Protein 2ZS0 (pdb70)

Nearest PDB structures (foldseek):
  2d2m-assembly1_A  TM=1.001E+00  e=9.202E-18  Oligobrachia mashikoi
  7e97-assembly1_A  TM=9.784E-01  e=3.405E-18  Oligobrachia mashikoi
  4u8u-assembly1_D  TM=9.647E-01  e=1.792E-09  Glossoscolex paulistus
  4wch-assembly1_D  TM=9.589E-01  e=1.883E-09  Glossoscolex paulistus
  2gtl-assembly1_B  TM=9.661E-01  e=9.240E-09  Lumbricus terrestris

B-factor: mean 25.45, std 8.82, range [9.74, 68.95]

Foldseek 3Di:
DLDPVLLVQVLVLCCLFCVPDPDNLVLLLQLVVQLCVQPVVCQVLCVVQPSVDCPDPSNSVVSSVVVVLVNVLSVCVVVVVVNLVVLLVLLVVCVVSPDDPVSLVSSLVSCVVRRCVSDPDDDVVSSVVVSCVSSVSNND/DLDPVLLVLLLVLLCQCPVDPPCLLVLLCQLLVQLCVVPVVVLVLCVVLPSVDCPDPSNSVVSSVVSVLVNQLSVCVVPVVSNLVSLQVLQVVPPPSPDDPVSLVSSLVSNLVSSCVRRHVPSDDPVSSVVSSCVRVVSNPD/DDALDPVLLVQVLVQDVVLDDDPDLVSLLVLLLQLVVQLCVVPVVVLVLCVVQPSVDCVDPSNSVVSSVVSVLVVVLSVCPVPVVVSLVSLLVLLVVQVPRPPDALVSLVSSLVSNLVRSVVRTDPHDNVSSSNVSCVSSVSNRPPD/DQLDLVLLVLLLVLVCVCCDPVNPPPCQLVLLLQLVVQLCVPPVDFCCLAQVSSDSVDVRVSVVSVVVSVLVNVLSVCSNPVVVSLVSLQVLLVVVVVRPPDALVSLLSSLVSNLVSSCVSVVVRPSRSSNRSSVVSSCSNRPPD

Solvent-accessible surface area: 23950 Å² total

Radius of gyration: 25.37 Å; Cα contacts (8 Å, |Δi|>4): 774; chains: 4; bounding box: 68×61×67 Å

Organism: Oligobrachia mashikoi (NCBI:txid55676)

CATH classification: 1.10.490.10

Sequence (584 aa):
VCNRLEQILVKTTQWAQSYGEEAENRAAFSRDLFSELFNIQGSSRALFSGVGVDDMNSAAFTAHCLRVTGALNRLISSQLDQQATINADLAHLAGQHASRNLDASNFAAMGQAVMSVVPTHLDCFNQQHAWGECYERIASSGISSGDCTSLNRRLLVKRQWAEAYGEGTNRELLGNRIWEDLFANMPDARGLFSRVNNGGNNDDIDSSEFQAHSLRVLGGLLDMCVASSLDDVPVLNALLARLNSQHDSRGIPAAGYPAFVASAISAVRATVGARSFDNDDAWNSCMNQIVSSGISGSSCCSSEDRANVMHNWDAAWSAAYSDRRVALAQAVFASLFSRDAAAQGLFSGVSADNPDSADFRAHCVRVVNNGLDVAINMLNDPAVLNEQLAHLSAQHQARRAGVAAAHFDVMMAEAFAEVMPQVSSCFSSSSDSWNRCFARIANGISAGLECCSRGDAEVVISEWDDQVFNAAMAGSSESSAIVGVAIFDVAFFTASSGVSPSMFPGGGDSSNSNAPEFLAQVSRVIVSGADIAINSLTNNRATCDSLLSHLNAQHKRAISGVTGAAVTHLSEQAISSVVAQVLPSAHIDAWGEYCMAYIAAGIGAGL

Secondary structure (DSSP, 8-state):
---HHHHHHHHHHHHHHGGG-S-HHHHHHHHHHHHHHH-GGGGGGGGGGTTTSTTSHHHHHHHHHHHHHHHHHHHTTT-HHHHHHHHHHHHHHHGGG---HHHHHHHHHHHHHHGGGG-S---HHHHHHHHHHHHHHHH-/---HHHHHHHHHHHHHHHSSSTTHHHHHHHHHHHHHHH-GGGGGGGGGGTTTSTTSHHHHHHHHHHHHHHHHHHHTTT-HHHHHHHHHHHHHHHTTS---TTHHHHHHHHHHHHHHHHH-GGG--HHHHHHHHHHHHHHH--/-----HHHHHHHHHHHHHH--SS-SHHHHHHHHHHHHHHHHH-GGGGGGGGGGTTTSTTSHHHHHHHHHHHHHHHHHHHTTT-HHHHHHHHHHHHHHHHTSTT--HHHHHHHHHHHHHHGGGTSTT--HHHHHHHHHHHHHHHHTT-/-TT-HHHHHHHHHHHHHHT-TTTTTTSHHHHHHHHHHHHHHHH---GGGSGGGG-TTSHHHHHHHHHHHHHHHHHHHTTTSHHHHHHHHHHHHHHHHTSTT--HHHHHHHHHHHHHHHHHH-TT--HHHHHHHHHHHHHHHTTT-

InterPro domains:
  IPR000971 Globin [PF00042] (46-153)
  IPR000971 Globin [PS01033] (17-156)
  IPR009050 Globin-like superfamily [SSF46458] (17-155)
  IPR012292 Globin/Protoglobin [G3DSA:1.10.490.10] (17-156)
  IPR014610 Globin, extracellular [PIRSF036517] (14-155)
  IPR044399 Myoglobin-like, M family globin domain [cd01040] (26-154)

Structure (mmCIF, N/CA/C/O backbone):
data_2ZS0
#
_entry.id   2ZS0
#
_cell.length_a   110.720
_cell.length_b   110.720
_cell.length_c   274.357
_cell.angle_alpha   90.000
_cell.angle_beta   90.000
_cell.angle_gamma   120.000
#
_symmetry.space_group_name_H-M   'H 3 2'
#
loop_
_entity.id
_entity.type
_entity.pdbx_description
1 polymer 'Extracellular giant hemoglobin major globin subunit A1'
2 polymer 'Extracellular giant hemoglobin major globin subunit A2'
3 polymer 'Extracellular giant hemoglobin major globin subunit B2'
4 polymer 'Extracellular giant hemoglobin major globin subunit B1'
5 non-polymer 'PROTOPORPHYRIN IX CONTAINING FE'
6 non-polymer 'OXYGEN MOLECULE'
7 non-polymer 'CALCIUM ION'
8 non-polymer 'CHLORIDE ION'
9 non-polymer GLYCEROL
10 water water
#
loop_
_atom_site.group_PDB
_atom_site.id
_atom_site.type_symbol
_atom_site.label_atom_id
_atom_site.label_alt_id
_atom_site.label_comp_id
_atom_site.label_asym_id
_atom_site.label_entity_id
_atom_site.label_seq_id
_atom_site.pdbx_PDB_ins_code
_atom_site.Cartn_x
_atom_site.Cartn_y
_atom_site.Cartn_z
_atom_site.occupancy
_atom_site.B_iso_or_equiv
_atom_site.auth_seq_id
_atom_site.auth_comp_id
_atom_site.auth_asym_id
_atom_site.auth_atom_id
_atom_site.pdbx_PDB_model_num
ATOM 1 N N . VAL A 1 1 ? 27.587 42.905 15.229 1.00 32.25 1 VAL A N 1
ATOM 2 C CA . VAL A 1 1 ? 27.078 42.169 14.039 1.00 29.94 1 VAL A CA 1
ATOM 3 C C . VAL A 1 1 ? 26.692 40.761 14.482 1.00 26.17 1 VAL A C 1
ATOM 4 O O . VAL A 1 1 ? 27.433 40.118 15.231 1.00 27.96 1 VAL A O 1
ATOM 8 N N . CYS A 1 2 ? 25.516 40.308 14.034 1.00 24.06 2 CYS A N 1
ATOM 9 C CA . CYS A 1 2 ? 24.947 39.011 14.424 1.00 23.43 2 CYS A CA 1
ATOM 10 C C . CYS A 1 2 ? 24.487 39.092 15.876 1.00 23.69 2 CYS A C 1
ATOM 11 O O . CYS A 1 2 ? 25.156 38.615 16.804 1.00 23.52 2 CYS A O 1
ATOM 14 N N . ASN A 1 3 ? 23.344 39.743 16.062 1.00 21.15 3 ASN A N 1
ATOM 15 C CA . ASN A 1 3 ? 22.810 39.972 17.398 1.00 22.09 3 ASN A CA 1
ATOM 16 C C . ASN A 1 3 ? 22.193 38.707 17.993 1.00 19.93 3 ASN A C 1
ATOM 17 O O . ASN A 1 3 ? 22.041 37.692 17.305 1.00 20.02 3 ASN A O 1
ATOM 22 N N . ARG A 1 4 ? 21.843 38.759 19.274 1.00 21.79 4 ARG A N 1
ATOM 23 C CA . ARG A 1 4 ? 21.402 37.573 19.992 1.00 18.91 4 ARG A CA 1
ATOM 24 C C . ARG A 1 4 ? 20.166 36.906 19.375 1.00 20.60 4 ARG A C 1
ATOM 25 O O . ARG A 1 4 ? 20.031 35.686 19.425 1.00 21.07 4 ARG A O 1
ATOM 33 N N . LEU A 1 5 ? 19.281 37.711 18.796 1.00 20.07 5 LEU A N 1
ATOM 34 C CA . LEU A 1 5 ? 18.073 37.176 18.163 1.00 18.02 5 LEU A CA 1
ATOM 35 C C . LEU A 1 5 ? 18.376 36.560 16.800 1.00 17.90 5 LEU A C 1
ATOM 36 O O . LEU A 1 5 ? 17.861 35.502 16.470 1.00 17.63 5 LEU A O 1
ATOM 41 N N . GLU A 1 6 ? 19.204 37.234 16.013 1.00 18.49 6 GLU A N 1
ATOM 42 C CA . GLU A 1 6 ? 19.666 36.700 14.737 1.00 17.44 6 GLU A CA 1
ATOM 43 C C . GLU A 1 6 ? 20.306 35.322 14.927 1.00 17.78 6 GLU A C 1
ATOM 44 O O . GLU A 1 6 ? 20.094 34.407 14.123 1.00 17.72 6 GLU A O 1
ATOM 50 N N . GLN A 1 7 ? 21.048 35.166 16.020 1.00 18.43 7 GLN A N 1
ATOM 51 C CA . GLN A 1 7 ? 21.666 33.891 16.374 1.00 18.63 7 GLN A CA 1
ATOM 52 C C . GLN A 1 7 ? 20.654 32.771 16.560 1.00 18.35 7 GLN A C 1
ATOM 53 O O . GLN A 1 7 ? 20.929 31.628 16.200 1.00 18.64 7 GLN A O 1
ATOM 59 N N . ILE A 1 8 ? 19.495 33.095 17.139 1.00 18.30 8 ILE A N 1
ATOM 60 C CA . ILE A 1 8 ? 18.421 32.110 17.304 1.00 17.99 8 ILE A CA 1
ATOM 61 C C . ILE A 1 8 ? 17.957 31.607 15.938 1.00 17.49 8 ILE A C 1
ATOM 62 O O . ILE A 1 8 ? 17.836 30.399 15.722 1.00 17.95 8 ILE A O 1
ATOM 67 N N . LEU A 1 9 ? 17.724 32.526 15.003 1.00 17.26 9 LEU A N 1
ATOM 68 C CA . LEU A 1 9 ? 17.275 32.109 13.678 1.00 15.92 9 LEU A CA 1
ATOM 69 C C . LEU A 1 9 ? 18.322 31.250 12.980 1.00 16.36 9 LEU A C 1
ATOM 70 O O . LEU A 1 9 ? 17.998 30.215 12.401 1.00 17.87 9 LEU A O 1
ATOM 75 N N . VAL A 1 10 ? 19.581 31.674 13.055 1.00 16.32 10 VAL A N 1
ATOM 76 C CA . VAL A 1 10 ? 20.656 30.955 12.366 1.00 15.40 10 VAL A CA 1
ATOM 77 C C . VAL A 1 10 ? 20.901 29.580 13.014 1.00 16.19 10 VAL A C 1
ATOM 78 O O . VAL A 1 10 ? 21.037 28.582 12.305 1.00 17.01 10 VAL A O 1
ATOM 82 N N . LYS A 1 11 ? 20.922 29.505 14.342 1.00 16.49 11 LYS A N 1
ATOM 83 C CA . LYS A 1 11 ? 21.131 28.227 15.021 1.00 16.75 11 LYS A CA 1
ATOM 84 C C . LYS A 1 11 ? 19.995 27.271 14.663 1.00 17.74 11 LYS A C 1
ATOM 85 O O . LYS A 1 11 ? 20.234 26.102 14.381 1.00 18.80 11 LYS A O 1
ATOM 91 N N A THR A 1 12 ? 18.770 27.779 14.677 0.50 16.83 12 THR A N 1
ATOM 92 N N B THR A 1 12 ? 18.758 27.802 14.664 0.50 18.57 12 THR A N 1
ATOM 93 C CA A THR A 1 12 ? 17.614 26.948 14.381 0.50 16.00 12 THR A CA 1
ATOM 94 C CA B THR A 1 12 ? 17.625 26.921 14.394 0.50 19.46 12 THR A CA 1
ATOM 95 C C A THR A 1 12 ? 17.620 26.455 12.937 0.50 16.95 12 THR A C 1
ATOM 96 C C B THR A 1 12 ? 17.605 26.454 12.944 0.50 19.70 12 THR A C 1
ATOM 97 O O A THR A 1 12 ? 17.381 25.279 12.675 0.50 17.69 12 THR A O 1
ATOM 98 O O B THR A 1 12 ? 17.392 25.270 12.670 0.50 19.20 12 THR A O 1
ATOM 105 N N . GLN A 1 13 ? 17.921 27.353 12.002 1.00 15.37 13 GLN A N 1
ATOM 106 C CA . GLN A 1 13 ? 17.928 26.983 10.598 1.00 16.23 13 GLN A CA 1
ATOM 107 C C . GLN A 1 13 ? 19.109 26.098 10.211 1.00 17.37 13 GLN A C 1
ATOM 108 O O . GLN A 1 13 ? 18.997 25.272 9.310 1.00 17.49 13 GLN A O 1
ATOM 114 N N . TRP A 1 14 ? 20.248 26.282 10.846 1.00 17.34 14 TRP A N 1
ATOM 115 C CA . TRP A 1 14 ? 21.372 25.366 10.670 1.00 15.55 14 TRP A CA 1
ATOM 116 C C . TRP A 1 14 ? 21.009 23.979 11.182 1.00 17.13 14 TRP A C 1
ATOM 117 O O . TRP A 1 14 ? 21.333 22.973 10.549 1.00 17.43 14 TRP A O 1
ATOM 128 N N . ALA A 1 15 ? 20.339 23.938 12.329 1.00 17.55 15 ALA A N 1
ATOM 129 C CA . ALA A 1 15 ? 19.924 22.661 12.911 1.00 17.71 15 ALA A CA 1
ATOM 130 C C . ALA A 1 15 ? 19.015 21.924 11.945 1.00 19.89 15 ALA A C 1
ATOM 131 O O . ALA A 1 15 ? 19.114 20.705 11.806 1.00 19.39 15 ALA A O 1
ATOM 133 N N . GLN A 1 16 ? 18.138 22.666 11.273 1.00 18.63 16 GLN A N 1
ATOM 134 C CA . GLN A 1 16 ? 17.147 22.063 10.386 1.00 19.38 16 GLN A CA 1
ATOM 135 C C . GLN A 1 16 ? 17.698 21.679 9.021 1.00 18.90 16 GLN A C 1
ATOM 136 O O . GLN A 1 16 ? 17.053 20.940 8.278 1.00 20.16 16 GLN A O 1
ATOM 142 N N . SER A 1 17 ? 18.872 22.205 8.682 1.00 16.74 17 SER A N 1
ATOM 143 C CA . SER A 1 17 ? 19.504 21.932 7.405 1.00 17.36 17 SER A CA 1
ATOM 144 C C . SER A 1 17 ? 20.668 20.968 7.607 1.00 19.63 17 SER A C 1
ATOM 145 O O . SER A 1 17 ? 20.509 19.768 7.431 1.00 20.84 17 SER A O 1
ATOM 148 N N . TYR A 1 18 ? 21.829 21.480 7.998 1.00 18.23 18 TYR A N 1
ATOM 149 C CA . TYR A 1 18 ? 22.974 20.620 8.319 1.00 16.38 18 TYR A CA 1
ATOM 150 C C . TYR A 1 18 ? 22.639 19.571 9.372 1.00 18.74 18 TYR A C 1
ATOM 151 O O . TYR A 1 18 ? 22.993 18.396 9.222 1.00 19.72 18 TYR A O 1
ATOM 160 N N . GLY A 1 19 ? 21.952 20.009 10.417 1.00 18.34 19 GLY A N 1
ATOM 161 C CA . GLY A 1 19 ? 21.643 19.126 11.529 1.00 20.66 19 GLY A CA 1
ATOM 162 C C . GLY A 1 19 ? 20.756 17.952 11.180 1.00 22.50 19 GLY A C 1
ATOM 163 O O . GLY A 1 19 ? 20.807 16.921 11.857 1.00 26.86 19 GLY A O 1
ATOM 164 N N A GLU A 1 20 ? 19.950 18.094 10.138 0.50 22.33 20 GLU A N 1
ATOM 165 N N B GLU A 1 20 ? 19.948 18.098 10.139 0.50 22.02 20 GLU A N 1
ATOM 166 C CA A GLU A 1 20 ? 19.049 17.023 9.738 0.50 23.25 20 GLU A CA 1
ATOM 167 C CA B GLU A 1 20 ? 19.047 17.011 9.758 0.50 23.36 20 GLU A CA 1
ATOM 168 C C A GLU A 1 20 ? 19.466 16.330 8.441 0.50 25.05 20 GLU A C 1
ATOM 169 C C B GLU A 1 20 ? 19.463 16.346 8.450 0.50 24.96 20 GLU A C 1
ATOM 170 O O A GLU A 1 20 ? 18.803 15.401 7.989 0.50 27.85 20 GLU A O 1
ATOM 171 O O B GLU A 1 20 ? 18.817 15.403 7.985 0.50 28.15 20 GLU A O 1
ATOM 182 N N . ALA A 1 21 ? 20.573 16.767 7.847 1.00 25.14 21 ALA A N 1
ATOM 183 C CA . ALA A 1 21 ? 21.054 16.168 6.607 1.00 26.35 21 ALA A CA 1
ATOM 184 C C . ALA A 1 21 ? 21.423 14.704 6.790 1.00 27.23 21 ALA A C 1
ATOM 185 O O . ALA A 1 21 ? 22.235 14.363 7.648 1.00 29.64 21 ALA A O 1
ATOM 187 N N . GLU A 1 22 ? 20.816 13.873 5.977 1.00 31.21 22 GLU A N 1
ATOM 188 C CA . GLU A 1 22 ? 21.070 12.436 6.009 1.00 35.05 22 GLU A CA 1
ATOM 189 C C . GLU A 1 22 ? 22.443 12.099 5.439 1.00 33.21 22 GLU A C 1
ATOM 190 O O . GLU A 1 22 ? 23.070 11.124 5.857 1.00 35.74 22 GLU A O 1
ATOM 196 N N . ASN A 1 23 ? 22.914 12.918 4.504 1.00 28.83 23 ASN A N 1
ATOM 197 C CA . ASN A 1 23 ? 24.220 12.705 3.898 1.00 24.29 23 ASN A CA 1
ATOM 198 C C . ASN A 1 23 ? 25.065 13.950 4.084 1.00 22.50 23 ASN A C 1
ATOM 199 O O . ASN A 1 23 ? 25.066 14.841 3.233 1.00 23.35 23 ASN A O 1
ATOM 204 N N . ARG A 1 24 ? 25.778 13.995 5.207 1.00 21.54 24 ARG A N 1
ATOM 205 C CA . ARG A 1 24 ? 26.585 15.151 5.578 1.00 20.88 24 ARG A CA 1
ATOM 206 C C . ARG A 1 24 ? 27.728 15.419 4.593 1.00 20.27 24 ARG A C 1
ATOM 207 O O . ARG A 1 24 ? 28.038 16.588 4.295 1.00 19.66 24 ARG A O 1
ATOM 215 N N . ALA A 1 25 ? 28.339 14.351 4.086 1.00 20.29 25 ALA A N 1
ATOM 216 C CA . ALA A 1 25 ? 29.389 14.468 3.065 1.00 19.32 25 ALA A CA 1
ATOM 217 C C . ALA A 1 25 ? 28.846 15.167 1.814 1.00 20.17 25 ALA A C 1
ATOM 218 O O . ALA A 1 25 ? 29.483 16.060 1.274 1.00 20.67 25 ALA A O 1
ATOM 220 N N . ALA A 1 26 ? 27.650 14.783 1.373 1.00 19.24 26 ALA A N 1
ATOM 221 C CA . ALA A 1 26 ? 27.057 15.381 0.170 1.00 20.78 26 ALA A CA 1
ATOM 222 C C . ALA A 1 26 ? 26.706 16.851 0.383 1.00 18.45 26 ALA A C 1
ATOM 223 O O . ALA A 1 26 ? 26.951 17.694 -0.490 1.00 21.36 26 ALA A O 1
ATOM 225 N N . PHE A 1 27 ? 26.126 17.149 1.541 1.00 18.68 27 PHE A N 1
ATOM 226 C CA . PHE A 1 27 ? 25.809 18.515 1.934 1.00 17.02 27 PHE A CA 1
ATOM 227 C C . PHE A 1 27 ? 27.065 19.383 1.869 1.00 18.61 27 PHE A C 1
ATOM 228 O O . PHE A 1 27 ? 27.040 20.500 1.343 1.00 18.61 27 PHE A O 1
ATOM 236 N N . SER A 1 28 ? 28.155 18.848 2.410 1.00 16.72 28 SER A N 1
ATOM 237 C CA . SER A 1 28 ? 29.417 19.602 2.515 1.00 16.27 28 SER A CA 1
ATOM 238 C C . SER A 1 28 ? 30.089 19.776 1.160 1.00 18.01 28 SER A C 1
ATOM 239 O O . SER A 1 28 ? 30.625 20.847 0.860 1.00 17.99 28 SER A O 1
ATOM 242 N N . ARG A 1 29 ? 30.048 18.725 0.335 1.00 18.98 29 ARG A N 1
ATOM 243 C CA . ARG A 1 29 ? 30.573 18.803 -1.032 1.00 18.53 29 ARG A CA 1
ATOM 244 C C . ARG A 1 29 ? 29.764 19.795 -1.854 1.00 18.46 29 ARG A C 1
ATOM 245 O O . ARG A 1 29 ? 30.331 20.548 -2.663 1.00 19.42 29 ARG A O 1
ATOM 253 N N . ASP A 1 30 ? 28.446 19.813 -1.643 1.00 18.05 30 ASP A N 1
ATOM 254 C CA . ASP A 1 30 ? 27.583 20.750 -2.362 1.00 18.74 30 ASP A CA 1
ATOM 255 C C . ASP A 1 30 ? 27.983 22.187 -2.087 1.00 17.90 30 ASP A C 1
ATOM 256 O O . ASP A 1 30 ? 27.933 23.028 -2.976 1.00 19.63 30 ASP A O 1
ATOM 261 N N . LEU A 1 31 ? 28.365 22.479 -0.846 1.00 17.47 31 LEU A N 1
ATOM 262 C CA . LEU A 1 31 ? 28.793 23.824 -0.484 1.00 16.13 31 LEU A CA 1
ATOM 263 C C . LEU A 1 31 ? 29.974 24.256 -1.351 1.00 16.29 31 LEU A C 1
ATOM 264 O O . LEU A 1 31 ? 29.990 25.362 -1.883 1.00 17.20 31 LEU A O 1
ATOM 269 N N . PHE A 1 32 ? 30.952 23.366 -1.501 1.00 16.48 32 PHE A N 1
ATOM 270 C CA . PHE A 1 32 ? 32.141 23.695 -2.285 1.00 17.37 32 PHE A CA 1
ATOM 271 C C . PHE A 1 32 ? 31.888 23.694 -3.774 1.00 17.34 32 PHE A C 1
ATOM 272 O O . PHE A 1 32 ? 32.450 24.514 -4.500 1.00 18.27 32 PHE A O 1
ATOM 280 N N . SER A 1 33 ? 30.998 22.809 -4.217 1.00 16.50 33 SER A N 1
ATOM 281 C CA . SER A 1 33 ? 30.577 22.842 -5.616 1.00 17.68 33 SER A CA 1
ATOM 282 C C . SER A 1 33 ? 29.968 24.213 -5.937 1.00 17.63 33 SER A C 1
ATOM 283 O O . SER A 1 33 ? 30.307 24.841 -6.955 1.00 17.97 33 SER A O 1
ATOM 286 N N . GLU A 1 34 ? 29.105 24.698 -5.049 1.00 16.13 34 GLU A N 1
ATOM 287 C CA . GLU A 1 34 ? 28.507 26.008 -5.236 1.00 17.24 34 GLU A CA 1
ATOM 288 C C . GLU A 1 34 ? 29.555 27.119 -5.190 1.00 17.61 34 GLU A C 1
ATOM 289 O O . GLU A 1 34 ? 29.516 28.024 -6.015 1.00 20.32 34 GLU A O 1
ATOM 295 N N . LEU A 1 35 ? 30.516 27.019 -4.269 1.00 16.08 35 LEU A N 1
ATOM 296 C CA . LEU A 1 35 ? 31.600 28.005 -4.173 1.00 18.26 35 LEU A CA 1
ATOM 297 C C . LEU A 1 35 ? 32.369 28.090 -5.493 1.00 17.56 35 LEU A C 1
ATOM 298 O O . LEU A 1 35 ? 32.568 29.184 -6.033 1.00 17.08 35 LEU A O 1
ATOM 303 N N . PHE A 1 36 ? 32.775 26.947 -6.032 1.00 16.44 36 PHE A N 1
ATOM 304 C CA . PHE A 1 36 ? 33.583 26.947 -7.257 1.00 16.96 36 PHE A CA 1
ATOM 305 C C . PHE A 1 36 ? 32.768 27.454 -8.443 1.00 17.53 36 PHE A C 1
ATOM 306 O O . PHE A 1 36 ? 33.320 28.072 -9.353 1.00 19.05 36 PHE A O 1
ATOM 314 N N . ASN A 1 37 ? 31.464 27.184 -8.431 1.00 18.10 37 ASN A N 1
ATOM 315 C CA . ASN A 1 37 ? 30.584 27.609 -9.529 1.00 16.75 37 ASN A CA 1
ATOM 316 C C . ASN A 1 37 ? 30.307 29.115 -9.496 1.00 18.96 37 ASN A C 1
ATOM 317 O O . ASN A 1 37 ? 30.086 29.728 -10.544 1.00 20.88 37 ASN A O 1
ATOM 322 N N . ILE A 1 38 ? 30.355 29.690 -8.297 1.00 18.99 38 ILE A N 1
ATOM 323 C CA . ILE A 1 38 ? 30.227 31.138 -8.049 1.00 19.99 38 ILE A CA 1
ATOM 324 C C . ILE A 1 38 ? 31.513 31.876 -8.422 1.00 20.18 38 ILE A C 1
ATOM 325 O O . ILE A 1 38 ? 31.473 32.932 -9.069 1.00 21.16 38 ILE A O 1
ATOM 330 N N . GLN A 1 39 ? 32.648 31.314 -8.005 1.00 20.31 39 GLN A N 1
ATOM 331 C CA . GLN A 1 39 ? 33.954 31.945 -8.193 1.00 19.23 39 GLN A CA 1
ATOM 332 C C . GLN A 1 39 ? 34.957 30.883 -8.641 1.00 19.34 39 GLN A C 1
ATOM 333 O O . GLN A 1 39 ? 35.566 30.196 -7.822 1.00 19.85 39 GLN A O 1
ATOM 339 N N . GLY A 1 40 ? 35.110 30.733 -9.953 1.00 20.76 40 GLY A N 1
ATOM 340 C CA . GLY A 1 40 ? 35.963 29.671 -10.498 1.00 20.06 40 GLY A CA 1
ATOM 341 C C . GLY A 1 40 ? 37.400 29.710 -10.015 1.00 19.74 40 GLY A C 1
ATOM 342 O O . GLY A 1 40 ? 38.045 28.662 -9.854 1.00 21.41 40 GLY A O 1
ATOM 343 N N . SER A 1 41 ? 37.903 30.922 -9.790 1.00 20.38 41 SER A N 1
ATOM 344 C CA . SER A 1 41 ? 39.278 31.125 -9.335 1.00 21.80 41 SER A CA 1
ATOM 345 C C . SER A 1 41 ? 39.551 30.568 -7.937 1.00 21.40 41 SER A C 1
ATOM 346 O O . SER A 1 41 ? 40.708 30.360 -7.572 1.00 21.98 41 SER A O 1
ATOM 349 N N . SER A 1 42 ? 38.495 30.314 -7.159 1.00 20.28 42 SER A N 1
ATOM 350 C CA . SER A 1 42 ? 38.683 29.805 -5.798 1.00 20.82 42 SER A CA 1
ATOM 351 C C . SER A 1 42 ? 39.145 28.352 -5.780 1.00 19.35 42 SER A C 1
ATOM 352 O O . SER A 1 42 ? 39.782 27.912 -4.824 1.00 20.63 42 SER A O 1
ATOM 355 N N . ARG A 1 43 ? 38.836 27.603 -6.835 1.00 17.87 43 ARG A N 1
ATOM 356 C CA . ARG A 1 43 ? 39.098 26.162 -6.825 1.00 18.89 43 ARG A CA 1
ATOM 357 C C . ARG A 1 43 ? 40.579 25.827 -6.650 1.00 21.09 43 ARG A C 1
ATOM 358 O O . ARG A 1 43 ? 40.931 24.881 -5.941 1.00 20.93 43 ARG A O 1
ATOM 366 N N . ALA A 1 44 ? 41.442 26.622 -7.276 1.00 20.46 44 ALA A N 1
ATOM 367 C CA . ALA A 1 44 ? 42.882 26.353 -7.228 1.00 21.91 44 ALA A CA 1
ATOM 368 C C . ALA A 1 44 ? 43.478 26.493 -5.828 1.00 22.05 44 ALA A C 1
ATOM 369 O O . ALA A 1 44 ? 44.527 25.905 -5.532 1.00 23.38 44 ALA A O 1
ATOM 371 N N . LEU A 1 45 ? 42.789 27.231 -4.958 1.00 21.06 45 LEU A N 1
ATOM 372 C CA . LEU A 1 45 ? 43.223 27.388 -3.564 1.00 20.70 45 LEU A CA 1
ATOM 373 C C . LEU A 1 45 ? 43.241 26.055 -2.820 1.00 19.91 45 LEU A C 1
ATOM 374 O O . LEU A 1 45 ? 43.915 25.920 -1.794 1.00 22.43 45 LEU A O 1
ATOM 379 N N . PHE A 1 46 ? 42.502 25.076 -3.338 1.00 20.01 46 PHE A N 1
ATOM 380 C CA . PHE A 1 46 ? 42.318 23.797 -2.648 1.00 19.59 46 PHE A CA 1
ATOM 381 C C . PHE A 1 46 ? 43.137 22.658 -3.246 1.00 21.25 46 PHE A C 1
ATOM 382 O O . PHE A 1 46 ? 42.834 21.477 -3.053 1.00 20.79 46 PHE A O 1
ATOM 390 N N . SER A 1 47 ? 44.209 23.026 -3.945 1.00 22.66 47 SER A N 1
ATOM 391 C CA . SER A 1 47 ? 45.070 22.043 -4.601 1.00 24.27 47 SER A CA 1
ATOM 392 C C . SER A 1 47 ? 45.730 21.065 -3.627 1.00 23.64 47 SER A C 1
ATOM 393 O O . SER A 1 47 ? 46.124 19.972 -4.022 1.00 24.49 47 SER A O 1
ATOM 396 N N . GLY A 1 48 ? 45.834 21.457 -2.359 1.00 23.88 48 GLY A N 1
ATOM 397 C CA . GLY A 1 48 ? 46.440 20.601 -1.332 1.00 23.77 48 GLY A CA 1
ATOM 398 C C . GLY A 1 48 ? 45.484 19.593 -0.713 1.00 24.23 48 GLY A C 1
ATOM 399 O O . GLY A 1 48 ? 45.900 18.729 0.066 1.00 23.91 48 GLY A O 1
ATOM 400 N N . VAL A 1 49 ? 44.198 19.703 -1.040 1.00 20.82 49 VAL A N 1
ATOM 401 C CA . VAL A 1 49 ? 43.206 18.771 -0.492 1.00 19.65 49 VAL A CA 1
ATOM 402 C C . VAL A 1 49 ? 42.451 17.973 -1.562 1.00 20.64 49 VAL A C 1
ATOM 403 O O . VAL A 1 49 ? 41.269 17.664 -1.408 1.00 20.59 49 VAL A O 1
ATOM 407 N N . GLY A 1 50 ? 43.153 17.631 -2.642 1.00 20.82 50 GLY A N 1
ATOM 408 C CA . GLY A 1 50 ? 42.642 16.709 -3.639 1.00 20.60 50 GLY A CA 1
ATOM 409 C C . GLY A 1 50 ? 41.468 17.220 -4.454 1.00 19.80 50 GLY A C 1
ATOM 410 O O . GLY A 1 50 ? 40.677 16.430 -4.952 1.00 19.89 50 GLY A O 1
ATOM 411 N N . VAL A 1 51 ? 41.383 18.540 -4.611 1.00 21.11 51 VAL A N 1
ATOM 412 C CA . VAL A 1 51 ? 40.241 19.189 -5.276 1.00 19.64 51 VAL A CA 1
ATOM 413 C C . VAL A 1 51 ? 40.001 18.760 -6.732 1.00 21.00 51 VAL A C 1
ATOM 414 O O . VAL A 1 51 ? 38.896 18.930 -7.253 1.00 21.21 51 VAL A O 1
ATOM 418 N N . ASP A 1 52 ? 41.014 18.201 -7.397 1.00 21.70 52 ASP A N 1
ATOM 419 C CA . ASP A 1 52 ? 40.831 17.754 -8.791 1.00 21.75 52 ASP A CA 1
ATOM 420 C C . ASP A 1 52 ? 39.731 16.703 -8.910 1.00 22.67 52 ASP A C 1
ATOM 421 O O . ASP A 1 52 ? 39.119 16.553 -9.970 1.00 24.43 52 ASP A O 1
ATOM 426 N N . ASP A 1 53 ? 39.506 15.952 -7.833 1.00 21.53 53 ASP A N 1
ATOM 427 C CA . ASP A 1 53 ? 38.403 15.005 -7.760 1.00 20.71 53 ASP A CA 1
ATOM 428 C C . ASP A 1 53 ? 37.591 15.325 -6.518 1.00 19.35 53 ASP A C 1
ATOM 429 O O . ASP A 1 53 ? 37.964 14.933 -5.418 1.00 20.04 53 ASP A O 1
ATOM 434 N N . MET A 1 54 ? 36.478 16.037 -6.696 1.00 19.30 54 MET A N 1
ATOM 435 C CA . MET A 1 54 ? 35.683 16.477 -5.550 1.00 17.63 54 MET A CA 1
ATOM 436 C C . MET A 1 54 ? 35.028 15.331 -4.781 1.00 19.05 54 MET A C 1
ATOM 437 O O . MET A 1 54 ? 34.582 15.515 -3.643 1.00 19.22 54 MET A O 1
ATOM 442 N N . ASN A 1 55 ? 34.991 14.151 -5.394 1.00 19.44 55 ASN A N 1
ATOM 443 C CA . ASN A 1 55 ? 34.475 12.962 -4.729 1.00 20.84 55 ASN A CA 1
ATOM 444 C C . ASN A 1 55 ? 35.554 12.136 -4.029 1.00 20.48 55 ASN A C 1
ATOM 445 O O . ASN A 1 55 ? 35.255 11.095 -3.437 1.00 22.16 55 ASN A O 1
ATOM 450 N N . SER A 1 56 ? 36.794 12.621 -4.058 1.00 20.29 56 SER A N 1
ATOM 451 C CA . SER A 1 56 ? 37.899 11.936 -3.377 1.00 20.10 56 SER A CA 1
ATOM 452 C C . SER A 1 56 ? 37.694 11.933 -1.860 1.00 20.09 56 SER A C 1
ATOM 453 O O . SER A 1 56 ? 37.026 12.814 -1.309 1.00 19.46 56 SER A O 1
ATOM 456 N N . ALA A 1 57 ? 38.271 10.936 -1.191 1.00 18.98 57 ALA A N 1
ATOM 457 C CA . ALA A 1 57 ? 38.319 10.946 0.271 1.00 20.13 57 ALA A CA 1
ATOM 458 C C . ALA A 1 57 ? 38.967 12.240 0.774 1.00 18.09 57 ALA A C 1
ATOM 459 O O . ALA A 1 57 ? 38.475 12.858 1.718 1.00 18.24 57 ALA A O 1
ATOM 461 N N . ALA A 1 58 ? 40.071 12.645 0.145 1.00 18.71 58 ALA A N 1
ATOM 462 C CA . ALA A 1 58 ? 40.799 13.845 0.574 1.00 17.83 58 ALA A CA 1
ATOM 463 C C . ALA A 1 58 ? 39.955 15.116 0.503 1.00 18.83 58 ALA A C 1
ATOM 464 O O . ALA A 1 58 ? 39.928 15.905 1.455 1.00 19.11 58 ALA A O 1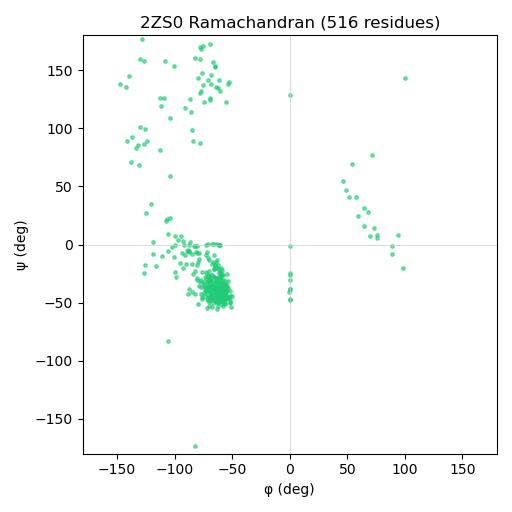
ATOM 466 N N . PHE A 1 59 ? 39.268 15.320 -0.616 1.00 17.83 59 PHE A N 1
ATOM 467 C CA . PHE A 1 59 ? 38.469 16.523 -0.725 1.00 19.09 59 PHE A CA 1
ATOM 468 C C . PHE A 1 59 ? 37.224 16.470 0.153 1.00 17.93 59 PHE A C 1
ATOM 469 O O . PHE A 1 59 ? 36.846 17.472 0.768 1.00 17.50 59 PHE A O 1
ATOM 477 N N . THR A 1 60 ? 36.595 15.297 0.217 1.00 18.20 60 THR A N 1
ATOM 478 C CA . THR A 1 60 ? 35.436 15.136 1.077 1.00 17.94 60 THR A CA 1
ATOM 479 C C . THR A 1 60 ? 35.798 15.441 2.539 1.00 17.29 60 THR A C 1
ATOM 480 O O . THR A 1 60 ? 35.047 16.118 3.252 1.00 17.74 60 THR A O 1
ATOM 484 N N . ALA A 1 61 ? 36.951 14.947 2.979 1.00 17.42 61 ALA A N 1
ATOM 485 C CA . ALA A 1 61 ? 37.417 15.206 4.335 1.00 17.10 61 ALA A CA 1
ATOM 486 C C . ALA A 1 61 ? 37.565 16.712 4.590 1.00 18.01 61 ALA A C 1
ATOM 487 O O . ALA A 1 61 ? 37.120 17.220 5.636 1.00 17.35 61 ALA A O 1
ATOM 489 N N . HIS A 1 62 ? 38.151 17.432 3.632 1.00 17.04 62 HIS A N 1
ATOM 490 C CA . HIS A 1 62 ? 38.218 18.895 3.736 1.00 16.71 62 HIS A CA 1
ATOM 491 C C . HIS A 1 62 ? 36.832 19.522 3.893 1.00 17.42 62 HIS A C 1
ATOM 492 O O . HIS A 1 62 ? 36.611 20.331 4.792 1.00 17.24 62 HIS A O 1
ATOM 499 N N . CYS A 1 63 ? 35.903 19.164 3.015 1.00 17.33 63 CYS A N 1
ATOM 500 C CA . CYS A 1 63 ? 34.551 19.714 3.110 1.00 16.51 63 CYS A CA 1
ATOM 501 C C . CYS A 1 63 ? 33.913 19.457 4.476 1.00 14.47 63 CYS A C 1
ATOM 502 O O . CYS A 1 63 ? 33.240 20.328 5.035 1.00 16.36 63 CYS A O 1
ATOM 505 N N . LEU A 1 64 ? 34.105 18.250 5.010 1.00 16.50 64 LEU A N 1
ATOM 506 C CA . LEU A 1 64 ? 33.534 17.920 6.321 1.00 16.42 64 LEU A CA 1
ATOM 507 C C . LEU A 1 64 ? 34.161 18.717 7.456 1.00 15.38 64 LEU A C 1
ATOM 508 O O . LEU A 1 64 ? 33.477 19.101 8.407 1.00 16.76 64 LEU A O 1
ATOM 513 N N . ARG A 1 65 ? 35.466 18.969 7.349 1.00 15.65 65 ARG A N 1
ATOM 514 C CA . ARG A 1 65 ? 36.132 19.846 8.310 1.00 15.47 65 ARG A CA 1
ATOM 515 C C . ARG A 1 65 ? 35.521 21.241 8.293 1.00 15.44 65 ARG A C 1
ATOM 516 O O . ARG A 1 65 ? 35.311 21.843 9.337 1.00 16.36 65 ARG A O 1
ATOM 524 N N . VAL A 1 66 ? 35.237 21.749 7.098 1.00 15.28 66 VAL A N 1
ATOM 525 C CA . VAL A 1 66 ? 34.691 23.090 6.961 1.00 16.19 66 VAL A CA 1
ATOM 526 C C . VAL A 1 66 ? 33.274 23.199 7.527 1.00 16.09 66 VAL A C 1
ATOM 527 O O . VAL A 1 66 ? 32.992 24.112 8.291 1.00 16.33 66 VAL A O 1
ATOM 531 N N . THR A 1 67 ? 32.378 22.271 7.184 1.00 16.42 67 THR A N 1
ATOM 532 C CA . THR A 1 67 ? 31.035 22.359 7.755 1.00 16.40 67 THR A CA 1
ATOM 533 C C . THR A 1 67 ? 30.992 22.020 9.243 1.00 16.42 67 THR A C 1
ATOM 534 O O . THR A 1 67 ? 30.140 22.520 9.964 1.00 15.59 67 THR A O 1
ATOM 538 N N . GLY A 1 68 ? 31.917 21.177 9.696 1.00 15.46 68 GLY A N 1
ATOM 539 C CA . GLY A 1 68 ? 32.114 20.921 11.118 1.00 15.82 68 GLY A CA 1
ATOM 540 C C . GLY A 1 68 ? 32.513 22.202 11.834 1.00 14.97 68 GLY A C 1
ATOM 541 O O . GLY A 1 68 ? 32.017 22.498 12.928 1.00 16.16 68 GLY A O 1
ATOM 542 N N . ALA A 1 69 ? 33.405 22.973 11.207 1.00 17.30 69 ALA A N 1
ATOM 543 C CA . ALA A 1 69 ? 33.820 24.258 11.766 1.00 16.58 69 ALA A CA 1
ATOM 544 C C . ALA A 1 69 ? 32.661 25.256 11.765 1.00 15.36 69 ALA A C 1
ATOM 545 O O . ALA A 1 69 ? 32.428 25.921 12.764 1.00 15.95 69 ALA A O 1
ATOM 547 N N . LEU A 1 70 ? 31.892 25.323 10.676 1.00 16.09 70 LEU A N 1
ATOM 548 C CA . LEU A 1 70 ? 30.696 26.152 10.688 1.00 16.96 70 LEU A CA 1
ATOM 549 C C . LEU A 1 70 ? 29.761 25.743 11.833 1.00 14.55 70 LEU A C 1
ATOM 550 O O . LEU A 1 70 ? 29.229 26.588 12.544 1.00 15.89 70 LEU A O 1
ATOM 555 N N . ASN A 1 71 ? 29.583 24.440 12.020 1.00 16.02 71 ASN A N 1
ATOM 556 C CA . ASN A 1 71 ? 28.743 23.958 13.101 1.00 15.75 71 ASN A CA 1
ATOM 557 C C . ASN A 1 71 ? 29.215 24.382 14.491 1.00 16.34 71 ASN A C 1
ATOM 558 O O . ASN A 1 71 ? 28.428 24.859 15.308 1.00 17.39 71 ASN A O 1
ATOM 563 N N . ARG A 1 72 ? 30.506 24.216 14.756 1.00 15.39 72 ARG A N 1
ATOM 564 C CA . ARG A 1 72 ? 31.036 24.540 16.077 1.00 15.91 72 ARG A CA 1
ATOM 565 C C . ARG A 1 72 ? 31.005 26.049 16.345 1.00 16.13 72 ARG A C 1
ATOM 566 O O . ARG A 1 72 ? 30.844 26.476 17.492 1.00 16.67 72 ARG A O 1
ATOM 574 N N . LEU A 1 73 ? 31.154 26.842 15.286 1.00 16.02 73 LEU A N 1
ATOM 575 C CA . LEU A 1 73 ? 31.074 28.302 15.404 1.00 15.45 73 LEU A CA 1
ATOM 576 C C . LEU A 1 73 ? 29.650 28.764 15.661 1.00 18.18 73 LEU A C 1
ATOM 577 O O . LEU A 1 73 ? 29.389 29.547 16.568 1.00 17.54 73 LEU A O 1
ATOM 582 N N . ILE A 1 74 ? 28.708 28.226 14.890 1.00 17.13 74 ILE A N 1
ATOM 583 C CA . ILE A 1 74 ? 27.312 28.603 15.075 1.00 17.21 74 ILE A CA 1
ATOM 584 C C . ILE A 1 74 ? 26.870 28.224 16.499 1.00 19.04 74 ILE A C 1
ATOM 585 O O . ILE A 1 74 ? 26.105 28.967 17.126 1.00 19.44 74 ILE A O 1
ATOM 590 N N A SER A 1 75 ? 27.391 27.117 17.022 0.50 19.08 75 SER A N 1
ATOM 591 N N B SER A 1 75 ? 27.399 27.117 17.027 0.50 19.85 75 SER A N 1
ATOM 592 C CA A SER A 1 75 ? 27.033 26.676 18.373 0.50 19.28 75 SER A CA 1
ATOM 593 C CA B SER A 1 75 ? 27.033 26.679 18.373 0.50 20.42 75 SER A CA 1
ATOM 594 C C A SER A 1 75 ? 27.532 27.642 19.449 0.50 20.41 75 SER A C 1
ATOM 595 C C B SER A 1 75 ? 27.537 27.637 19.447 0.50 21.65 75 SER A C 1
ATOM 596 O O A SER A 1 75 ? 26.992 27.695 20.550 0.50 21.47 75 SER A O 1
ATOM 597 O O B SER A 1 75 ? 26.993 27.700 20.551 0.50 22.01 75 SER A O 1
ATOM 602 N N . GLN A 1 76 ? 28.556 28.423 19.120 1.00 19.33 76 GLN A N 1
ATOM 603 C CA . GLN A 1 76 ? 29.139 29.359 20.085 1.00 19.06 76 GLN A CA 1
ATOM 604 C C . GLN A 1 76 ? 28.927 30.848 19.778 1.00 20.32 76 GLN A C 1
ATOM 605 O O . GLN A 1 76 ? 29.544 31.710 20.422 1.00 20.49 76 GLN A O 1
ATOM 611 N N . LEU A 1 77 ? 28.049 31.164 18.851 1.00 19.18 77 LEU A N 1
ATOM 612 C CA . LEU A 1 77 ? 27.801 32.563 18.501 1.00 20.99 77 LEU A CA 1
ATOM 613 C C . LEU A 1 77 ? 27.454 33.438 19.712 1.00 20.71 77 LEU A C 1
ATOM 614 O O . LEU A 1 77 ? 27.782 34.636 19.754 1.00 21.94 77 LEU A O 1
ATOM 619 N N . ASP A 1 78 ? 26.809 32.817 20.696 1.00 21.10 78 ASP A N 1
ATOM 620 C CA . ASP A 1 78 ? 26.323 33.487 21.898 1.00 22.97 78 ASP A CA 1
ATOM 621 C C . ASP A 1 78 ? 27.347 33.554 23.032 1.00 23.35 78 ASP A C 1
ATOM 622 O O . ASP A 1 78 ? 27.077 34.150 24.083 1.00 25.74 78 ASP A O 1
ATOM 627 N N . GLN A 1 79 ? 28.505 32.925 22.823 1.00 21.34 79 GLN A N 1
ATOM 628 C CA . GLN A 1 79 ? 29.588 32.880 23.810 1.00 21.60 79 GLN A CA 1
ATOM 629 C C . GLN A 1 79 ? 30.759 33.675 23.255 1.00 20.17 79 GLN A C 1
ATOM 630 O O . GLN A 1 79 ? 31.705 33.117 22.692 1.00 21.12 79 GLN A O 1
ATOM 636 N N . GLN A 1 80 ? 30.682 34.991 23.408 1.00 20.90 80 GLN A N 1
ATOM 637 C CA . GLN A 1 80 ? 31.587 35.904 22.708 1.00 20.68 80 GLN A CA 1
ATOM 638 C C . GLN A 1 80 ? 33.081 35.580 22.858 1.00 20.55 80 GLN A C 1
ATOM 639 O O . GLN A 1 80 ? 33.807 35.518 21.871 1.00 21.07 80 GLN A O 1
ATOM 645 N N . ALA A 1 81 ? 33.536 35.382 24.090 1.00 20.53 81 ALA A N 1
ATOM 646 C CA . ALA A 1 81 ? 34.955 35.155 24.337 1.00 21.58 81 ALA A CA 1
ATOM 647 C C . ALA A 1 81 ? 35.425 33.847 23.701 1.00 20.54 81 ALA A C 1
ATOM 648 O O . ALA A 1 81 ? 36.516 33.783 23.114 1.00 20.25 81 ALA A O 1
ATOM 650 N N . THR A 1 82 ? 34.594 32.811 23.801 1.00 20.16 82 THR A N 1
ATOM 651 C CA . THR A 1 82 ? 34.958 31.519 23.220 1.00 18.95 82 THR A CA 1
ATOM 652 C C . THR A 1 82 ? 35.009 31.580 21.706 1.00 18.43 82 THR A C 1
ATOM 653 O O . THR A 1 82 ? 36.001 31.154 21.107 1.00 18.09 82 THR A O 1
ATOM 657 N N . ILE A 1 83 ? 33.955 32.098 21.081 1.00 17.89 83 ILE A N 1
ATOM 658 C CA . ILE A 1 83 ? 33.976 32.160 19.618 1.00 17.17 83 ILE A CA 1
ATOM 659 C C . ILE A 1 83 ? 35.088 33.077 19.108 1.00 18.02 83 ILE A C 1
ATOM 660 O O . ILE A 1 83 ? 35.717 32.772 18.101 1.00 18.87 83 ILE A O 1
ATOM 665 N N . ASN A 1 84 ? 35.341 34.181 19.806 1.00 17.82 84 ASN A N 1
ATOM 666 C CA . ASN A 1 84 ? 36.455 35.035 19.390 1.00 19.12 84 ASN A CA 1
ATOM 667 C C . ASN A 1 84 ? 37.773 34.268 19.389 1.00 18.35 84 ASN A C 1
ATOM 668 O O . ASN A 1 84 ? 38.564 34.390 18.449 1.00 19.14 84 ASN A O 1
ATOM 673 N N . ALA A 1 85 ? 38.016 33.477 20.435 1.00 18.32 85 ALA A N 1
ATOM 674 C CA . ALA A 1 85 ? 39.218 32.649 20.477 1.00 19.08 85 ALA A CA 1
ATOM 675 C C . ALA A 1 85 ? 39.261 31.635 19.338 1.00 18.71 85 ALA A C 1
ATOM 676 O O . ALA A 1 85 ? 40.307 31.426 18.716 1.00 19.46 85 ALA A O 1
ATOM 678 N N . ASP A 1 86 ? 38.122 30.997 19.061 1.00 16.83 86 ASP A N 1
ATOM 679 C CA . ASP A 1 86 ? 38.073 29.990 18.025 1.00 17.71 86 ASP A CA 1
ATOM 680 C C . ASP A 1 86 ? 38.239 30.609 16.634 1.00 16.67 86 ASP A C 1
ATOM 681 O O . ASP A 1 86 ? 38.919 30.054 15.771 1.00 18.71 86 ASP A O 1
ATOM 686 N N . LEU A 1 87 ? 37.626 31.767 16.430 1.00 17.39 87 LEU A N 1
ATOM 687 C CA . LEU A 1 87 ? 37.784 32.489 15.170 1.00 16.01 87 LEU A CA 1
ATOM 688 C C . LEU A 1 87 ? 39.236 32.899 14.939 1.00 18.78 87 LEU A C 1
ATOM 689 O O . LEU A 1 87 ? 39.723 32.825 13.816 1.00 18.53 87 LEU A O 1
ATOM 694 N N . ALA A 1 88 ? 39.913 33.330 16.000 1.00 19.20 88 ALA A N 1
ATOM 695 C CA . ALA A 1 88 ? 41.340 33.679 15.898 1.00 19.83 88 ALA A CA 1
ATOM 696 C C . ALA A 1 88 ? 42.195 32.474 15.507 1.00 19.56 88 ALA A C 1
ATOM 697 O O . ALA A 1 88 ? 43.155 32.598 14.738 1.00 20.85 88 ALA A O 1
ATOM 699 N N . HIS A 1 89 ? 41.845 31.300 16.021 1.00 19.56 89 HIS A N 1
ATOM 700 C CA . HIS A 1 89 ? 42.532 30.071 15.655 1.00 18.50 89 HIS A CA 1
ATOM 701 C C . HIS A 1 89 ? 42.358 29.784 14.157 1.00 18.86 89 HIS A C 1
ATOM 702 O O . HIS A 1 89 ? 43.319 29.462 13.446 1.00 19.41 89 HIS A O 1
ATOM 709 N N . LEU A 1 90 ? 41.118 29.900 13.685 1.00 18.49 90 LEU A N 1
ATOM 710 C CA . LEU A 1 90 ? 40.821 29.712 12.270 1.00 17.79 90 LEU A CA 1
ATOM 711 C C . LEU A 1 90 ? 41.508 30.756 11.396 1.00 18.77 90 LEU A C 1
ATOM 712 O O . LEU A 1 90 ? 41.979 30.433 10.306 1.00 19.57 90 LEU A O 1
ATOM 717 N N . ALA A 1 91 ? 41.574 31.993 11.877 1.00 19.46 91 ALA A N 1
ATOM 718 C CA . ALA A 1 91 ? 42.257 33.051 11.118 1.00 20.32 91 ALA A CA 1
ATOM 719 C C . ALA A 1 91 ? 43.722 32.687 10.917 1.00 21.53 91 ALA A C 1
ATOM 720 O O . ALA A 1 91 ? 44.270 32.882 9.830 1.00 22.14 91 ALA A O 1
ATOM 722 N N . GLY A 1 92 ? 44.344 32.138 11.957 1.00 22.46 92 GLY A N 1
ATOM 723 C CA . GLY A 1 92 ? 45.730 31.655 11.864 1.00 23.53 92 GLY A CA 1
ATOM 724 C C . GLY A 1 92 ? 45.902 30.574 10.818 1.00 24.0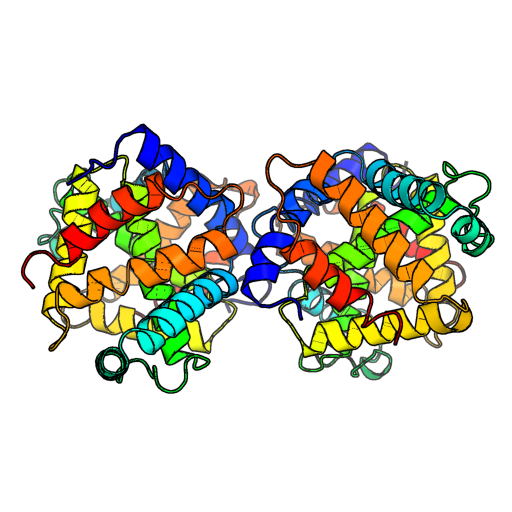3 92 GLY A C 1
ATOM 725 O O . GLY A 1 92 ? 46.898 30.543 10.083 1.00 26.77 92 GLY A O 1
ATOM 726 N N . GLN A 1 93 ? 44.919 29.680 10.737 1.00 21.19 93 GLN A N 1
ATOM 727 C CA . GLN A 1 93 ? 44.943 28.586 9.783 1.00 22.31 93 GLN A CA 1
ATOM 728 C C . GLN A 1 93 ? 44.750 29.040 8.332 1.00 23.03 93 GLN A C 1
ATOM 729 O O . GLN A 1 93 ? 45.173 28.346 7.402 1.00 28.29 93 GLN A O 1
ATOM 735 N N . HIS A 1 94 ? 44.144 30.210 8.142 1.00 22.49 94 HIS A N 1
ATOM 736 C CA . HIS A 1 94 ? 43.886 30.727 6.793 1.00 22.23 94 HIS A CA 1
ATOM 737 C C . HIS A 1 94 ? 44.898 31.785 6.358 1.00 23.89 94 HIS A C 1
ATOM 738 O O . HIS A 1 94 ? 44.936 32.155 5.191 1.00 21.71 94 HIS A O 1
ATOM 745 N N . ALA A 1 95 ? 45.719 32.249 7.298 1.00 24.02 95 ALA A N 1
ATOM 746 C CA . ALA A 1 95 ? 46.598 33.401 7.052 1.00 26.49 95 ALA A CA 1
ATOM 747 C C . ALA A 1 95 ? 47.571 33.182 5.895 1.00 27.29 95 ALA A C 1
ATOM 748 O O . ALA A 1 95 ? 47.851 34.120 5.140 1.00 30.71 95 ALA A O 1
ATOM 750 N N . SER A 1 96 ? 48.073 31.958 5.750 1.00 28.03 96 SER A N 1
ATOM 751 C CA . SER A 1 96 ? 49.092 31.657 4.733 1.00 34.05 96 SER A CA 1
ATOM 752 C C . SER A 1 96 ? 48.498 31.404 3.353 1.00 36.52 96 SER A C 1
ATOM 753 O O . SER A 1 96 ? 49.233 31.171 2.388 1.00 37.56 96 SER A O 1
ATOM 756 N N . ARG A 1 97 ? 47.170 31.453 3.264 1.00 35.28 97 ARG A N 1
ATOM 757 C CA . ARG A 1 97 ? 46.455 31.079 2.045 1.00 37.42 97 ARG A CA 1
ATOM 758 C C . ARG A 1 97 ? 46.255 32.245 1.074 1.00 38.07 97 ARG A C 1
ATOM 759 O O . ARG A 1 97 ? 45.761 32.054 -0.037 1.00 40.32 97 ARG A O 1
ATOM 767 N N . ASN A 1 98 ? 46.639 33.445 1.499 1.00 41.52 98 ASN A N 1
ATOM 768 C CA . ASN A 1 98 ? 46.486 34.661 0.689 1.00 41.56 98 ASN A CA 1
ATOM 769 C C . ASN A 1 98 ? 45.106 34.797 0.033 1.00 38.78 98 ASN A C 1
ATOM 770 O O . ASN A 1 98 ? 44.958 34.933 -1.187 1.00 38.47 98 ASN A O 1
ATOM 775 N N . LEU A 1 99 ? 44.096 34.735 0.886 1.00 33.24 99 LEU A N 1
ATOM 776 C CA . LEU A 1 99 ? 42.720 34.939 0.485 1.00 27.41 99 LEU A CA 1
ATOM 777 C C . LEU A 1 99 ? 42.420 36.421 0.426 1.00 28.64 99 LEU A C 1
ATOM 778 O O . LEU A 1 99 ? 43.137 37.239 1.022 1.00 30.61 99 LEU A O 1
ATOM 783 N N . ASP A 1 100 ? 41.361 36.771 -0.293 1.00 24.10 100 ASP A N 1
ATOM 784 C CA . ASP A 1 100 ? 40.905 38.150 -0.335 1.00 25.60 100 ASP A CA 1
ATOM 785 C C . ASP A 1 100 ? 39.411 38.253 -0.025 1.00 24.95 100 ASP A C 1
ATOM 786 O O . ASP A 1 100 ? 38.733 37.224 0.162 1.00 23.74 100 ASP A O 1
ATOM 791 N N . ALA A 1 101 ? 38.902 39.481 0.030 1.00 23.92 101 ALA A N 1
ATOM 792 C CA . ALA A 1 101 ? 37.500 39.749 0.352 1.00 24.84 101 ALA A CA 1
ATOM 793 C C . ALA A 1 101 ? 36.552 39.018 -0.594 1.00 24.63 101 ALA A C 1
ATOM 794 O O . ALA A 1 101 ? 35.508 38.519 -0.167 1.00 24.00 101 ALA A O 1
ATOM 796 N N . SER A 1 102 ? 36.919 38.937 -1.874 1.00 22.95 102 SER A N 1
ATOM 797 C CA . SER A 1 102 ? 36.043 38.294 -2.856 1.00 22.84 102 SER A CA 1
ATOM 798 C C . SER A 1 102 ? 35.856 36.811 -2.530 1.00 21.13 102 SER A C 1
ATOM 799 O O . SER A 1 102 ? 34.773 36.261 -2.767 1.00 20.49 102 SER A O 1
ATOM 802 N N . ASN A 1 103 ? 36.895 36.186 -1.980 1.00 21.09 103 ASN A N 1
ATOM 803 C CA . ASN A 1 103 ? 36.822 34.765 -1.587 1.00 18.48 103 ASN A CA 1
ATOM 804 C C . ASN A 1 103 ? 35.815 34.565 -0.456 1.00 18.93 103 ASN A C 1
ATOM 805 O O . ASN A 1 103 ? 34.979 33.656 -0.502 1.00 18.56 103 ASN A O 1
ATOM 810 N N . PHE A 1 104 ? 35.904 35.402 0.572 1.00 20.15 104 PHE A N 1
ATOM 811 C CA . PHE A 1 104 ? 34.951 35.331 1.679 1.00 18.93 104 PHE A CA 1
ATOM 812 C C . PHE A 1 104 ? 33.534 35.646 1.241 1.00 19.61 104 PHE A C 1
ATOM 813 O O . PHE A 1 104 ? 32.587 35.019 1.719 1.00 19.95 104 PHE A O 1
ATOM 821 N N . ALA A 1 105 ? 33.390 36.598 0.323 1.00 18.92 105 ALA A N 1
ATOM 822 C CA . ALA A 1 105 ? 32.070 36.934 -0.205 1.00 19.31 105 ALA A CA 1
ATOM 823 C C . ALA A 1 105 ? 31.448 35.758 -0.949 1.00 19.69 105 ALA A C 1
ATOM 824 O O . ALA A 1 105 ? 30.262 35.463 -0.765 1.00 19.66 105 ALA A O 1
ATOM 826 N N . ALA A 1 106 ? 32.249 35.097 -1.782 1.00 20.34 106 ALA A N 1
ATOM 827 C CA . ALA A 1 106 ? 31.777 33.950 -2.571 1.00 18.87 106 ALA A CA 1
ATOM 828 C C . ALA A 1 106 ? 31.352 32.795 -1.669 1.00 18.24 106 ALA A C 1
ATOM 829 O O . ALA A 1 106 ? 30.341 32.132 -1.939 1.00 18.93 106 ALA A O 1
ATOM 831 N N . MET A 1 107 ? 32.127 32.546 -0.611 1.00 18.59 107 MET A N 1
ATOM 832 C CA . MET A 1 107 ? 31.774 31.506 0.359 1.00 17.22 107 MET A CA 1
ATOM 833 C C . MET A 1 107 ? 30.449 31.826 1.040 1.00 17.69 107 MET A C 1
ATOM 834 O O . MET A 1 107 ? 29.634 30.934 1.265 1.00 17.73 107 MET A O 1
ATOM 839 N N . GLY A 1 108 ? 30.210 33.103 1.338 1.00 17.16 108 GLY A N 1
ATOM 840 C CA . GLY A 1 108 ? 28.952 33.489 1.956 1.00 18.22 108 GLY A CA 1
ATOM 841 C C . GLY A 1 108 ? 27.802 33.223 1.019 1.00 18.50 108 GLY A C 1
ATOM 842 O O . GLY A 1 108 ? 26.745 32.743 1.435 1.00 19.12 108 GLY A O 1
ATOM 843 N N . GLN A 1 109 ? 28.001 33.533 -0.259 1.00 17.82 109 GLN A N 1
ATOM 844 C CA . GLN A 1 109 ? 26.982 33.250 -1.260 1.00 17.72 109 GLN A CA 1
ATOM 845 C C . GLN A 1 109 ? 26.741 31.745 -1.383 1.00 18.34 109 GLN A C 1
ATOM 846 O O . GLN A 1 109 ? 25.595 31.310 -1.559 1.00 19.45 109 GLN A O 1
ATOM 852 N N . ALA A 1 110 ? 27.810 30.960 -1.266 1.00 17.50 110 ALA A N 1
ATOM 853 C CA . ALA A 1 110 ? 27.686 29.495 -1.312 1.00 18.08 110 ALA A CA 1
ATOM 854 C C . ALA A 1 110 ? 26.860 28.976 -0.149 1.00 19.29 110 ALA A C 1
ATOM 855 O O . ALA A 1 110 ? 25.930 28.190 -0.343 1.00 17.58 110 ALA A O 1
ATOM 857 N N . VAL A 1 111 ? 27.181 29.440 1.059 1.00 17.88 111 VAL A N 1
ATOM 858 C CA . VAL A 1 111 ? 26.443 29.037 2.257 1.00 17.59 111 VAL A CA 1
ATOM 859 C C . VAL A 1 111 ? 24.972 29.390 2.112 1.00 19.39 111 VAL A C 1
ATOM 860 O O . VAL A 1 111 ? 24.090 28.558 2.373 1.00 20.55 111 VAL A O 1
ATOM 864 N N . MET A 1 112 ? 24.710 30.612 1.668 1.00 19.46 112 MET A N 1
ATOM 865 C CA . MET A 1 112 ? 23.340 31.090 1.590 1.00 21.56 112 MET A CA 1
ATOM 866 C C . MET A 1 112 ? 22.592 30.559 0.359 1.00 21.09 112 MET A C 1
ATOM 867 O O . MET A 1 112 ? 21.389 30.739 0.248 1.00 24.28 112 MET A O 1
ATOM 872 N N . SER A 1 113 ? 23.311 29.875 -0.536 1.00 21.01 113 SER A N 1
ATOM 873 C CA . SER A 1 113 ? 22.699 29.152 -1.665 1.00 21.02 113 SER A CA 1
ATOM 874 C C . SER A 1 113 ? 22.299 27.722 -1.288 1.00 22.53 113 SER A C 1
ATOM 875 O O . SER A 1 113 ? 21.255 27.231 -1.725 1.00 24.69 113 SER A O 1
ATOM 878 N N . VAL A 1 114 ? 23.127 27.061 -0.480 1.00 18.75 114 VAL A N 1
ATOM 879 C CA . VAL A 1 114 ? 22.882 25.673 -0.073 1.00 18.91 114 VAL A CA 1
ATOM 880 C C . VAL A 1 114 ? 21.861 25.560 1.064 1.00 19.87 114 VAL A C 1
ATOM 881 O O . VAL A 1 114 ? 20.886 24.806 0.969 1.00 20.16 114 VAL A O 1
ATOM 885 N N . VAL A 1 115 ? 22.073 26.312 2.136 1.00 18.05 115 VAL A N 1
ATOM 886 C CA . VAL A 1 115 ? 21.231 26.184 3.340 1.00 18.13 115 VAL A CA 1
ATOM 887 C C . VAL A 1 115 ? 19.710 26.257 3.083 1.00 18.65 115 VAL A C 1
ATOM 888 O O . VAL A 1 115 ? 18.988 25.348 3.497 1.00 18.42 115 VAL A O 1
ATOM 892 N N . PRO A 1 116 ? 19.218 27.317 2.418 1.00 18.16 116 PRO A N 1
ATOM 893 C CA . PRO A 1 116 ? 17.765 27.396 2.268 1.00 17.98 116 PRO A CA 1
ATOM 894 C C . PRO A 1 116 ? 17.131 26.300 1.406 1.00 16.51 116 PRO A C 1
ATOM 895 O O . PRO A 1 116 ? 15.926 26.071 1.529 1.00 19.27 116 PRO A O 1
ATOM 899 N N . THR A 1 117 ? 17.909 25.644 0.543 1.00 17.06 117 THR A N 1
ATOM 900 C CA . THR A 1 117 ? 17.357 24.558 -0.284 1.00 18.14 117 THR A CA 1
ATOM 901 C C . THR A 1 117 ? 17.061 23.308 0.543 1.00 20.35 117 THR A C 1
ATOM 902 O O . THR A 1 117 ? 16.471 22.350 0.027 1.00 21.92 117 THR A O 1
ATOM 906 N N . HIS A 1 118 ? 17.460 23.326 1.820 1.00 17.60 118 HIS A N 1
ATOM 907 C CA . HIS A 1 118 ? 17.149 22.242 2.761 1.00 19.64 118 HIS A CA 1
ATOM 908 C C . HIS A 1 118 ? 16.071 22.624 3.775 1.00 21.74 118 HIS A C 1
ATOM 909 O O . HIS A 1 118 ? 15.783 21.860 4.709 1.00 24.65 118 HIS A O 1
ATOM 916 N N . LEU A 1 119 ? 15.452 23.780 3.561 1.00 19.04 119 LEU A N 1
ATOM 917 C CA . LEU A 1 119 ? 14.538 24.379 4.530 1.00 16.99 119 LEU A CA 1
ATOM 918 C C . LEU A 1 119 ? 13.175 24.738 3.961 1.00 18.42 119 LEU A C 1
ATOM 919 O O . LEU A 1 119 ? 13.036 24.926 2.749 1.00 19.59 119 LEU A O 1
ATOM 924 N N . ASP A 1 120 ? 12.191 24.841 4.858 1.00 19.39 120 ASP A N 1
ATOM 925 C CA . ASP A 1 120 ? 10.869 25.409 4.549 1.00 20.10 120 ASP A CA 1
ATOM 926 C C . ASP A 1 120 ? 10.823 26.903 4.858 1.00 19.10 120 ASP A C 1
ATOM 927 O O . ASP A 1 120 ? 9.953 27.613 4.359 1.00 19.75 120 ASP A O 1
ATOM 932 N N . CYS A 1 121 ? 11.749 27.363 5.701 1.00 20.51 121 CYS A N 1
ATOM 933 C CA . CYS A 1 121 ? 11.785 28.759 6.168 1.00 20.85 121 CYS A CA 1
ATOM 934 C C . CYS A 1 121 ? 13.226 29.204 6.271 1.00 21.37 121 CYS A C 1
ATOM 935 O O . CYS A 1 121 ? 14.048 28.469 6.807 1.00 23.26 121 CYS A O 1
ATOM 938 N N . PHE A 1 122 ? 13.516 30.411 5.796 1.00 18.62 122 PHE A N 1
ATOM 939 C CA . PHE A 1 122 ? 14.879 30.933 5.774 1.00 19.51 122 PHE A CA 1
ATOM 940 C C . PHE A 1 122 ? 14.867 32.442 5.975 1.00 19.64 122 PHE A C 1
ATOM 941 O O . PHE A 1 122 ? 14.039 33.145 5.396 1.00 23.18 122 PHE A O 1
ATOM 949 N N . ASN A 1 123 ? 15.788 32.954 6.778 1.00 17.84 123 ASN A N 1
ATOM 950 C CA . ASN A 1 123 ? 15.868 34.388 7.029 1.00 18.46 123 ASN A CA 1
ATOM 951 C C . ASN A 1 123 ? 17.165 34.932 6.456 1.00 17.52 123 ASN A C 1
ATOM 952 O O . ASN A 1 123 ? 18.218 34.846 7.076 1.00 19.55 123 ASN A O 1
ATOM 957 N N A GLN A 1 124 ? 17.069 35.494 5.259 0.50 19.00 124 GLN A N 1
ATOM 958 N N B GLN A 1 124 ? 17.074 35.511 5.258 0.50 18.47 124 GLN A N 1
ATOM 959 C CA A GLN A 1 124 ? 18.228 36.027 4.557 0.50 19.26 124 GLN A CA 1
ATOM 960 C CA B GLN A 1 124 ? 18.232 36.031 4.527 0.50 18.31 124 GLN A CA 1
ATOM 961 C C A GLN A 1 124 ? 19.091 36.985 5.366 0.50 19.68 124 GLN A C 1
ATOM 962 C C B GLN A 1 124 ? 19.085 36.965 5.382 0.50 18.78 124 GLN A C 1
ATOM 963 O O A GLN A 1 124 ? 20.308 36.848 5.409 0.50 20.08 124 GLN A O 1
ATOM 964 O O B GLN A 1 124 ? 20.310 36.858 5.408 0.50 19.28 124 GLN A O 1
ATOM 975 N N . HIS A 1 125 ? 18.464 37.961 6.008 1.00 20.52 125 HIS A N 1
ATOM 976 C CA . HIS A 1 125 ? 19.246 38.947 6.742 1.00 19.73 125 HIS A CA 1
ATOM 977 C C . HIS A 1 125 ? 20.033 38.383 7.906 1.00 20.28 125 HIS A C 1
ATOM 978 O O . HIS A 1 125 ? 21.228 38.658 8.028 1.00 19.96 125 HIS A O 1
ATOM 985 N N . ALA A 1 126 ? 19.394 37.601 8.765 1.00 17.85 126 ALA A N 1
ATOM 986 C CA . ALA A 1 126 ? 20.095 36.999 9.913 1.00 17.85 126 ALA A CA 1
ATOM 987 C C . ALA A 1 126 ? 21.310 36.188 9.457 1.00 17.75 126 ALA A C 1
ATOM 988 O O . ALA A 1 126 ? 22.379 36.250 10.078 1.00 18.62 126 ALA A O 1
ATOM 990 N N . TRP A 1 127 ? 21.140 35.434 8.372 1.00 17.57 127 TRP A N 1
ATOM 991 C CA . TRP A 1 127 ? 22.241 34.645 7.806 1.00 15.86 127 TRP A CA 1
ATOM 992 C C . TRP A 1 127 ? 23.371 35.526 7.255 1.00 17.57 127 TRP A C 1
ATOM 993 O O . TRP A 1 127 ? 24.542 35.230 7.448 1.00 17.97 127 TRP A O 1
ATOM 1004 N N . GLY A 1 128 ? 23.017 36.623 6.600 1.00 17.72 128 GLY A N 1
ATOM 1005 C CA . GLY A 1 128 ? 24.039 37.548 6.104 1.00 18.13 128 GLY A CA 1
ATOM 1006 C C . GLY A 1 128 ? 24.860 38.127 7.246 1.00 19.02 128 GLY A C 1
ATOM 1007 O O . GLY A 1 128 ? 26.092 38.227 7.159 1.00 19.65 128 GLY A O 1
ATOM 1008 N N . GLU A 1 129 ? 24.175 38.482 8.332 1.00 18.63 129 GLU A N 1
ATOM 1009 C CA . GLU A 1 129 ? 24.820 39.096 9.490 1.00 19.02 129 GLU A CA 1
ATOM 1010 C C . GLU A 1 129 ? 25.735 38.113 10.205 1.00 19.53 129 GLU A C 1
ATOM 1011 O O . GLU A 1 129 ? 26.874 38.427 10.553 1.00 19.66 129 GLU A O 1
ATOM 1017 N N . CYS A 1 130 ? 25.237 36.902 10.424 1.00 18.25 130 CYS A N 1
ATOM 1018 C CA . CYS A 1 130 ? 26.025 35.937 11.168 1.00 18.18 130 CYS A CA 1
ATOM 1019 C C . CYS A 1 130 ? 27.129 35.319 10.316 1.00 18.81 130 CYS A C 1
ATOM 1020 O O . CYS A 1 130 ? 28.193 34.985 10.840 1.00 19.39 130 CYS A O 1
ATOM 1023 N N . TYR A 1 131 ? 26.899 35.204 9.009 1.00 18.38 131 TYR A N 1
ATOM 1024 C CA . TYR A 1 131 ? 28.002 34.822 8.125 1.00 17.52 131 TYR A CA 1
ATOM 1025 C C . TYR A 1 131 ? 29.087 35.900 8.196 1.00 19.75 131 TYR A C 1
ATOM 1026 O O . TYR A 1 131 ? 30.272 35.572 8.294 1.00 18.72 131 TYR A O 1
ATOM 1035 N N . GLU A 1 132 ? 28.685 37.173 8.151 1.00 19.02 132 GLU A N 1
ATOM 1036 C CA . GLU A 1 132 ? 29.654 38.277 8.271 1.00 21.80 132 GLU A CA 1
ATOM 1037 C C . GLU A 1 132 ? 30.473 38.198 9.557 1.00 20.89 132 GLU A C 1
ATOM 1038 O O . GLU A 1 132 ? 31.682 38.412 9.530 1.00 21.06 132 GLU A O 1
ATOM 1044 N N . ARG A 1 133 ? 29.828 37.875 10.678 1.00 19.41 133 ARG A N 1
ATOM 1045 C CA . ARG A 1 133 ? 30.519 37.706 11.960 1.00 19.93 133 ARG A CA 1
ATOM 1046 C C . ARG A 1 133 ? 31.632 36.666 11.855 1.00 21.93 133 ARG A C 1
ATOM 1047 O O . ARG A 1 133 ? 32.763 36.873 12.336 1.00 21.24 133 ARG A O 1
ATOM 1055 N N . ILE A 1 134 ? 31.302 35.536 11.228 1.00 17.80 134 ILE A N 1
ATOM 1056 C CA . ILE A 1 134 ? 32.253 34.448 11.072 1.00 18.60 134 ILE A CA 1
ATOM 1057 C C . ILE A 1 134 ? 33.366 34.824 10.091 1.00 18.22 134 ILE A C 1
ATOM 1058 O O . ILE A 1 134 ? 34.554 34.667 10.395 1.00 19.13 134 ILE A O 1
ATOM 1063 N N . ALA A 1 135 ? 32.991 35.319 8.936 1.00 18.46 135 ALA A N 1
ATOM 1064 C CA . ALA A 1 135 ? 33.964 35.659 7.904 1.00 19.46 135 ALA A CA 1
ATOM 1065 C C . ALA A 1 135 ? 34.948 36.719 8.382 1.00 19.52 135 ALA A C 1
ATOM 1066 O O . ALA A 1 135 ? 36.154 36.600 8.139 1.00 20.65 135 ALA A O 1
ATOM 1068 N N A SER A 1 136 ? 34.439 37.740 9.056 0.50 19.94 136 SER A N 1
ATOM 1069 N N B SER A 1 136 ? 34.416 37.740 9.057 0.50 21.31 136 SER A N 1
ATOM 1070 C CA A SER A 1 136 ? 35.302 38.799 9.553 0.50 21.07 136 SER A CA 1
ATOM 1071 C CA B SER A 1 136 ? 35.312 38.791 9.527 0.50 23.41 136 SER A CA 1
ATOM 1072 C C A SER A 1 136 ? 36.296 38.245 10.562 0.50 21.71 136 SER A C 1
ATOM 1073 C C B SER A 1 136 ? 36.279 38.261 10.577 0.50 23.83 136 SER A C 1
ATOM 1074 O O A SER A 1 136 ? 37.442 38.683 10.626 0.50 23.08 136 SER A O 1
ATOM 1075 O O B SER A 1 136 ? 37.442 38.670 10.629 0.50 24.53 136 SER A O 1
ATOM 1080 N N . GLY A 1 137 ? 35.860 37.280 11.360 1.00 20.87 137 GLY A N 1
ATOM 1081 C CA . GLY A 1 137 ? 36.766 36.707 12.343 1.00 20.79 137 GLY A CA 1
ATOM 1082 C C . GLY A 1 137 ? 37.847 35.832 11.723 1.00 21.76 137 GLY A C 1
ATOM 1083 O O . GLY A 1 137 ? 38.969 35.735 12.249 1.00 23.82 137 GLY A O 1
ATOM 1084 N N . ILE A 1 138 ? 37.532 35.197 10.596 1.00 21.08 138 ILE A N 1
ATOM 1085 C CA . ILE A 1 138 ? 38.500 34.324 9.946 1.00 18.87 138 ILE A CA 1
ATOM 1086 C C . ILE A 1 138 ? 39.426 35.095 9.002 1.00 20.08 138 ILE A C 1
ATOM 1087 O O . ILE A 1 138 ? 40.593 34.732 8.842 1.00 22.88 138 ILE A O 1
ATOM 1092 N N A SER A 1 139 ? 38.917 36.163 8.401 0.50 21.39 139 SER A N 1
ATOM 1093 N N B SER A 1 139 ? 38.917 36.174 8.425 0.50 22.46 139 SER A N 1
ATOM 1094 C CA A SER A 1 139 ? 39.729 36.933 7.465 0.50 21.82 139 SER A CA 1
ATOM 1095 C CA B SER A 1 139 ? 39.715 36.941 7.472 0.50 23.03 139 SER A CA 1
ATOM 1096 C C A SER A 1 139 ? 40.735 37.831 8.166 0.50 27.29 139 SER A C 1
ATOM 1097 C C B SER A 1 139 ? 40.736 37.830 8.175 0.50 26.79 139 SER A C 1
ATOM 1098 O O A SER A 1 139 ? 41.832 38.066 7.657 0.50 27.95 139 SER A O 1
ATOM 1099 O O B SER A 1 139 ? 41.830 38.062 7.654 0.50 28.06 139 SER A O 1
ATOM 1104 N N . GLY A 1 140 ? 40.356 38.312 9.343 1.00 28.00 140 GLY A N 1
ATOM 1105 C CA . GLY A 1 140 ? 41.212 39.219 10.094 1.00 35.21 140 GLY A CA 1
ATOM 1106 C C . GLY A 1 140 ? 40.977 40.629 9.583 1.00 39.39 140 GLY A C 1
ATOM 1107 O O . GLY A 1 140 ? 40.273 40.778 8.553 1.00 42.98 140 GLY A O 1
ATOM 1109 N N . ASP B 2 1 ? 25.600 14.050 44.732 1.00 47.34 1 ASP B N 1
ATOM 1110 C CA . ASP B 2 1 ? 25.905 15.307 43.989 1.00 44.04 1 ASP B CA 1
ATOM 1111 C C . ASP B 2 1 ? 25.253 15.294 42.606 1.00 40.23 1 ASP B C 1
ATOM 1112 O O . ASP B 2 1 ? 25.342 14.298 41.875 1.00 42.02 1 ASP B O 1
ATOM 1117 N N . CYS B 2 2 ? 24.584 16.392 42.267 1.00 36.63 2 CYS B N 1
ATOM 1118 C CA . CYS B 2 2 ? 24.063 16.613 40.911 1.00 30.53 2 CYS B CA 1
ATOM 1119 C C . CYS B 2 2 ? 25.204 17.194 40.069 1.00 27.77 2 CYS B C 1
ATOM 1120 O O . CYS B 2 2 ? 25.401 18.405 39.983 1.00 28.67 2 CYS B O 1
ATOM 1123 N N . THR B 2 3 ? 25.968 16.284 39.475 1.00 26.27 3 THR B N 1
ATOM 1124 C CA . THR B 2 3 ? 27.189 16.611 38.746 1.00 24.81 3 THR B CA 1
ATOM 1125 C C . THR B 2 3 ? 26.859 17.185 37.366 1.00 24.55 3 THR B C 1
ATOM 1126 O O . THR B 2 3 ? 25.719 17.113 36.919 1.00 22.95 3 THR B O 1
ATOM 1130 N N . SER B 2 4 ? 27.863 17.742 36.694 1.00 23.77 4 SER B N 1
ATOM 1131 C CA . SER B 2 4 ? 27.704 18.228 35.330 1.00 22.45 4 SER B CA 1
ATOM 1132 C C . SER B 2 4 ? 27.119 17.149 34.393 1.00 21.85 4 SER B C 1
ATOM 1133 O O . SER B 2 4 ? 26.214 17.438 33.611 1.00 21.92 4 SER B O 1
ATOM 1136 N N . LEU B 2 5 ? 27.629 15.923 34.471 1.00 21.97 5 LEU B N 1
ATOM 1137 C CA . LEU B 2 5 ? 27.119 14.838 33.627 1.00 21.88 5 LEU B CA 1
ATOM 1138 C C . LEU B 2 5 ? 25.701 14.433 34.035 1.00 20.77 5 LEU B C 1
ATOM 1139 O O . LEU B 2 5 ? 24.889 14.082 33.187 1.00 21.52 5 LEU B O 1
ATOM 1144 N N . ASN B 2 6 ? 25.407 14.559 35.323 1.00 21.19 6 ASN B N 1
ATOM 1145 C CA . ASN B 2 6 ? 24.057 14.248 35.778 1.00 20.45 6 ASN B CA 1
ATOM 1146 C C . ASN B 2 6 ? 23.080 15.257 35.193 1.00 19.82 6 ASN B C 1
ATOM 1147 O O . ASN B 2 6 ? 22.001 14.878 34.730 1.00 19.52 6 ASN B O 1
ATOM 1152 N N A ARG B 2 7 ? 23.450 16.535 35.239 0.50 19.59 7 ARG B N 1
ATOM 1153 N N B ARG B 2 7 ? 23.448 16.532 35.237 0.50 20.41 7 ARG B N 1
ATOM 1154 C CA A ARG B 2 7 ? 22.605 17.602 34.720 0.50 18.42 7 ARG B CA 1
ATOM 1155 C CA B ARG B 2 7 ? 22.604 17.598 34.713 0.50 20.16 7 ARG B CA 1
ATOM 1156 C C A ARG B 2 7 ? 22.373 17.415 33.227 0.50 17.88 7 ARG B C 1
ATOM 1157 C C B ARG B 2 7 ? 22.378 17.410 33.222 0.50 18.73 7 ARG B C 1
ATOM 1158 O O A ARG B 2 7 ? 21.280 17.672 32.728 0.50 19.12 7 ARG B O 1
ATOM 1159 O O B ARG B 2 7 ? 21.280 17.655 32.717 0.50 19.42 7 ARG B O 1
ATOM 1174 N N . LEU B 2 8 ? 23.391 16.947 32.512 1.00 18.25 8 LEU B N 1
ATOM 1175 C CA . LEU B 2 8 ? 23.223 16.715 31.070 1.00 19.25 8 LEU B CA 1
ATOM 1176 C C . LEU B 2 8 ? 22.194 15.612 30.787 1.00 19.36 8 LEU B C 1
ATOM 1177 O O . LEU B 2 8 ? 21.368 15.720 29.864 1.00 19.60 8 LEU B O 1
ATOM 1182 N N . LEU B 2 9 ? 22.244 14.524 31.546 1.00 18.64 9 LEU B N 1
ATOM 1183 C CA . LEU B 2 9 ? 21.321 13.417 31.375 1.00 18.51 9 LEU B CA 1
ATOM 1184 C C . LEU B 2 9 ? 19.893 13.824 31.768 1.00 17.38 9 LEU B C 1
ATOM 1185 O O . LEU B 2 9 ? 18.940 13.563 31.030 1.00 18.12 9 LEU B O 1
ATOM 1190 N N . VAL B 2 10 ? 19.762 14.505 32.907 1.00 16.40 10 VAL B N 1
ATOM 1191 C CA . VAL B 2 10 ? 18.458 14.973 33.393 1.00 16.38 10 VAL B CA 1
ATOM 1192 C C . VAL B 2 10 ? 17.826 15.966 32.409 1.00 16.50 10 VAL B C 1
ATOM 1193 O O . VAL B 2 10 ? 16.643 15.846 32.084 1.00 17.89 10 VAL B O 1
ATOM 1197 N N . LYS B 2 11 ? 18.617 16.923 31.918 1.00 17.04 11 LYS B N 1
ATOM 1198 C CA . LYS B 2 11 ? 18.112 17.860 30.909 1.00 17.12 11 LYS B CA 1
ATOM 1199 C C . LYS B 2 11 ? 17.580 17.134 29.675 1.00 16.16 11 LYS B C 1
ATOM 1200 O O . LYS B 2 11 ? 16.481 17.436 29.205 1.00 17.13 11 LYS B O 1
ATOM 1206 N N . ARG B 2 12 ? 18.365 16.196 29.147 1.00 16.41 12 ARG B N 1
ATOM 1207 C CA . ARG B 2 12 ? 17.976 15.501 27.921 1.00 15.64 12 ARG B CA 1
ATOM 1208 C C . ARG B 2 12 ? 16.713 14.677 28.139 1.00 15.41 12 ARG B C 1
ATOM 1209 O O . ARG B 2 12 ? 15.794 14.690 27.313 1.00 17.12 12 ARG B O 1
ATOM 1217 N N . GLN B 2 13 ? 16.671 13.949 29.250 1.00 17.09 13 GLN B N 1
ATOM 1218 C CA . GLN B 2 13 ? 15.532 13.096 29.530 1.00 16.77 13 GLN B CA 1
ATOM 1219 C C . GLN B 2 13 ? 14.283 13.885 29.886 1.00 17.26 13 GLN B C 1
ATOM 1220 O O . GLN B 2 13 ? 13.182 13.504 29.482 1.00 19.22 13 GLN B O 1
ATOM 1226 N N . TRP B 2 14 ? 14.448 15.001 30.596 1.00 17.43 14 TRP B N 1
ATOM 1227 C CA . TRP B 2 14 ? 13.313 15.893 30.846 1.00 16.86 14 TRP B CA 1
ATOM 1228 C C . TRP B 2 14 ? 12.761 16.453 29.529 1.00 17.31 14 TRP B C 1
ATOM 1229 O O . TRP B 2 14 ? 11.545 16.479 29.321 1.00 18.65 14 TRP B O 1
ATOM 1240 N N . ALA B 2 15 ? 13.644 16.883 28.637 1.00 17.88 15 ALA B N 1
ATOM 1241 C CA . ALA B 2 15 ? 13.197 17.432 27.348 1.00 18.51 15 ALA B CA 1
ATOM 1242 C C . ALA B 2 15 ? 12.407 16.391 26.547 1.00 20.28 15 ALA B C 1
ATOM 1243 O O . ALA B 2 15 ? 11.435 16.732 25.885 1.00 22.65 15 ALA B O 1
ATOM 1245 N N . GLU B 2 16 ? 12.801 15.125 26.633 1.00 20.04 16 GLU B N 1
ATOM 1246 C CA . GLU B 2 16 ? 12.041 14.051 25.980 1.00 21.25 16 GLU B CA 1
ATOM 1247 C C . GLU B 2 16 ? 10.668 13.869 26.628 1.00 21.66 16 GLU B C 1
ATOM 1248 O O . GLU B 2 16 ? 9.651 13.746 25.937 1.00 24.60 16 GLU B O 1
ATOM 1254 N N . ALA B 2 17 ? 10.641 13.868 27.953 1.00 18.93 17 ALA B N 1
ATOM 1255 C CA . ALA B 2 17 ? 9.417 13.596 28.703 1.00 20.81 17 ALA B CA 1
ATOM 1256 C C . ALA B 2 17 ? 8.405 14.732 28.620 1.00 23.68 17 ALA B C 1
ATOM 1257 O O . ALA B 2 17 ? 7.197 14.490 28.632 1.00 26.64 17 ALA B O 1
ATOM 1259 N N . TYR B 2 18 ? 8.911 15.959 28.513 1.00 24.79 18 TYR B N 1
ATOM 1260 C CA . TYR B 2 18 ? 8.103 17.186 28.598 1.00 25.57 18 TYR B CA 1
ATOM 1261 C C . TYR B 2 18 ? 8.088 18.002 27.301 1.00 29.27 18 TYR B C 1
ATOM 1262 O O . TYR B 2 18 ? 7.216 18.858 27.115 1.00 31.06 18 TYR B O 1
ATOM 1271 N N . GLY B 2 19 ? 9.056 17.739 26.424 1.00 33.95 19 GLY B N 1
ATOM 1272 C CA . GLY B 2 19 ? 9.362 18.589 25.265 1.00 39.21 19 GLY B CA 1
ATOM 1273 C C . GLY B 2 19 ? 8.254 18.851 24.263 1.00 42.94 19 GLY B C 1
ATOM 1274 O O . GLY B 2 19 ? 8.272 19.873 23.575 1.00 46.18 19 GLY B O 1
ATOM 1275 N N . GLU B 2 20 ? 7.300 17.930 24.168 1.00 45.12 20 GLU B N 1
ATOM 1276 C CA . GLU B 2 20 ? 6.138 18.111 23.296 1.00 47.47 20 GLU B CA 1
ATOM 1277 C C . GLU B 2 20 ? 4.877 18.347 24.143 1.00 46.21 20 GLU B C 1
ATOM 1278 O O . GLU B 2 20 ? 4.559 17.558 25.033 1.00 46.72 20 GLU B O 1
ATOM 1284 N N . GLY B 2 21 ? 4.185 19.449 23.856 1.00 45.76 21 GLY B N 1
ATOM 1285 C CA . GLY B 2 21 ? 3.090 19.959 24.687 1.00 45.00 21 GLY B CA 1
ATOM 1286 C C . GLY B 2 21 ? 1.928 19.025 24.962 1.00 45.76 21 GLY B C 1
ATOM 1287 O O . GLY B 2 21 ? 1.453 18.926 26.098 1.00 44.12 21 GLY B O 1
ATOM 1288 N N . THR B 2 22 ? 1.454 18.352 23.921 1.00 45.83 22 THR B N 1
ATOM 1289 C CA . THR B 2 22 ? 0.454 17.309 24.093 1.00 48.01 22 THR B CA 1
ATOM 1290 C C . THR B 2 22 ? 1.098 16.249 24.977 1.00 48.02 22 THR B C 1
ATOM 1291 O O . THR B 2 22 ? 2.296 15.990 24.866 1.00 50.04 22 THR B O 1
ATOM 1295 N N . ASN B 2 23 ? 0.324 15.663 25.883 1.00 47.29 23 ASN B N 1
ATOM 1296 C CA . ASN B 2 23 ? 0.859 14.642 26.782 1.00 46.40 23 ASN B CA 1
ATOM 1297 C C . ASN B 2 23 ? 1.726 15.198 27.929 1.00 41.73 23 ASN B C 1
ATOM 1298 O O . ASN B 2 23 ? 2.346 14.427 28.678 1.00 41.39 23 ASN B O 1
ATOM 1303 N N . ARG B 2 24 ? 1.800 16.528 28.062 1.00 36.14 24 ARG B N 1
ATOM 1304 C CA . ARG B 2 24 ? 2.302 17.103 29.312 1.00 27.36 24 ARG B CA 1
ATOM 1305 C C . ARG B 2 24 ? 1.341 16.682 30.415 1.00 25.12 24 ARG B C 1
ATOM 1306 O O . ARG B 2 24 ? 1.764 16.314 31.497 1.00 22.65 24 ARG B O 1
ATOM 1314 N N . GLU B 2 25 ? 0.044 16.706 30.115 1.00 25.01 25 GLU B N 1
ATOM 1315 C CA . GLU B 2 25 ? -0.966 16.278 31.077 1.00 26.56 25 GLU B CA 1
ATOM 1316 C C . GLU B 2 25 ? -0.779 14.811 31.478 1.00 22.85 25 GLU B C 1
ATOM 1317 O O . GLU B 2 25 ? -1.058 14.446 32.615 1.00 24.80 25 GLU B O 1
ATOM 1323 N N . LEU B 2 26 ? -0.290 13.990 30.553 1.00 26.02 26 LEU B N 1
ATOM 1324 C CA . LEU B 2 26 ? -0.055 12.570 30.830 1.00 24.82 26 LEU B CA 1
ATOM 1325 C C . LEU B 2 26 ? 1.069 12.398 31.849 1.00 25.44 26 LEU B C 1
ATOM 1326 O O . LEU B 2 26 ? 0.955 11.606 32.792 1.00 24.28 26 LEU B O 1
ATOM 1331 N N . LEU B 2 27 ? 2.137 13.180 31.688 1.00 24.04 27 LEU B N 1
ATOM 1332 C CA . LEU B 2 27 ? 3.234 13.169 32.645 1.00 22.68 27 LEU B CA 1
ATOM 1333 C C . LEU B 2 27 ? 2.760 13.633 34.021 1.00 21.92 27 LEU B C 1
ATOM 1334 O O . LEU B 2 27 ? 3.058 13.002 35.049 1.00 21.83 27 LEU B O 1
ATOM 1339 N N . GLY B 2 28 ? 2.033 14.748 34.043 1.00 21.17 28 GLY B N 1
ATOM 1340 C CA . GLY B 2 28 ? 1.493 15.295 35.280 1.00 20.90 28 GLY B CA 1
ATOM 1341 C C . GLY B 2 28 ? 0.615 14.298 36.021 1.00 21.94 28 GLY B C 1
ATOM 1342 O O . GLY B 2 28 ? 0.756 14.118 37.227 1.00 22.72 28 GLY B O 1
ATOM 1343 N N . ASN B 2 29 ? -0.296 13.651 35.299 1.00 22.37 29 ASN B N 1
ATOM 1344 C CA . ASN B 2 29 ? -1.202 12.699 35.939 1.00 22.37 29 ASN B CA 1
ATOM 1345 C C . ASN B 2 29 ? -0.464 11.532 36.570 1.00 21.86 29 ASN B C 1
ATOM 1346 O O . ASN B 2 29 ? -0.818 11.103 37.662 1.00 24.86 29 ASN B O 1
ATOM 1351 N N . ARG B 2 30 ? 0.574 11.041 35.895 1.00 23.87 30 ARG B N 1
ATOM 1352 C CA . ARG B 2 30 ? 1.407 9.983 36.463 1.00 23.11 30 ARG B CA 1
ATOM 1353 C C . ARG B 2 30 ? 1.970 10.376 37.824 1.00 24.24 30 ARG B C 1
ATOM 1354 O O . ARG B 2 30 ? 2.049 9.535 38.733 1.00 24.81 30 ARG B O 1
ATOM 1362 N N . ILE B 2 31 ? 2.355 11.648 37.973 1.00 22.09 31 ILE B N 1
ATOM 1363 C CA . ILE B 2 31 ? 2.907 12.137 39.236 1.00 19.71 31 ILE B CA 1
ATOM 1364 C C . ILE B 2 31 ? 1.850 12.145 40.330 1.00 22.36 31 ILE B C 1
ATOM 1365 O O . ILE B 2 31 ? 2.062 11.563 41.391 1.00 22.05 31 ILE B O 1
ATOM 1370 N N . TRP B 2 32 ? 0.713 12.795 40.071 1.00 22.65 32 TRP B N 1
ATOM 1371 C CA . TRP B 2 32 ? -0.309 12.991 41.103 1.00 23.90 32 TRP B CA 1
ATOM 1372 C C . TRP B 2 32 ? -0.989 11.702 41.510 1.00 24.07 32 TRP B C 1
ATOM 1373 O O . TRP B 2 32 ? -1.283 11.507 42.693 1.00 26.42 32 TRP B O 1
ATOM 1384 N N . GLU B 2 33 ? -1.234 10.831 40.536 1.00 25.93 33 GLU B N 1
ATOM 1385 C CA . GLU B 2 33 ? -1.878 9.543 40.810 1.00 26.81 33 GLU B CA 1
ATOM 1386 C C . GLU B 2 33 ? -1.006 8.722 41.749 1.00 28.69 33 GLU B C 1
ATOM 1387 O O . GLU B 2 33 ? -1.505 8.083 42.671 1.00 29.87 33 GLU B O 1
ATOM 1393 N N . ASP B 2 34 ? 0.302 8.767 41.525 1.00 26.63 34 ASP B N 1
ATOM 1394 C CA . ASP B 2 34 ? 1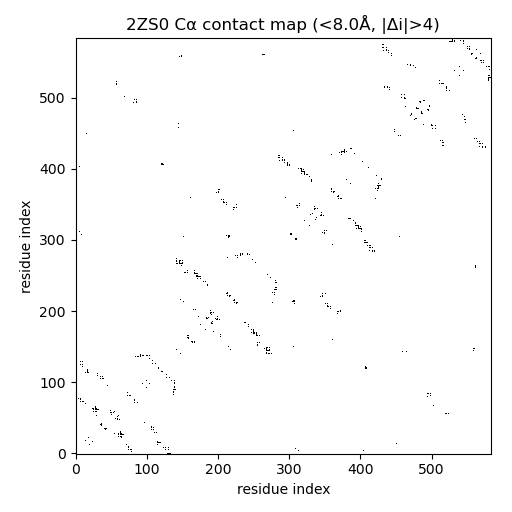.250 8.069 42.381 1.00 26.29 34 ASP B CA 1
ATOM 1395 C C . ASP B 2 34 ? 1.382 8.722 43.756 1.00 26.68 34 ASP B C 1
ATOM 1396 O O . ASP B 2 34 ? 1.324 8.030 44.779 1.00 26.07 34 ASP B O 1
ATOM 1401 N N . LEU B 2 35 ? 1.557 10.045 43.784 1.00 24.32 35 LEU B N 1
ATOM 1402 C CA . LEU B 2 35 ? 1.752 10.776 45.031 1.00 22.89 35 LEU B CA 1
ATOM 1403 C C . LEU B 2 35 ? 0.550 10.637 45.965 1.00 25.46 35 LEU B C 1
ATOM 1404 O O . LEU B 2 35 ? 0.712 10.433 47.170 1.00 27.52 35 LEU B O 1
ATOM 1409 N N . PHE B 2 36 ? -0.651 10.731 45.405 1.00 25.97 36 PHE B N 1
ATOM 1410 C CA . PHE B 2 36 ? -1.853 10.672 46.235 1.00 28.54 36 PHE B CA 1
ATOM 1411 C C . PHE B 2 36 ? -2.164 9.252 46.689 1.00 31.18 36 PHE B C 1
ATOM 1412 O O . PHE B 2 36 ? -2.842 9.057 47.703 1.00 33.23 36 PHE B O 1
ATOM 1420 N N . ALA B 2 37 ? -1.671 8.269 45.939 1.00 28.81 37 ALA B N 1
ATOM 1421 C CA . ALA B 2 37 ? -1.787 6.867 46.338 1.00 30.23 37 ALA B CA 1
ATOM 1422 C C . ALA B 2 37 ? -0.882 6.568 47.534 1.00 33.72 37 ALA B C 1
ATOM 1423 O O . ALA B 2 37 ? -1.304 5.892 48.479 1.00 32.75 37 ALA B O 1
ATOM 1425 N N . ASN B 2 38 ? 0.346 7.087 47.495 1.00 31.05 38 ASN B N 1
ATOM 1426 C CA . ASN B 2 38 ? 1.340 6.853 48.548 1.00 31.77 38 ASN B CA 1
ATOM 1427 C C . ASN B 2 38 ? 1.145 7.746 49.757 1.00 31.76 38 ASN B C 1
ATOM 1428 O O . ASN B 2 38 ? 1.517 7.376 50.880 1.00 33.57 38 ASN B O 1
ATOM 1433 N N . MET B 2 39 ? 0.579 8.926 49.523 1.00 30.24 39 MET B N 1
ATOM 1434 C CA . MET B 2 39 ? 0.405 9.920 50.564 1.00 32.09 39 MET B CA 1
ATOM 1435 C C . MET B 2 39 ? -0.976 10.573 50.456 1.00 31.84 39 MET B C 1
ATOM 1436 O O . MET B 2 39 ? -1.090 11.749 50.104 1.00 32.49 39 MET B O 1
ATOM 1441 N N . PRO B 2 40 ? -2.037 9.815 50.783 1.00 34.71 40 PRO B N 1
ATOM 1442 C CA . PRO B 2 40 ? -3.403 10.321 50.620 1.00 34.84 40 PRO B CA 1
ATOM 1443 C C . PRO B 2 40 ? -3.695 11.634 51.345 1.00 33.89 40 PRO B C 1
ATOM 1444 O O . PRO B 2 40 ? -4.505 12.426 50.858 1.00 34.23 40 PRO B O 1
ATOM 1448 N N . ASP B 2 41 ? -3.045 11.867 52.487 1.00 32.73 41 ASP B N 1
ATOM 1449 C CA . ASP B 2 41 ? -3.249 13.100 53.243 1.00 32.24 41 ASP B CA 1
ATOM 1450 C C . ASP B 2 41 ? -2.727 14.345 52.519 1.00 32.71 41 ASP B C 1
ATOM 1451 O O . ASP B 2 41 ? -3.085 15.465 52.878 1.00 33.25 41 ASP B O 1
ATOM 1456 N N . ALA B 2 42 ? -1.877 14.146 51.513 1.00 31.67 42 ALA B N 1
ATOM 1457 C CA . ALA B 2 42 ? -1.355 15.263 50.721 1.00 32.42 42 ALA B CA 1
ATOM 1458 C C . ALA B 2 42 ? -2.447 15.899 49.859 1.00 32.56 42 ALA B C 1
ATOM 1459 O O . ALA B 2 42 ? -2.400 17.097 49.585 1.00 32.34 42 ALA B O 1
ATOM 1461 N N . ARG B 2 43 ? -3.429 15.093 49.450 1.00 32.33 43 ARG B N 1
ATOM 1462 C CA . ARG B 2 43 ? -4.507 15.552 48.566 1.00 32.28 43 ARG B CA 1
ATOM 1463 C C . ARG B 2 43 ? -5.230 16.775 49.128 1.00 32.64 43 ARG B C 1
ATOM 1464 O O . ARG B 2 43 ? -5.621 17.673 48.376 1.00 32.93 43 ARG B O 1
ATOM 1472 N N . GLY B 2 44 ? -5.378 16.807 50.452 1.00 32.56 44 GLY B N 1
ATOM 1473 C CA . GLY B 2 44 ? -6.024 17.905 51.165 1.00 33.83 44 GLY B CA 1
ATOM 1474 C C . GLY B 2 44 ? -5.362 19.259 50.994 1.00 35.29 44 GLY B C 1
ATOM 1475 O O . GLY B 2 44 ? -6.034 20.288 51.067 1.00 36.45 44 GLY B O 1
ATOM 1476 N N . LEU B 2 45 ? -4.046 19.257 50.761 1.00 32.75 45 LEU B N 1
ATOM 1477 C CA . LEU B 2 45 ? -3.281 20.489 50.549 1.00 32.02 45 LEU B CA 1
ATOM 1478 C C . LEU B 2 45 ? -3.698 21.222 49.272 1.00 28.15 45 LEU B C 1
ATOM 1479 O O . LEU B 2 45 ? -3.449 22.419 49.134 1.00 30.22 45 LEU B O 1
ATOM 1484 N N . PHE B 2 46 ? -4.354 20.498 48.370 1.00 30.34 46 PHE B N 1
ATOM 1485 C CA . PHE B 2 46 ? -4.718 21.015 47.048 1.00 30.03 46 PHE B CA 1
ATOM 1486 C C . PHE B 2 46 ? -6.214 21.316 46.909 1.00 29.85 46 PHE B C 1
ATOM 1487 O O . PHE B 2 46 ? -6.748 21.361 45.804 1.00 29.18 46 PHE B O 1
ATOM 1495 N N . SER B 2 47 ? -6.890 21.518 48.036 1.00 32.50 47 SER B N 1
ATOM 1496 C CA . SER B 2 47 ? -8.333 21.759 48.026 1.00 31.98 47 SER B CA 1
ATOM 1497 C C . SER B 2 47 ? -8.738 22.965 47.170 1.00 30.21 47 SER B C 1
ATOM 1498 O O . SER B 2 47 ? -9.769 22.925 46.493 1.00 32.39 47 SER B O 1
ATOM 1501 N N . ARG B 2 48 ? -7.920 24.017 47.193 1.00 31.72 48 ARG B N 1
ATOM 1502 C CA . ARG B 2 48 ? -8.206 25.246 46.438 1.00 30.12 48 ARG B CA 1
ATOM 1503 C C . ARG B 2 48 ? -8.166 25.028 44.921 1.00 31.52 48 ARG B C 1
ATOM 1504 O O . ARG B 2 48 ? -8.849 25.733 44.172 1.00 31.09 48 ARG B O 1
ATOM 1512 N N . VAL B 2 49 ? -7.367 24.054 44.480 1.00 28.39 49 VAL B N 1
ATOM 1513 C CA . VAL B 2 49 ? -7.295 23.670 43.064 1.00 26.82 49 VAL B CA 1
ATOM 1514 C C . VAL B 2 49 ? -8.007 22.335 42.760 1.00 25.05 49 VAL B C 1
ATOM 1515 O O . VAL B 2 49 ? -7.669 21.636 41.803 1.00 25.50 49 VAL B O 1
ATOM 1519 N N A ASN B 2 50 ? -9.054 22.001 43.520 0.50 24.71 50 ASN B N 1
ATOM 1520 N N B ASN B 2 50 ? -8.940 22.017 43.627 0.50 31.53 50 ASN B N 1
ATOM 1521 C CA A ASN B 2 50 ? -9.963 20.885 43.163 0.50 21.71 50 ASN B CA 1
ATOM 1522 C CA B ASN B 2 50 ? -9.622 20.749 43.802 0.50 31.45 50 ASN B CA 1
ATOM 1523 C C A ASN B 2 50 ? -9.267 19.516 43.012 0.50 20.59 50 ASN B C 1
ATOM 1524 C C B ASN B 2 50 ? -8.750 19.504 43.687 0.50 29.79 50 ASN B C 1
ATOM 1525 O O A ASN B 2 50 ? -9.513 18.766 42.068 0.50 22.27 50 ASN B O 1
ATOM 1526 O O B ASN B 2 50 ? -8.830 18.753 42.716 0.50 28.27 50 ASN B O 1
ATOM 1535 N N A GLY B 2 51 ? -8.405 19.194 43.965 0.50 20.26 51 GLY B N 1
ATOM 1536 N N B GLY B 2 51 ? -7.922 19.297 44.703 0.50 31.26 51 GLY B N 1
ATOM 1537 C CA A GLY B 2 51 ? -7.627 17.963 43.911 0.50 22.49 51 GLY B CA 1
ATOM 1538 C CA B GLY B 2 51 ? -7.083 18.120 44.748 0.50 31.31 51 GLY B CA 1
ATOM 1539 C C A GLY B 2 51 ? -8.386 16.656 44.060 0.50 25.52 51 GLY B C 1
ATOM 1540 C C B GLY B 2 51 ? -7.930 16.857 44.733 0.50 31.81 51 GLY B C 1
ATOM 1541 O O A GLY B 2 51 ? -7.791 15.584 43.968 0.50 26.69 51 GLY B O 1
ATOM 1542 O O B GLY B 2 51 ? -7.424 15.784 44.423 0.50 31.95 51 GLY B O 1
ATOM 1543 N N A ASN B 2 52 ? -9.694 16.728 44.298 0.50 27.01 52 ASN B N 1
ATOM 1544 N N B ASN B 2 52 ? -9.219 16.981 45.054 0.50 33.99 52 ASN B N 1
ATOM 1545 C CA A ASN B 2 52 ? -10.499 15.515 44.451 0.50 27.98 52 ASN B CA 1
ATOM 1546 C CA B ASN B 2 52 ? -10.119 15.824 45.070 0.50 34.35 52 ASN B CA 1
ATOM 1547 C C A ASN B 2 52 ? -10.854 14.961 43.080 0.50 29.14 52 ASN B C 1
ATOM 1548 C C B ASN B 2 52 ? -10.454 15.278 43.691 0.50 34.03 52 ASN B C 1
ATOM 1549 O O A ASN B 2 52 ? -11.180 13.779 42.924 0.50 28.23 52 ASN B O 1
ATOM 1550 O O B ASN B 2 52 ? -10.731 14.086 43.543 0.50 34.57 52 ASN B O 1
ATOM 1559 N N A ASP B 2 53 ? -10.787 15.845 42.091 0.50 26.43 53 ASP B N 1
ATOM 1560 N N B ASP B 2 53 ? -10.451 16.154 42.690 0.50 32.51 53 ASP B N 1
ATOM 1561 C CA A ASP B 2 53 ? -10.973 15.481 40.702 0.50 28.38 53 ASP B CA 1
ATOM 1562 C CA B ASP B 2 53 ? -10.710 15.746 41.317 0.50 32.24 53 ASP B CA 1
ATOM 1563 C C A ASP B 2 53 ? -9.749 16.016 39.985 0.50 28.26 53 ASP B C 1
ATOM 1564 C C B ASP B 2 53 ? -9.533 16.220 40.476 0.50 32.84 53 ASP B C 1
ATOM 1565 O O A ASP B 2 53 ? -9.783 17.085 39.377 0.50 25.15 53 ASP B O 1
ATOM 1566 O O B ASP B 2 53 ? -9.412 17.414 40.195 0.50 31.06 53 ASP B O 1
ATOM 1575 N N . ILE B 2 54 ? -8.649 15.279 40.096 1.00 30.36 54 ILE B N 1
ATOM 1576 C CA . ILE B 2 54 ? -7.409 15.656 39.405 1.00 28.96 54 ILE B CA 1
ATOM 1577 C C . ILE B 2 54 ? -7.620 15.915 37.913 1.00 29.93 54 ILE B C 1
ATOM 1578 O O . ILE B 2 54 ? -6.803 16.569 37.274 1.00 25.90 54 ILE B O 1
ATOM 1583 N N . ASP B 2 55 ? -8.733 15.423 37.369 1.00 29.04 55 ASP B N 1
ATOM 1584 C CA . ASP B 2 55 ? -9.035 15.626 35.960 1.00 28.85 55 ASP B CA 1
ATOM 1585 C C . ASP B 2 55 ? -9.773 16.920 35.693 1.00 28.04 55 ASP B C 1
ATOM 1586 O O . ASP B 2 55 ? -9.988 17.272 34.537 1.00 30.89 55 ASP B O 1
ATOM 1591 N N . SER B 2 56 ? -10.134 17.628 36.758 1.00 25.81 56 SER B N 1
ATOM 1592 C CA . SER B 2 56 ? -10.806 18.924 36.655 1.00 26.84 56 SER B CA 1
ATOM 1593 C C . SER B 2 56 ? -9.898 19.982 36.061 1.00 27.45 56 SER B C 1
ATOM 1594 O O . SER B 2 56 ? -8.673 19.887 36.137 1.00 25.95 56 SER B O 1
ATOM 1597 N N . SER B 2 57 ? -10.518 21.010 35.499 1.00 24.07 57 SER B N 1
ATOM 1598 C CA . SER B 2 57 ? -9.786 22.110 34.887 1.00 22.72 57 SER B CA 1
ATOM 1599 C C . SER B 2 57 ? -8.881 22.822 35.884 1.00 21.34 57 SER B C 1
ATOM 1600 O O . SER B 2 57 ? -7.755 23.195 35.539 1.00 22.00 57 SER B O 1
ATOM 1603 N N . GLU B 2 58 ? -9.365 23.012 37.108 1.00 21.91 58 GLU B N 1
ATOM 1604 C CA . GLU B 2 58 ? -8.601 23.695 38.134 1.00 22.30 58 GLU B CA 1
ATOM 1605 C C . GLU B 2 58 ? -7.350 22.889 38.486 1.00 21.49 58 GLU B C 1
ATOM 1606 O O . GLU B 2 58 ? -6.259 23.439 38.571 1.00 21.78 58 GLU B O 1
ATOM 1612 N N . PHE B 2 59 ? -7.506 21.585 38.684 1.00 21.92 59 PHE B N 1
ATOM 1613 C CA . PHE B 2 59 ? -6.333 20.799 39.060 1.00 21.88 59 PHE B CA 1
ATOM 1614 C C . PHE B 2 59 ? -5.370 20.624 37.907 1.00 20.94 59 PHE B C 1
ATOM 1615 O O . PHE B 2 59 ? -4.147 20.632 38.109 1.00 20.84 59 PHE B O 1
ATOM 1623 N N . GLN B 2 60 ? -5.912 20.432 36.711 1.00 19.94 60 GLN B N 1
ATOM 1624 C CA . GLN B 2 60 ? -5.075 20.282 35.530 1.00 20.06 60 GLN B CA 1
ATOM 1625 C C . GLN B 2 60 ? -4.219 21.529 35.313 1.00 19.35 60 GLN B C 1
ATOM 1626 O O . GLN B 2 60 ? -3.042 21.417 34.990 1.00 19.12 60 GLN B O 1
ATOM 1632 N N . ALA B 2 61 ? -4.787 22.716 35.509 1.00 18.48 61 ALA B N 1
ATOM 1633 C CA . ALA B 2 61 ? -3.963 23.924 35.410 1.00 18.20 61 ALA B CA 1
ATOM 1634 C C . ALA B 2 61 ? -2.861 23.956 36.465 1.00 17.99 61 ALA B C 1
ATOM 1635 O O . ALA B 2 61 ? -1.724 24.309 36.164 1.00 17.86 61 ALA B O 1
ATOM 1637 N N . HIS B 2 62 ? -3.192 23.577 37.700 1.00 17.96 62 HIS B N 1
ATOM 1638 C CA . HIS B 2 62 ? -2.195 23.465 38.749 1.00 18.06 62 HIS B CA 1
ATOM 1639 C C . HIS B 2 62 ? -1.081 22.489 38.344 1.00 17.64 62 HIS B C 1
ATOM 1640 O O . HIS B 2 62 ? 0.107 22.795 38.486 1.00 18.91 62 HIS B O 1
ATOM 1647 N N . SER B 2 63 ? -1.473 21.312 37.863 1.00 18.84 63 SER B N 1
ATOM 1648 C CA . SER B 2 63 ? -0.518 20.284 37.472 1.00 17.01 63 SER B CA 1
ATOM 1649 C C . SER B 2 63 ? 0.443 20.817 36.413 1.00 18.29 63 SER B C 1
ATOM 1650 O O . SER B 2 63 ? 1.662 20.622 36.495 1.00 17.74 63 SER B O 1
ATOM 1653 N N . LEU B 2 64 ? -0.106 21.525 35.437 1.00 17.68 64 LEU B N 1
ATOM 1654 C CA . LEU B 2 64 ? 0.716 22.063 34.373 1.00 16.92 64 LEU B CA 1
ATOM 1655 C C . LEU B 2 64 ? 1.615 23.208 34.852 1.00 17.61 64 LEU B C 1
ATOM 1656 O O . LEU B 2 64 ? 2.732 23.370 34.337 1.00 17.53 64 LEU B O 1
ATOM 1661 N N . ARG B 2 65 ? 1.159 23.987 35.831 1.00 17.33 65 ARG B N 1
ATOM 1662 C CA . ARG B 2 65 ? 2.039 24.986 36.472 1.00 16.57 65 ARG B CA 1
ATOM 1663 C C . ARG B 2 65 ? 3.209 24.302 37.171 1.00 17.09 65 ARG B C 1
ATOM 1664 O O . ARG B 2 65 ? 4.344 24.768 37.087 1.00 17.23 65 ARG B O 1
ATOM 1672 N N . VAL B 2 66 ? 2.930 23.201 37.867 1.00 17.12 66 VAL B N 1
ATOM 1673 C CA . VAL B 2 66 ? 3.995 22.467 38.559 1.00 17.86 66 VAL B CA 1
ATOM 1674 C C . VAL B 2 66 ? 5.040 21.963 37.562 1.00 18.01 66 VAL B C 1
ATOM 1675 O O . VAL B 2 66 ? 6.256 22.153 37.767 1.00 17.66 66 VAL B O 1
ATOM 1679 N N . LEU B 2 67 ? 4.585 21.367 36.461 1.00 17.45 67 LEU B N 1
ATOM 1680 C CA . LEU B 2 67 ? 5.516 20.856 35.464 1.00 16.83 67 LEU B CA 1
ATOM 1681 C C . LEU B 2 67 ? 6.322 22.014 34.862 1.00 16.22 67 LEU B C 1
ATOM 1682 O O . LEU B 2 67 ? 7.519 21.868 34.591 1.00 16.57 67 LEU B O 1
ATOM 1687 N N . GLY B 2 68 ? 5.668 23.153 34.654 1.00 16.60 68 GLY B N 1
ATOM 1688 C CA . GLY B 2 68 ? 6.364 24.335 34.164 1.00 16.67 68 GLY B CA 1
ATOM 1689 C C . GLY B 2 68 ? 7.429 24.819 35.124 1.00 18.17 68 GLY B C 1
ATOM 1690 O O . GLY B 2 68 ? 8.499 25.260 34.698 1.00 18.74 68 GLY B O 1
ATOM 1691 N N . GLY B 2 69 ? 7.149 24.663 36.408 1.00 17.96 69 GLY B N 1
ATOM 1692 C CA . GLY B 2 69 ? 8.119 25.077 37.405 1.00 17.35 69 GLY B CA 1
ATOM 1693 C C . GLY B 2 69 ? 9.309 24.137 37.356 1.00 19.20 69 GLY B C 1
ATOM 1694 O O . GLY B 2 69 ? 10.453 24.577 37.438 1.00 18.87 69 GLY B O 1
ATOM 1695 N N A LEU B 2 70 ? 9.053 22.843 37.207 0.50 17.54 70 LEU B N 1
ATOM 1696 N N B LEU B 2 70 ? 9.052 22.833 37.233 0.50 17.19 70 LEU B N 1
ATOM 1697 C CA A LEU B 2 70 ? 10.146 21.886 37.126 0.50 17.67 70 LEU B CA 1
ATOM 1698 C CA B LEU B 2 70 ? 10.150 21.881 37.103 0.50 18.01 70 LEU B CA 1
ATOM 1699 C C A LEU B 2 70 ? 10.962 22.173 35.863 0.50 17.99 70 LEU B C 1
ATOM 1700 C C B LEU B 2 70 ? 10.958 22.190 35.854 0.50 18.73 70 LEU B C 1
ATOM 1701 O O A LEU B 2 70 ? 12.180 22.118 35.871 0.50 18.88 70 LEU B O 1
ATOM 1702 O O B LEU B 2 70 ? 12.180 22.135 35.857 0.50 18.93 70 LEU B O 1
ATOM 1711 N N . ASP B 2 71 ? 10.275 22.507 34.777 1.00 16.37 71 ASP B N 1
ATOM 1712 C CA . ASP B 2 71 ? 10.945 22.806 33.510 1.00 15.98 71 ASP B CA 1
ATOM 1713 C C . ASP B 2 71 ? 11.896 23.998 33.655 1.00 16.64 71 ASP B C 1
ATOM 1714 O O . ASP B 2 71 ? 13.006 23.983 33.108 1.00 18.65 71 ASP B O 1
ATOM 1719 N N . MET B 2 72 ? 11.451 25.050 34.333 1.00 16.25 72 MET B N 1
ATOM 1720 C CA . MET B 2 72 ? 12.297 26.227 34.566 1.00 16.86 72 MET B CA 1
ATOM 1721 C C . MET B 2 72 ? 13.572 25.823 35.284 1.00 17.41 72 MET B C 1
ATOM 1722 O O . MET B 2 72 ? 14.666 26.280 34.948 1.00 18.09 72 MET B O 1
ATOM 1727 N N . CYS B 2 73 ? 13.420 24.973 36.293 1.00 17.62 73 CYS B N 1
ATOM 1728 C CA . CYS B 2 73 ? 14.566 24.572 37.097 1.00 17.47 73 CYS B CA 1
ATOM 1729 C C . CYS B 2 73 ? 15.498 23.690 36.281 1.00 17.62 73 CYS B C 1
ATOM 1730 O O . CYS B 2 73 ? 16.722 23.871 36.308 1.00 18.06 73 CYS B O 1
ATOM 1733 N N . VAL B 2 74 ? 14.940 22.727 35.549 1.00 16.42 74 VAL B N 1
ATOM 1734 C CA . VAL B 2 74 ? 15.782 21.854 34.725 1.00 16.35 74 VAL B CA 1
ATOM 1735 C C . VAL B 2 74 ? 16.536 22.661 33.656 1.00 17.69 74 VAL B C 1
ATOM 1736 O O . VAL B 2 74 ? 17.753 22.466 33.445 1.00 17.59 74 VAL B O 1
ATOM 1740 N N . ALA B 2 75 ? 15.842 23.605 33.031 1.00 16.38 75 ALA B N 1
ATOM 1741 C CA . ALA B 2 75 ? 16.461 24.435 32.005 1.00 15.12 75 ALA B CA 1
ATOM 1742 C C . ALA B 2 75 ? 17.597 25.269 32.566 1.00 17.71 75 ALA B C 1
ATOM 1743 O O . ALA B 2 75 ? 18.533 25.607 31.833 1.00 17.72 75 ALA B O 1
ATOM 1745 N N A SER B 2 76 ? 17.521 25.572 33.858 0.50 16.42 76 SER B N 1
ATOM 1746 N N B SER B 2 76 ? 17.520 25.553 33.873 0.50 17.56 76 SER B N 1
ATOM 1747 C CA A SER B 2 76 ? 18.527 26.413 34.498 0.50 18.01 76 SER B CA 1
ATOM 1748 C CA B SER B 2 76 ? 18.524 26.424 34.490 0.50 20.40 76 SER B CA 1
ATOM 1749 C C A SER B 2 76 ? 19.504 25.673 35.393 0.50 19.30 76 SER B C 1
ATOM 1750 C C B SER B 2 76 ? 19.499 25.676 35.385 0.50 20.93 76 SER B C 1
ATOM 1751 O O A SER B 2 76 ? 20.252 26.306 36.131 0.50 20.04 76 SER B O 1
ATOM 1752 O O B SER B 2 76 ? 20.259 26.301 36.127 0.50 21.04 76 SER B O 1
ATOM 1757 N N . LEU B 2 77 ? 19.515 24.345 35.336 1.00 19.04 77 LEU B N 1
ATOM 1758 C CA . LEU B 2 77 ? 20.434 23.589 36.194 1.00 19.05 77 LEU B CA 1
ATOM 1759 C C . LEU B 2 77 ? 21.890 23.959 35.999 1.00 21.05 77 LEU B C 1
ATOM 1760 O O . LEU B 2 77 ? 22.691 23.806 36.924 1.00 22.02 77 LEU B O 1
ATOM 1765 N N . ASP B 2 78 ? 22.250 24.404 34.801 1.00 18.03 78 ASP B N 1
ATOM 1766 C CA . ASP B 2 78 ? 23.622 24.802 34.465 1.00 20.48 78 ASP B CA 1
ATOM 1767 C C . ASP B 2 78 ? 23.935 26.258 34.811 1.00 21.38 78 ASP B C 1
ATOM 1768 O O . ASP B 2 78 ? 25.034 26.731 34.536 1.00 24.46 78 ASP B O 1
ATOM 1773 N N . ASP B 2 79 ? 22.968 26.960 35.392 1.00 17.39 79 ASP B N 1
ATOM 1774 C CA . ASP B 2 79 ? 23.115 28.368 35.727 1.00 18.53 79 ASP B CA 1
ATOM 1775 C C . ASP B 2 79 ? 22.652 28.514 37.156 1.00 18.80 79 ASP B C 1
ATOM 1776 O O . ASP B 2 79 ? 21.489 28.831 37.430 1.00 20.30 79 ASP B O 1
ATOM 1781 N N . VAL B 2 80 ? 23.578 28.268 38.074 1.00 19.99 80 VAL B N 1
ATOM 1782 C CA . VAL B 2 80 ? 23.209 28.195 39.488 1.00 20.07 80 VAL B CA 1
ATOM 1783 C C . VAL B 2 80 ? 22.592 29.492 40.027 1.00 19.02 80 VAL B C 1
ATOM 1784 O O . VAL B 2 80 ? 21.592 29.434 40.742 1.00 20.37 80 VAL B O 1
ATOM 1788 N N . PRO B 2 81 ? 23.177 30.664 39.703 1.00 19.08 81 PRO B N 1
ATOM 1789 C CA . PRO B 2 81 ? 22.533 31.906 40.157 1.00 18.60 81 PRO B CA 1
ATOM 1790 C C . PRO B 2 81 ? 21.078 32.092 39.697 1.00 18.39 81 PRO B C 1
ATOM 1791 O O . PRO B 2 81 ? 20.232 32.539 40.478 1.00 20.81 81 PRO B O 1
ATOM 1795 N N . VAL B 2 82 ? 20.777 31.743 38.451 1.00 17.97 82 VAL B N 1
ATOM 1796 C CA . VAL B 2 82 ? 19.389 31.832 37.979 1.00 19.23 82 VAL B CA 1
ATOM 1797 C C . VAL B 2 82 ? 18.527 30.764 38.665 1.00 17.61 82 VAL B C 1
ATOM 1798 O O . VAL B 2 82 ? 17.429 31.069 39.139 1.00 18.82 82 VAL B O 1
ATOM 1802 N N . LEU B 2 83 ? 19.033 29.531 38.735 1.00 18.65 83 LEU B N 1
ATOM 1803 C CA . LEU B 2 83 ? 18.354 28.460 39.475 1.00 19.50 83 LEU B CA 1
ATOM 1804 C C . LEU B 2 83 ? 18.019 28.901 40.906 1.00 20.25 83 LEU B C 1
ATOM 1805 O O . LEU B 2 83 ? 16.884 28.739 41.363 1.00 19.83 83 LEU B O 1
ATOM 1810 N N . ASN B 2 84 ? 18.993 29.480 41.606 1.00 20.20 84 ASN B N 1
ATOM 1811 C CA . ASN B 2 84 ? 18.736 29.930 42.985 1.00 21.34 84 ASN B CA 1
ATOM 1812 C C . ASN B 2 84 ? 17.614 30.970 43.085 1.00 20.56 84 ASN B C 1
ATOM 1813 O O . ASN B 2 84 ? 16.822 30.950 44.033 1.00 22.26 84 ASN B O 1
ATOM 1818 N N . ALA B 2 85 ? 17.537 31.871 42.103 1.00 20.69 85 ALA B N 1
ATOM 1819 C CA . ALA B 2 85 ? 16.490 32.890 42.082 1.00 20.60 85 ALA B CA 1
ATOM 1820 C C . ALA B 2 85 ? 15.126 32.264 41.773 1.00 20.14 85 ALA B C 1
ATOM 1821 O O . ALA B 2 85 ? 14.105 32.667 42.331 1.00 21.96 85 ALA B O 1
ATOM 1823 N N . LEU B 2 86 ? 15.116 31.246 40.912 1.00 18.65 86 LEU B N 1
ATOM 1824 C CA . LEU B 2 86 ? 13.884 30.500 40.647 1.00 17.88 86 LEU B CA 1
ATOM 1825 C C . LEU B 2 86 ? 13.397 29.736 41.872 1.00 20.15 86 LEU B C 1
ATOM 1826 O O . LEU B 2 86 ? 12.204 29.737 42.186 1.00 20.33 86 LEU B O 1
ATOM 1831 N N . LEU B 2 87 ? 14.332 29.098 42.569 1.00 19.49 87 LEU B N 1
ATOM 1832 C CA . LEU B 2 87 ? 13.996 28.322 43.765 1.00 19.90 87 LEU B CA 1
ATOM 1833 C C . LEU B 2 87 ? 13.543 29.233 44.888 1.00 20.53 87 LEU B C 1
ATOM 1834 O O . LEU B 2 87 ? 12.649 28.873 45.656 1.00 19.68 87 LEU B O 1
ATOM 1839 N N . ALA B 2 88 ? 14.150 30.413 44.982 1.00 21.31 88 ALA B N 1
ATOM 1840 C CA . ALA B 2 88 ? 13.750 31.378 46.003 1.00 20.72 88 ALA B CA 1
ATOM 1841 C C . ALA B 2 88 ? 12.271 31.742 45.867 1.00 20.88 88 ALA B C 1
ATOM 1842 O O . ALA B 2 88 ? 11.526 31.774 46.860 1.00 20.37 88 ALA B O 1
ATOM 1844 N N . ARG B 2 89 ? 11.835 31.994 44.629 1.00 20.84 89 ARG B N 1
ATOM 1845 C CA . ARG B 2 89 ? 10.432 32.301 44.374 1.00 19.54 89 ARG B CA 1
ATOM 1846 C C . ARG B 2 89 ? 9.526 31.107 44.649 1.00 20.15 89 ARG B C 1
ATOM 1847 O O . ARG B 2 89 ? 8.474 31.253 45.270 1.00 19.78 89 ARG B O 1
ATOM 1855 N N . LEU B 2 90 ? 9.925 29.928 44.191 1.00 17.90 90 LEU B N 1
ATOM 1856 C CA . LEU B 2 90 ? 9.188 28.710 44.517 1.00 18.08 90 LEU B CA 1
ATOM 1857 C C . LEU B 2 90 ? 9.067 28.497 46.028 1.00 19.56 90 LEU B C 1
ATOM 1858 O O . LEU B 2 90 ? 8.027 28.069 46.524 1.00 19.62 90 LEU B O 1
ATOM 1863 N N . ASN B 2 91 ? 10.132 28.800 46.762 1.00 18.64 91 ASN B N 1
ATOM 1864 C CA . ASN B 2 91 ? 10.085 28.686 48.215 1.00 21.06 91 ASN B CA 1
ATOM 1865 C C . ASN B 2 91 ? 9.004 29.601 48.799 1.00 19.70 91 ASN B C 1
ATOM 1866 O O . ASN B 2 91 ? 8.211 29.166 49.631 1.00 21.20 91 ASN B O 1
ATOM 1871 N N . SER B 2 92 ? 8.966 30.852 48.336 1.00 19.88 92 SER B N 1
ATOM 1872 C CA . SER B 2 92 ? 7.950 31.825 48.775 1.00 21.49 92 SER B CA 1
ATOM 1873 C C . SER B 2 92 ? 6.530 31.325 48.481 1.00 23.25 92 SER B C 1
ATOM 1874 O O . SER B 2 92 ? 5.590 31.576 49.242 1.00 24.04 92 SER B O 1
ATOM 1877 N N . GLN B 2 93 ? 6.377 30.617 47.371 1.00 21.46 93 GLN B N 1
ATOM 1878 C CA . GLN B 2 93 ? 5.073 30.125 46.947 1.00 22.81 93 GLN B CA 1
ATOM 1879 C C . GLN B 2 93 ? 4.621 28.867 47.694 1.00 23.63 93 GLN B C 1
ATOM 1880 O O . GLN B 2 93 ? 3.448 28.478 47.612 1.00 25.62 93 GLN B O 1
ATOM 1886 N N . HIS B 2 94 ? 5.542 28.235 48.423 1.00 23.22 94 HIS B N 1
ATOM 1887 C CA . HIS B 2 94 ? 5.228 27.002 49.161 1.00 22.27 94 HIS B CA 1
ATOM 1888 C C . HIS B 2 94 ? 5.218 27.139 50.679 1.00 25.19 94 HIS B C 1
ATOM 1889 O O . HIS B 2 94 ? 4.811 26.215 51.381 1.00 26.36 94 HIS B O 1
ATOM 1896 N N . ASP B 2 95 ? 5.677 28.270 51.189 1.00 26.33 95 ASP B N 1
ATOM 1897 C CA . ASP B 2 95 ? 5.749 28.421 52.642 1.00 29.87 95 ASP B CA 1
ATOM 1898 C C . ASP B 2 95 ? 4.380 28.732 53.257 1.00 31.54 95 ASP B C 1
ATOM 1899 O O . ASP B 2 95 ? 3.454 29.155 52.558 1.00 31.79 95 ASP B O 1
ATOM 1904 N N . SER B 2 96 ? 4.258 28.476 54.560 1.00 35.14 96 SER B N 1
ATOM 1905 C CA . SER B 2 96 ? 3.014 28.718 55.318 1.00 38.04 96 SER B CA 1
ATOM 1906 C C . SER B 2 96 ? 1.755 28.097 54.684 1.00 38.32 96 SER B C 1
ATOM 1907 O O . SER B 2 96 ? 0.676 28.701 54.669 1.00 39.54 96 SER B O 1
ATOM 1910 N N . ARG B 2 97 ? 1.904 26.876 54.175 1.00 35.87 97 ARG B N 1
ATOM 1911 C CA . ARG B 2 97 ? 0.785 26.123 53.610 1.00 37.15 97 ARG B CA 1
ATOM 1912 C C . ARG B 2 97 ? 0.577 24.825 54.384 1.00 36.67 97 ARG B C 1
ATOM 1913 O O . ARG B 2 97 ? -0.289 24.013 54.035 1.00 38.83 97 ARG B O 1
ATOM 1921 N N . GLY B 2 98 ? 1.386 24.631 55.422 1.00 34.75 98 GLY B N 1
ATOM 1922 C CA . GLY B 2 98 ? 1.357 23.407 56.218 1.00 34.46 98 GLY B CA 1
ATOM 1923 C C . GLY B 2 98 ? 1.767 22.177 55.431 1.00 33.51 98 GLY B C 1
ATOM 1924 O O . GLY B 2 98 ? 1.276 21.077 55.685 1.00 32.42 98 GLY B O 1
ATOM 1925 N N . ILE B 2 99 ? 2.654 22.357 54.455 1.00 29.97 99 ILE B N 1
ATOM 1926 C CA . ILE B 2 99 ? 3.166 21.221 53.698 1.00 27.00 99 ILE B CA 1
ATOM 1927 C C . ILE B 2 99 ? 4.163 20.452 54.568 1.00 26.14 99 ILE B C 1
ATOM 1928 O O . ILE B 2 99 ? 5.142 21.030 55.040 1.00 27.04 99 ILE B O 1
ATOM 1933 N N . PRO B 2 100 ? 3.912 19.147 54.793 1.00 28.13 100 PRO B N 1
ATOM 1934 C CA . PRO B 2 100 ? 4.866 18.374 55.591 1.00 29.31 100 PRO B CA 1
ATOM 1935 C C . PRO B 2 100 ? 6.185 18.179 54.858 1.00 28.70 100 PRO B C 1
ATOM 1936 O O . PRO B 2 100 ? 6.196 18.049 53.635 1.00 27.78 100 PRO B O 1
ATOM 1940 N N . ALA B 2 101 ? 7.284 18.155 55.607 1.00 29.78 101 ALA B N 1
ATOM 1941 C CA . ALA B 2 101 ? 8.603 17.923 55.025 1.00 28.11 101 ALA B CA 1
ATOM 1942 C C . ALA B 2 101 ? 8.635 16.647 54.190 1.00 28.27 101 ALA B C 1
ATOM 1943 O O . ALA B 2 101 ? 9.295 16.604 53.146 1.00 27.07 101 ALA B O 1
ATOM 1945 N N . ALA B 2 102 ? 7.920 15.617 54.648 1.00 26.50 102 ALA B N 1
ATOM 1946 C CA . ALA B 2 102 ? 7.874 14.313 53.979 1.00 26.26 102 ALA B CA 1
ATOM 1947 C C . ALA B 2 102 ? 7.226 14.368 52.594 1.00 26.25 102 ALA B C 1
ATOM 1948 O O . ALA B 2 102 ? 7.418 13.470 51.779 1.00 26.47 102 ALA B O 1
ATOM 1950 N N . GLY B 2 103 ? 6.461 15.421 52.330 1.00 25.47 103 GLY B N 1
ATOM 1951 C CA . GLY B 2 103 ? 5.805 15.569 51.034 1.00 25.15 103 GLY B CA 1
ATOM 1952 C C . GLY B 2 103 ? 6.797 15.711 49.894 1.00 22.67 103 GLY B C 1
ATOM 1953 O O . GLY B 2 103 ? 6.534 15.267 48.783 1.00 24.37 103 GLY B O 1
ATOM 1954 N N . TYR B 2 104 ? 7.941 16.322 50.175 1.00 24.47 104 TYR B N 1
ATOM 1955 C CA . TYR B 2 104 ? 8.955 16.568 49.136 1.00 23.42 104 TYR B CA 1
ATOM 1956 C C . TYR B 2 104 ? 9.669 15.299 48.634 1.00 23.86 104 TYR B C 1
ATOM 1957 O O . TYR B 2 104 ? 9.690 15.056 47.426 1.00 23.71 104 TYR B O 1
ATOM 1966 N N . PRO B 2 105 ? 10.246 14.476 49.541 1.00 24.00 105 PRO B N 1
ATOM 1967 C CA . PRO B 2 105 ? 10.751 13.188 49.052 1.00 24.86 105 PRO B CA 1
ATOM 1968 C C . PRO B 2 105 ? 9.701 12.341 48.327 1.00 23.69 105 PRO B C 1
ATOM 1969 O O . PRO B 2 105 ? 10.033 11.634 47.371 1.00 22.98 105 PRO B O 1
ATOM 1973 N N . ALA B 2 106 ? 8.442 12.414 48.760 1.00 21.63 106 ALA B N 1
ATOM 1974 C CA . ALA B 2 106 ? 7.380 11.654 48.116 1.00 22.00 106 ALA B CA 1
ATOM 1975 C C . ALA B 2 106 ? 7.165 12.163 46.691 1.00 21.94 106 ALA B C 1
ATOM 1976 O O . ALA B 2 106 ? 7.024 11.374 45.750 1.00 22.93 106 ALA B O 1
ATOM 1978 N N . PHE B 2 107 ? 7.164 13.485 46.535 1.00 22.60 107 PHE B N 1
ATOM 1979 C CA . PHE B 2 107 ? 6.993 14.086 45.211 1.00 21.31 107 PHE B CA 1
ATOM 1980 C C . PHE B 2 107 ? 8.155 13.708 44.291 1.00 20.96 107 PHE B C 1
ATOM 1981 O O . PHE B 2 107 ? 7.949 13.405 43.106 1.00 20.91 107 PHE B O 1
ATOM 1989 N N . VAL B 2 108 ? 9.369 13.746 44.838 1.00 20.98 108 VAL B N 1
ATOM 1990 C CA . VAL B 2 108 ? 10.560 13.389 44.069 1.00 20.01 108 VAL B CA 1
ATOM 1991 C C . VAL B 2 108 ? 10.430 11.951 43.571 1.00 21.82 108 VAL B C 1
ATOM 1992 O O . VAL B 2 108 ? 10.634 11.683 42.387 1.00 19.85 108 VAL B O 1
ATOM 1996 N N . ALA B 2 109 ? 10.056 11.025 44.454 1.00 21.30 109 ALA B N 1
ATOM 1997 C CA . ALA B 2 109 ? 9.843 9.645 44.018 1.00 21.70 109 ALA B CA 1
ATOM 1998 C C . ALA B 2 109 ? 8.801 9.535 42.912 1.00 19.71 109 ALA B C 1
ATOM 1999 O O . ALA B 2 109 ? 9.012 8.854 41.907 1.00 20.20 109 ALA B O 1
ATOM 2001 N N . SER B 2 110 ? 7.683 10.239 43.086 1.00 20.15 110 SER B N 1
ATOM 2002 C CA . SER B 2 110 ? 6.615 10.225 42.100 1.00 20.02 110 SER B CA 1
ATOM 2003 C C . SER B 2 110 ? 7.035 10.814 40.748 1.00 19.01 110 SER B C 1
ATOM 2004 O O . SER B 2 110 ? 6.700 10.276 39.692 1.00 20.60 110 SER B O 1
ATOM 2007 N N . ALA B 2 111 ? 7.796 11.907 40.791 1.00 18.87 111 ALA B N 1
ATOM 2008 C CA . ALA B 2 111 ? 8.197 12.592 39.575 1.00 19.61 111 ALA B CA 1
ATOM 2009 C C . ALA B 2 111 ? 9.194 11.750 38.794 1.00 19.41 111 ALA B C 1
ATOM 2010 O O . ALA B 2 111 ? 9.073 11.600 37.578 1.00 19.68 111 ALA B O 1
ATOM 2012 N N . ILE B 2 112 ? 10.172 11.200 39.507 1.00 19.94 112 ILE B N 1
ATOM 2013 C CA . ILE B 2 112 ? 11.173 10.321 38.895 1.00 20.68 112 ILE B CA 1
ATOM 2014 C C . ILE B 2 112 ? 10.517 9.085 38.263 1.00 21.08 112 ILE B C 1
ATOM 2015 O O . ILE B 2 112 ? 10.834 8.727 37.131 1.00 21.86 112 ILE B O 1
ATOM 2020 N N . SER B 2 113 ? 9.594 8.447 38.982 1.00 21.65 113 SER B N 1
ATOM 2021 C CA . SER B 2 113 ? 8.887 7.294 38.431 1.00 23.13 113 SER B CA 1
ATOM 2022 C C . SER B 2 113 ? 8.124 7.644 37.153 1.00 22.72 113 SER B C 1
ATOM 2023 O O . SER B 2 113 ? 8.099 6.859 36.201 1.00 22.80 113 SER B O 1
ATOM 2026 N N . ALA B 2 114 ? 7.518 8.835 37.138 1.00 21.23 114 ALA B N 1
ATOM 2027 C CA . ALA B 2 114 ? 6.752 9.311 36.000 1.00 22.08 114 ALA B CA 1
ATOM 2028 C C . ALA B 2 114 ? 7.643 9.538 34.787 1.00 21.14 114 ALA B C 1
ATOM 2029 O O . ALA B 2 114 ? 7.306 9.127 33.681 1.00 21.68 114 ALA B O 1
ATOM 2031 N N . VAL B 2 115 ? 8.786 10.192 35.000 1.00 19.16 115 VAL B N 1
ATOM 2032 C CA . VAL B 2 115 ? 9.732 10.429 33.914 1.00 20.58 115 VAL B CA 1
ATOM 2033 C C . VAL B 2 115 ? 10.264 9.101 33.374 1.00 20.66 115 VAL B C 1
ATOM 2034 O O . VAL B 2 115 ? 10.274 8.885 32.162 1.00 22.04 115 VAL B O 1
ATOM 2038 N N . ARG B 2 116 ? 10.678 8.219 34.283 1.00 21.90 116 ARG B N 1
ATOM 2039 C CA . ARG B 2 116 ? 11.146 6.872 33.932 1.00 23.04 116 ARG B CA 1
ATOM 2040 C C . ARG B 2 116 ? 10.122 6.126 33.075 1.00 23.40 116 ARG B C 1
ATOM 2041 O O . ARG B 2 116 ? 10.476 5.545 32.047 1.00 24.52 116 ARG B O 1
ATOM 2049 N N . ALA B 2 117 ? 8.853 6.182 33.472 1.00 24.80 117 ALA B N 1
ATOM 2050 C CA . ALA B 2 117 ? 7.782 5.522 32.716 1.00 27.05 117 ALA B CA 1
ATOM 2051 C C . ALA B 2 117 ? 7.583 6.112 31.322 1.00 29.18 117 ALA B C 1
ATOM 2052 O O . ALA B 2 117 ? 7.157 5.415 30.389 1.00 30.63 117 ALA B O 1
ATOM 2054 N N . THR B 2 118 ? 7.904 7.397 31.183 1.00 27.61 118 THR B N 1
ATOM 2055 C CA . THR B 2 118 ? 7.703 8.120 29.934 1.00 29.02 118 THR B CA 1
ATOM 2056 C C . THR B 2 118 ? 8.838 7.894 28.933 1.00 30.99 118 THR B C 1
ATOM 2057 O O . THR B 2 118 ? 8.580 7.714 27.738 1.00 34.19 118 THR B O 1
ATOM 2061 N N . VAL B 2 119 ? 10.081 7.909 29.414 1.00 29.95 119 VAL B N 1
ATOM 2062 C CA . VAL B 2 119 ? 11.255 7.802 28.538 1.00 31.74 119 VAL B CA 1
ATOM 2063 C C . VAL B 2 119 ? 11.775 6.364 28.411 1.00 32.51 119 VAL B C 1
ATOM 2064 O O . VAL B 2 119 ? 12.545 6.050 27.503 1.00 33.02 119 VAL B O 1
ATOM 2068 N N . GLY B 2 120 ? 11.346 5.496 29.321 1.00 31.82 120 GLY B N 1
ATOM 2069 C CA . GLY B 2 120 ? 11.782 4.096 29.314 1.00 32.80 120 GLY B CA 1
ATOM 2070 C C . GLY B 2 120 ? 12.883 3.806 30.313 1.00 34.01 120 GLY B C 1
ATOM 2071 O O . GLY B 2 120 ? 13.776 4.628 30.519 1.00 34.75 120 GLY B O 1
ATOM 2072 N N . ALA B 2 121 ? 12.830 2.622 30.921 1.00 32.72 121 ALA B N 1
ATOM 2073 C CA . ALA B 2 121 ? 13.763 2.229 31.980 1.00 32.59 121 ALA B CA 1
ATOM 2074 C C . ALA B 2 121 ? 15.211 1.966 31.540 1.00 34.88 121 ALA B C 1
ATOM 2075 O O . ALA B 2 121 ? 16.139 2.144 32.330 1.00 35.10 121 ALA B O 1
ATOM 2077 N N . ARG B 2 122 ? 15.407 1.544 30.295 1.00 36.68 122 ARG B N 1
ATOM 2078 C CA . ARG B 2 122 ? 16.730 1.067 29.871 1.00 40.15 122 ARG B CA 1
ATOM 2079 C C . ARG B 2 122 ? 17.764 2.184 29.707 1.00 38.77 122 ARG B C 1
ATOM 2080 O O . ARG B 2 122 ? 18.969 1.939 29.788 1.00 40.80 122 ARG B O 1
ATOM 2088 N N . SER B 2 123 ? 17.298 3.407 29.487 1.00 35.66 123 SER B N 1
ATOM 2089 C CA . SER B 2 123 ? 18.212 4.546 29.376 1.00 35.75 123 SER B CA 1
ATOM 2090 C C . SER B 2 123 ? 18.252 5.400 30.653 1.00 32.89 123 SER B C 1
ATOM 2091 O O . SER B 2 123 ? 19.034 6.345 30.753 1.00 28.84 123 SER B O 1
ATOM 2094 N N . PHE B 2 124 ? 17.437 5.030 31.640 1.00 31.03 124 PHE B N 1
ATOM 2095 C CA . PHE B 2 124 ? 17.253 5.836 32.848 1.00 29.22 124 PHE B CA 1
ATOM 2096 C C . PHE B 2 124 ? 18.418 5.741 33.837 1.00 29.95 124 PHE B C 1
ATOM 2097 O O . PHE B 2 124 ? 19.083 4.707 33.931 1.00 32.84 124 PHE B O 1
ATOM 2105 N N . ASP B 2 125 ? 18.663 6.838 34.556 1.00 26.97 125 ASP B N 1
ATOM 2106 C CA . ASP B 2 125 ? 19.680 6.909 35.601 1.00 25.99 125 ASP B CA 1
ATOM 2107 C C . ASP B 2 125 ? 19.044 7.495 36.860 1.00 24.18 125 ASP B C 1
ATOM 2108 O O . ASP B 2 125 ? 18.883 8.709 36.989 1.00 24.16 125 ASP B O 1
ATOM 2113 N N . ASN B 2 126 ? 18.718 6.585 37.805 1.00 27.60 126 ASN B N 1
ATOM 2114 C CA . ASN B 2 126 ? 18.084 7.017 39.048 1.00 26.48 126 ASN B CA 1
ATOM 2115 C C . ASN B 2 126 ? 18.954 7.905 39.925 1.00 25.87 126 ASN B C 1
ATOM 2116 O O . ASN B 2 126 ? 18.450 8.818 40.582 1.00 24.45 126 ASN B O 1
ATOM 2121 N N A ASP B 2 127 ? 20.256 7.643 39.961 0.50 24.39 127 ASP B N 1
ATOM 2122 N N B ASP B 2 127 ? 20.236 7.652 39.957 0.50 24.34 127 ASP B N 1
ATOM 2123 C CA A ASP B 2 127 ? 21.131 8.453 40.789 0.50 25.37 127 ASP B CA 1
ATOM 2124 C CA B ASP B 2 127 ? 21.132 8.437 40.781 0.50 26.33 127 ASP B CA 1
ATOM 2125 C C A ASP B 2 127 ? 21.141 9.902 40.323 0.50 23.04 127 ASP B C 1
ATOM 2126 C C B ASP B 2 127 ? 21.146 9.892 40.318 0.50 24.29 127 ASP B C 1
ATOM 2127 O O A ASP B 2 127 ? 21.042 10.820 41.128 0.50 24.05 127 ASP B O 1
ATOM 2128 O O B ASP B 2 127 ? 21.046 10.816 41.124 0.50 24.77 127 ASP B O 1
ATOM 2137 N N . ALA B 2 128 ? 21.257 10.104 39.015 1.00 21.92 128 ALA B N 1
ATOM 2138 C CA . ALA B 2 128 ? 21.282 11.454 38.461 1.00 21.05 128 ALA B CA 1
ATOM 2139 C C . ALA B 2 128 ? 19.998 12.198 38.790 1.00 18.91 128 ALA B C 1
ATOM 2140 O O . ALA B 2 128 ? 20.012 13.347 39.246 1.00 20.79 128 ALA B O 1
ATOM 2142 N N . TRP B 2 129 ? 18.882 11.549 38.535 1.00 18.99 129 TRP B N 1
ATOM 2143 C CA . TRP B 2 129 ? 17.584 12.155 38.809 1.00 16.45 129 TRP B CA 1
ATOM 2144 C C . TRP B 2 129 ? 17.356 12.470 40.289 1.00 19.96 129 TRP B C 1
ATOM 2145 O O . TRP B 2 129 ? 16.885 13.553 40.641 1.00 19.92 129 TRP B O 1
ATOM 2156 N N . ASN B 2 130 ? 17.711 11.536 41.163 1.00 20.49 130 ASN B N 1
ATOM 2157 C CA . ASN B 2 130 ? 17.583 11.794 42.592 1.00 21.84 130 ASN B CA 1
ATOM 2158 C C . ASN B 2 130 ? 18.456 12.946 43.047 1.00 20.70 130 ASN B C 1
ATOM 2159 O O . ASN B 2 130 ? 18.000 13.839 43.757 1.00 21.64 130 ASN B O 1
ATOM 2164 N N . SER B 2 131 ? 19.705 12.951 42.592 1.00 21.68 131 SER B N 1
ATOM 2165 C CA . SER B 2 131 ? 20.646 13.996 42.963 1.00 23.05 131 SER B CA 1
ATOM 2166 C C . SER B 2 131 ? 20.146 15.369 42.544 1.00 21.40 131 SER B C 1
ATOM 2167 O O . SER B 2 131 ? 20.147 16.313 43.332 1.00 22.99 131 SER B O 1
ATOM 2170 N N . CYS B 2 132 ? 19.678 15.474 41.306 1.00 20.66 132 CYS B N 1
ATOM 2171 C CA . CYS B 2 132 ? 19.277 16.769 40.792 1.00 20.83 132 CYS B CA 1
ATOM 2172 C C . CYS B 2 132 ? 17.912 17.209 41.317 1.00 20.54 132 CYS B C 1
ATOM 2173 O O . CYS B 2 132 ? 17.706 18.384 41.614 1.00 20.52 132 CYS B O 1
ATOM 2176 N N . MET B 2 133 ? 16.993 16.264 41.483 1.00 18.23 133 MET B N 1
ATOM 2177 C CA . MET B 2 133 ? 15.696 16.604 42.063 1.00 18.85 133 MET B CA 1
ATOM 2178 C C . MET B 2 133 ? 15.864 17.053 43.508 1.00 21.02 133 MET B C 1
ATOM 2179 O O . MET B 2 133 ? 15.169 17.959 43.963 1.00 20.78 133 MET B O 1
ATOM 2184 N N . ASN B 2 134 ? 16.796 16.425 44.220 1.00 21.39 134 ASN B N 1
ATOM 2185 C CA . ASN B 2 134 ? 17.041 16.804 45.610 1.00 22.03 134 ASN B CA 1
ATOM 2186 C C . ASN B 2 134 ? 17.614 18.214 45.722 1.00 22.87 134 ASN B C 1
ATOM 2187 O O . ASN B 2 134 ? 17.273 18.936 46.660 1.00 24.44 134 ASN B O 1
ATOM 2192 N N . GLN B 2 135 ? 18.450 18.627 44.762 1.00 22.13 135 GLN B N 1
ATOM 2193 C CA . GLN B 2 135 ? 18.949 20.008 44.742 1.00 23.85 135 GLN B CA 1
ATOM 2194 C C . GLN B 2 135 ? 17.771 20.975 44.609 1.00 23.05 135 GLN B C 1
ATOM 2195 O O . GLN B 2 135 ? 17.696 21.993 45.303 1.00 24.08 135 GLN B O 1
ATOM 2201 N N . ILE B 2 136 ? 16.842 20.630 43.722 1.00 21.01 136 ILE B N 1
ATOM 2202 C CA . ILE B 2 136 ? 15.660 21.437 43.495 1.00 19.95 136 ILE B CA 1
ATOM 2203 C C . ILE B 2 136 ? 14.767 21.531 44.729 1.00 19.98 136 ILE B C 1
ATOM 2204 O O . ILE B 2 136 ? 14.459 22.631 45.189 1.00 20.94 136 ILE B O 1
ATOM 2209 N N . VAL B 2 137 ? 14.349 20.397 45.287 1.00 20.61 137 VAL B N 1
ATOM 2210 C CA . VAL B 2 137 ? 13.425 20.513 46.406 1.00 23.41 137 VAL B CA 1
ATOM 2211 C C . VAL B 2 137 ? 14.096 21.089 47.654 1.00 23.48 137 VAL B C 1
ATOM 2212 O O . VAL B 2 137 ? 13.417 21.679 48.497 1.00 24.86 137 VAL B O 1
ATOM 2216 N N A SER B 2 138 ? 15.414 20.959 47.756 0.50 23.36 138 SER B N 1
ATOM 2217 N N B SER B 2 138 ? 15.434 20.945 47.754 0.50 23.97 138 SER B N 1
ATOM 2218 C CA A SER B 2 138 ? 16.138 21.523 48.898 0.50 23.52 138 SER B CA 1
ATOM 2219 C CA B SER B 2 138 ? 16.115 21.522 48.913 0.50 24.81 138 SER B CA 1
ATOM 2220 C C A SER B 2 138 ? 15.937 23.036 48.928 0.50 23.70 138 SER B C 1
ATOM 2221 C C B SER B 2 138 ? 15.955 23.036 48.926 0.50 25.70 138 SER B C 1
ATOM 2222 O O A SER B 2 138 ? 15.917 23.651 49.993 0.50 24.67 138 SER B O 1
ATOM 2223 O O B SER B 2 138 ? 15.917 23.659 49.989 0.50 25.77 138 SER B O 1
ATOM 2228 N N . GLY B 2 139 ? 15.798 23.641 47.752 1.00 20.94 139 GLY B N 1
ATOM 2229 C CA . GLY B 2 139 ? 15.591 25.075 47.708 1.00 21.15 139 GLY B CA 1
ATOM 2230 C C . GLY B 2 139 ? 14.143 25.481 47.897 1.00 20.48 139 GLY B C 1
ATOM 2231 O O . GLY B 2 139 ? 13.859 26.617 48.269 1.00 20.86 139 GLY B O 1
ATOM 2232 N N . ILE B 2 140 ? 13.203 24.566 47.650 1.00 20.86 140 ILE B N 1
ATOM 2233 C CA . ILE B 2 140 ? 11.776 24.887 47.742 1.00 21.49 140 ILE B CA 1
ATOM 2234 C C . ILE B 2 140 ? 11.259 24.660 49.158 1.00 25.31 140 ILE B C 1
ATOM 2235 O O . ILE B 2 140 ? 10.502 25.478 49.688 1.00 25.01 140 ILE B O 1
ATOM 2240 N N . SER B 2 141 ? 11.682 23.549 49.752 1.00 24.90 141 SER B N 1
ATOM 2241 C CA . SER B 2 141 ? 11.083 23.045 50.988 1.00 32.53 141 SER B CA 1
ATOM 2242 C C . SER B 2 141 ? 11.533 23.806 52.223 1.00 37.33 141 SER B C 1
ATOM 2243 O O . SER B 2 141 ? 12.734 24.024 52.438 1.00 39.97 141 SER B O 1
ATOM 2246 N N . GLY B 2 142 ? 10.542 24.180 53.031 1.00 41.00 142 GLY B N 1
ATOM 2247 C CA . GLY B 2 142 ? 10.701 25.081 54.169 1.00 47.44 142 GLY B CA 1
ATOM 2248 C C . GLY B 2 142 ? 9.586 26.121 54.192 1.00 50.43 142 GLY B C 1
ATOM 2249 O O . GLY B 2 142 ? 9.820 27.331 54.282 1.00 52.87 142 GLY B O 1
ATOM 2251 N N . SER C 3 1 ? -13.384 42.720 18.107 1.00 55.15 1 SER C N 1
ATOM 2252 C CA . SER C 3 1 ? -12.438 41.742 18.659 1.00 55.12 1 SER C CA 1
ATOM 2253 C C . SER C 3 1 ? -12.297 40.454 17.782 1.00 53.69 1 SER C C 1
ATOM 2254 O O . SER C 3 1 ? -13.279 39.695 17.781 1.00 54.82 1 SER C O 1
ATOM 2257 N N . SER C 3 2 ? -11.127 40.243 17.119 1.00 51.22 2 SER C N 1
ATOM 2258 C CA . SER C 3 2 ? -10.841 39.065 16.182 1.00 47.23 2 SER C CA 1
ATOM 2259 C C . SER C 3 2 ? -10.530 37.809 16.941 1.00 43.32 2 SER C C 1
ATOM 2260 O O . SER C 3 2 ? -9.688 37.816 17.813 1.00 45.61 2 SER C O 1
ATOM 2263 N N . CYS C 3 3 ? -11.196 36.720 16.572 1.00 33.76 3 CYS C N 1
ATOM 2264 C CA . CYS C 3 3 ? -11.138 35.509 17.383 1.00 28.62 3 CYS C CA 1
ATOM 2265 C C . CYS C 3 3 ? -9.854 34.730 17.120 1.00 23.89 3 CYS C C 1
ATOM 2266 O O . CYS C 3 3 ? -9.369 34.678 15.990 1.00 24.66 3 CYS C O 1
ATOM 2269 N N . CYS C 3 4 ? -9.308 34.127 18.171 1.00 23.19 4 CYS C N 1
ATOM 2270 C CA . CYS C 3 4 ? -8.161 33.245 18.035 1.00 21.24 4 CYS C CA 1
ATOM 2271 C C . CYS C 3 4 ? -8.698 31.856 17.678 1.00 19.14 4 CYS C C 1
ATOM 2272 O O . CYS C 3 4 ? -9.173 31.101 18.538 1.00 20.54 4 CYS C O 1
ATOM 2275 N N . SER C 3 5 ? -8.667 31.548 16.382 1.00 17.37 5 SER C N 1
ATOM 2276 C CA . SER C 3 5 ? -9.297 30.329 15.874 1.00 18.24 5 SER C CA 1
ATOM 2277 C C . SER C 3 5 ? -8.446 29.103 16.143 1.00 19.00 5 SER C C 1
ATOM 2278 O O . SER C 3 5 ? -7.276 29.210 16.549 1.00 19.20 5 SER C O 1
ATOM 2281 N N . SER C 3 6 ? -9.039 27.932 15.901 1.00 19.18 6 SER C N 1
ATOM 2282 C CA . SER C 3 6 ? -8.320 26.670 15.943 1.00 19.72 6 SER C CA 1
ATOM 2283 C C . SER C 3 6 ? -7.066 26.734 15.069 1.00 18.95 6 SER C C 1
ATOM 2284 O O . SER C 3 6 ? -5.981 26.308 15.482 1.00 19.79 6 SER C O 1
ATOM 2287 N N . GLU C 3 7 ? -7.230 27.290 13.872 1.00 19.64 7 GLU C N 1
ATOM 2288 C CA . GLU C 3 7 ? -6.132 27.433 12.911 1.00 20.11 7 GLU C CA 1
ATOM 2289 C C . GLU C 3 7 ? -5.046 28.358 13.440 1.00 19.59 7 GLU C C 1
ATOM 2290 O O . GLU C 3 7 ? -3.855 28.064 13.290 1.00 20.82 7 GLU C O 1
ATOM 2296 N N . ASP C 3 8 ? -5.460 29.473 14.049 1.00 17.82 8 ASP C N 1
ATOM 2297 C CA . ASP C 3 8 ? -4.513 30.424 14.652 1.00 17.46 8 ASP C CA 1
ATOM 2298 C C . ASP C 3 8 ? -3.719 29.735 15.752 1.00 17.62 8 ASP C 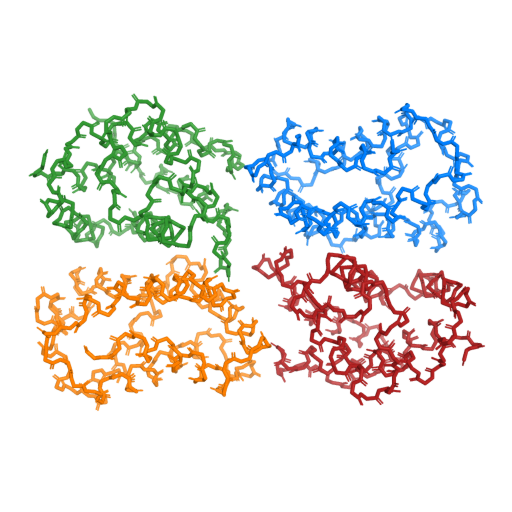C 1
ATOM 2299 O O . ASP C 3 8 ? -2.495 29.902 15.835 1.00 18.61 8 ASP C O 1
ATOM 2304 N N . ARG C 3 9 ? -4.416 28.979 16.604 1.00 17.17 9 ARG C N 1
ATOM 2305 C CA . ARG C 3 9 ? -3.754 28.284 17.705 1.00 16.70 9 ARG C CA 1
ATOM 2306 C C . ARG C 3 9 ? -2.706 27.315 17.189 1.00 17.65 9 ARG C C 1
ATOM 2307 O O . ARG C 3 9 ? -1.612 27.244 17.734 1.00 18.02 9 ARG C O 1
ATOM 2315 N N . ALA C 3 10 ? -3.040 26.587 16.124 1.00 18.42 10 ALA C N 1
ATOM 2316 C CA . ALA C 3 10 ? -2.088 25.675 15.491 1.00 17.62 10 ALA C CA 1
ATOM 2317 C C . ALA C 3 10 ? -0.856 26.429 14.993 1.00 18.50 10 ALA C C 1
ATOM 2318 O O . ALA C 3 10 ? 0.265 25.978 15.209 1.00 19.25 10 ALA C O 1
ATOM 2320 N N . ASN C 3 11 ? -1.072 27.591 14.380 1.00 17.56 11 ASN C N 1
ATOM 2321 C CA . ASN C 3 11 ? 0.024 28.410 13.849 1.00 18.00 11 ASN C CA 1
ATOM 2322 C C . ASN C 3 11 ? 0.932 28.901 14.961 1.00 18.29 11 ASN C C 1
ATOM 2323 O O . ASN C 3 11 ? 2.153 28.814 14.851 1.00 19.16 11 ASN C O 1
ATOM 2328 N N . VAL C 3 12 ? 0.324 29.393 16.039 1.00 17.39 12 VAL C N 1
ATOM 2329 C CA . VAL C 3 12 ? 1.076 29.941 17.164 1.00 17.60 12 VAL C CA 1
ATOM 2330 C C . VAL C 3 12 ? 1.856 28.838 17.865 1.00 16.50 12 VAL C C 1
ATOM 2331 O O . VAL C 3 12 ? 3.050 28.989 18.142 1.00 18.23 12 VAL C O 1
ATOM 2335 N N . MET C 3 13 ? 1.187 27.723 18.137 1.00 17.64 13 MET C N 1
ATOM 2336 C CA . MET C 3 13 ? 1.842 26.595 18.786 1.00 16.83 13 MET C CA 1
ATOM 2337 C C . MET C 3 13 ? 2.997 26.063 17.944 1.00 17.77 13 MET C C 1
ATOM 2338 O O . MET C 3 13 ? 4.056 25.711 18.483 1.00 20.91 13 MET C O 1
ATOM 2343 N N . HIS C 3 14 ? 2.812 26.038 16.625 1.00 18.23 14 HIS C N 1
ATOM 2344 C CA . HIS C 3 14 ? 3.881 25.610 15.729 1.00 20.03 14 HIS C CA 1
ATOM 2345 C C . HIS C 3 14 ? 5.079 26.551 15.780 1.00 19.29 14 HIS C C 1
ATOM 2346 O O . HIS C 3 14 ? 6.213 26.093 15.964 1.00 21.70 14 HIS C O 1
ATOM 2353 N N . ASN C 3 15 ? 4.833 27.856 15.649 1.00 18.16 15 ASN C N 1
ATOM 2354 C CA . ASN C 3 15 ? 5.913 28.844 15.667 1.00 17.62 15 ASN C CA 1
ATOM 2355 C C . ASN C 3 15 ? 6.638 28.779 17.015 1.00 18.40 15 ASN C C 1
ATOM 2356 O O . ASN C 3 15 ? 7.867 28.764 17.078 1.00 21.08 15 ASN C O 1
ATOM 2361 N N . TRP C 3 16 ? 5.860 28.738 18.088 1.00 17.32 16 TRP C N 1
ATOM 2362 C CA . TRP C 3 16 ? 6.433 28.735 19.430 1.00 17.69 16 TRP C CA 1
ATOM 2363 C C . TRP C 3 16 ? 7.294 27.493 19.678 1.00 19.21 16 TRP C C 1
ATOM 2364 O O . TRP C 3 16 ? 8.428 27.611 20.161 1.00 19.42 16 TRP C O 1
ATOM 2375 N N . ASP C 3 17 ? 6.756 26.319 19.350 1.00 19.89 17 ASP C N 1
ATOM 2376 C CA . ASP C 3 17 ? 7.489 25.042 19.493 1.00 20.82 17 ASP C CA 1
ATOM 2377 C C . ASP C 3 17 ? 8.779 25.015 18.668 1.00 20.72 17 ASP C C 1
ATOM 2378 O O . ASP C 3 17 ? 9.821 24.548 19.144 1.00 22.33 17 ASP C O 1
ATOM 2383 N N . ALA C 3 18 ? 8.704 25.489 17.427 1.00 21.05 18 ALA C N 1
ATOM 2384 C CA . ALA C 3 18 ? 9.848 25.407 16.513 1.00 20.44 18 ALA C CA 1
ATOM 2385 C C . ALA C 3 18 ? 11.009 26.261 17.001 1.00 21.47 18 ALA C C 1
ATOM 2386 O O . ALA C 3 18 ? 12.166 25.943 16.741 1.00 22.74 18 ALA C O 1
ATOM 2388 N N . ALA C 3 19 ? 10.696 27.325 17.739 1.00 19.46 19 ALA C N 1
ATOM 2389 C CA . ALA C 3 19 ? 11.716 28.247 18.229 1.00 19.90 19 ALA C CA 1
ATOM 2390 C C . ALA C 3 19 ? 12.208 27.902 19.637 1.00 19.82 19 ALA C C 1
ATOM 2391 O O . ALA C 3 19 ? 13.153 28.527 20.130 1.00 20.85 19 ALA C O 1
ATOM 2393 N N . TRP C 3 20 ? 11.558 26.934 20.277 1.00 18.85 20 TRP C N 1
ATOM 2394 C CA . TRP C 3 20 ? 11.802 26.613 21.691 1.00 18.97 20 TRP C CA 1
ATOM 2395 C C . TRP C 3 20 ? 13.114 25.860 21.875 1.00 20.46 20 TRP C C 1
ATOM 2396 O O . TRP C 3 20 ? 13.434 24.970 21.079 1.00 22.00 20 TRP C O 1
ATOM 2407 N N . SER C 3 21 ? 13.863 26.244 22.912 1.00 19.76 21 SER C N 1
ATOM 2408 C CA . SER C 3 21 ? 15.047 25.503 23.354 1.00 20.42 21 SER C CA 1
ATOM 2409 C C . SER C 3 21 ? 14.638 24.741 24.612 1.00 19.70 21 SER C C 1
ATOM 2410 O O . SER C 3 21 ? 14.392 25.337 25.670 1.00 21.45 21 SER C O 1
ATOM 2413 N N . ALA C 3 22 ? 14.524 23.422 24.481 1.00 17.58 22 ALA C N 1
ATOM 2414 C CA . ALA C 3 22 ? 13.817 22.615 25.477 1.00 18.36 22 ALA C CA 1
ATOM 2415 C C . ALA C 3 22 ? 14.602 22.260 26.736 1.00 19.47 22 ALA C C 1
ATOM 2416 O O . ALA C 3 22 ? 13.994 21.879 27.746 1.00 21.19 22 ALA C O 1
ATOM 2418 N N . ALA C 3 23 ? 15.930 22.381 26.675 1.00 18.08 23 ALA C N 1
ATOM 2419 C CA . ALA C 3 23 ? 16.800 21.865 27.739 1.00 18.55 23 ALA C CA 1
ATOM 2420 C C . ALA C 3 23 ? 17.634 22.937 28.429 1.00 16.96 23 ALA C C 1
ATOM 2421 O O . ALA C 3 23 ? 18.295 22.648 29.428 1.00 17.15 23 ALA C O 1
ATOM 2423 N N . TYR C 3 24 ? 17.600 24.158 27.893 1.00 17.74 24 TYR C N 1
ATOM 2424 C CA . TYR C 3 24 ? 18.459 25.247 28.369 1.00 18.26 24 TYR C CA 1
ATOM 2425 C C . TYR C 3 24 ? 17.705 26.561 28.417 1.00 19.12 24 TYR C C 1
ATOM 2426 O O . TYR C 3 24 ? 16.849 26.819 27.572 1.00 21.08 24 TYR C O 1
ATOM 2435 N N . SER C 3 25 ? 18.036 27.382 29.412 1.00 16.80 25 SER C N 1
ATOM 2436 C CA . SER C 3 25 ? 17.315 28.624 29.669 1.00 19.99 25 SER C CA 1
ATOM 2437 C C . SER C 3 25 ? 17.791 29.824 28.829 1.00 19.82 25 SER C C 1
ATOM 2438 O O . SER C 3 25 ? 17.062 30.812 28.698 1.00 20.38 25 SER C O 1
ATOM 2441 N N . ASP C 3 26 ? 18.979 29.736 28.233 1.00 20.08 26 ASP C N 1
ATOM 2442 C CA . ASP C 3 26 ? 19.569 30.882 27.521 1.00 21.77 26 ASP C CA 1
ATOM 2443 C C . ASP C 3 26 ? 18.670 31.537 26.484 1.00 20.63 26 ASP C C 1
ATOM 2444 O O . ASP C 3 26 ? 18.524 32.755 26.478 1.00 2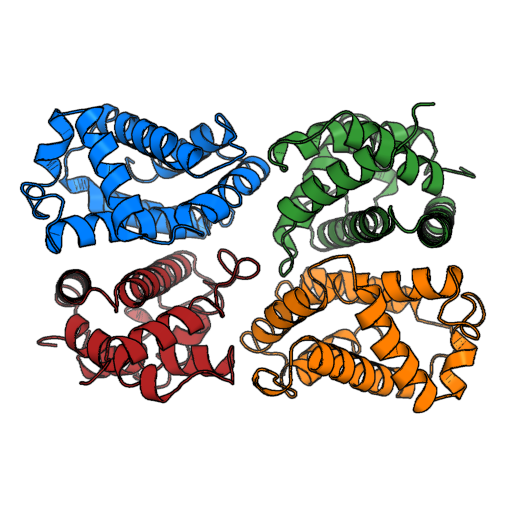0.74 26 ASP C O 1
ATOM 2449 N N . ARG C 3 27 ? 18.081 30.738 25.600 1.00 18.82 27 ARG C N 1
ATOM 2450 C CA . ARG C 3 27 ? 17.260 31.287 24.529 1.00 18.99 27 ARG C CA 1
ATOM 2451 C C . ARG C 3 27 ? 15.997 31.985 25.034 1.00 18.57 27 ARG C C 1
ATOM 2452 O O . ARG C 3 27 ? 15.648 33.056 24.549 1.00 20.52 27 ARG C O 1
ATOM 2460 N N . ARG C 3 28 ? 15.307 31.377 25.993 1.00 21.51 28 ARG C N 1
ATOM 2461 C CA . ARG C 3 28 ? 14.075 31.984 26.493 1.00 22.27 28 ARG C CA 1
ATOM 2462 C C . ARG C 3 28 ? 14.391 33.297 27.237 1.00 22.09 28 ARG C C 1
ATOM 2463 O O . ARG C 3 28 ? 13.628 34.260 27.133 1.00 20.96 28 ARG C O 1
ATOM 2471 N N . VAL C 3 29 ? 15.530 33.346 27.930 1.00 20.51 29 VAL C N 1
ATOM 2472 C CA . VAL C 3 29 ? 16.020 34.595 28.539 1.00 19.69 29 VAL C CA 1
ATOM 2473 C C . VAL C 3 29 ? 16.299 35.664 27.474 1.00 20.16 29 VAL C C 1
ATOM 2474 O O . VAL C 3 29 ? 15.881 36.809 27.637 1.00 19.86 29 VAL C O 1
ATOM 2478 N N . ALA C 3 30 ? 16.981 35.299 26.382 1.00 18.57 30 ALA C N 1
ATOM 2479 C CA . ALA C 3 30 ? 17.260 36.266 25.309 1.00 18.37 30 ALA C CA 1
ATOM 2480 C C . ALA C 3 30 ? 15.978 36.836 24.702 1.00 17.85 30 ALA C C 1
ATOM 2481 O O . ALA C 3 30 ? 15.893 38.036 24.417 1.00 18.18 30 ALA C O 1
ATOM 2483 N N . LEU C 3 31 ? 14.976 35.972 24.521 1.00 17.74 31 LEU C N 1
ATOM 2484 C CA . LEU C 3 31 ? 13.695 36.363 23.965 1.00 17.27 31 LEU C CA 1
ATOM 2485 C C . LEU C 3 31 ? 13.025 37.391 24.880 1.00 19.04 31 LEU C C 1
ATOM 2486 O O . LEU C 3 31 ? 12.655 38.476 24.436 1.00 17.29 31 LEU C O 1
ATOM 2491 N N . ALA C 3 32 ? 12.905 37.046 26.159 1.00 17.13 32 ALA C N 1
ATOM 2492 C CA . ALA C 3 32 ? 12.253 37.914 27.136 1.00 18.05 32 ALA C CA 1
ATOM 2493 C C . ALA C 3 32 ? 13.025 39.215 27.320 1.00 17.98 32 ALA C C 1
ATOM 2494 O O . ALA C 3 32 ? 12.415 40.285 27.439 1.00 19.27 32 ALA C O 1
ATOM 2496 N N . GLN C 3 33 ? 14.352 39.138 27.352 1.00 16.99 33 GLN C N 1
ATOM 2497 C CA . GLN C 3 33 ? 15.157 40.359 27.481 1.00 17.38 33 GLN C CA 1
ATOM 2498 C C . GLN C 3 33 ? 14.829 41.340 26.368 1.00 20.03 33 GLN C C 1
ATOM 2499 O O . GLN C 3 33 ? 14.717 42.552 26.605 1.00 20.70 33 GLN C O 1
ATOM 2505 N N . ALA C 3 34 ? 14.680 40.828 25.151 1.00 19.23 34 ALA C N 1
ATOM 2506 C CA . ALA C 3 34 ? 14.357 41.694 24.022 1.00 17.97 34 ALA C CA 1
ATOM 2507 C C . ALA C 3 34 ? 12.960 42.266 24.153 1.00 17.95 34 ALA C C 1
ATOM 2508 O O . ALA C 3 34 ? 12.724 43.421 23.803 1.00 19.52 34 ALA C O 1
ATOM 2510 N N . VAL C 3 35 ? 12.025 41.454 24.645 1.00 17.76 35 VAL C N 1
ATOM 2511 C CA . VAL C 3 35 ? 10.667 41.924 24.897 1.00 16.00 35 VAL C CA 1
ATOM 2512 C C . VAL C 3 35 ? 10.675 43.056 25.934 1.00 18.97 35 VAL C C 1
ATOM 2513 O O . VAL C 3 35 ? 10.108 44.115 25.691 1.00 20.24 35 VAL C O 1
ATOM 2517 N N . PHE C 3 36 ? 11.350 42.844 27.056 1.00 18.46 36 PHE C N 1
ATOM 2518 C CA . PHE C 3 36 ? 11.410 43.890 28.077 1.00 20.34 36 PHE C CA 1
ATOM 2519 C C . PHE C 3 36 ? 12.123 45.150 27.629 1.00 21.60 36 PHE C C 1
ATOM 2520 O O . PHE C 3 36 ? 11.689 46.256 27.965 1.00 22.12 36 PHE C O 1
ATOM 2528 N N . ALA C 3 37 ? 13.190 45.002 26.852 1.00 20.67 37 ALA C N 1
ATOM 2529 C CA . ALA C 3 37 ? 13.884 46.177 26.316 1.00 20.62 37 ALA C CA 1
ATOM 2530 C C . ALA C 3 37 ? 12.939 47.011 25.453 1.00 22.72 37 ALA C C 1
ATOM 2531 O O . ALA C 3 37 ? 12.940 48.242 25.526 1.00 24.12 37 ALA C O 1
ATOM 2533 N N . SER C 3 38 ? 12.114 46.336 24.657 1.00 22.17 38 SER C N 1
ATOM 2534 C CA . SER C 3 38 ? 11.121 47.008 23.827 1.00 22.81 38 SER C CA 1
ATOM 2535 C C . SER C 3 38 ? 10.027 47.657 24.679 1.00 22.67 38 SER C C 1
ATOM 2536 O O . SER C 3 38 ? 9.633 48.805 24.431 1.00 23.12 38 SER C O 1
ATOM 2539 N N . LEU C 3 39 ? 9.533 46.919 25.671 1.00 21.85 39 LEU C N 1
ATOM 2540 C CA . LEU C 3 39 ? 8.509 47.421 26.584 1.00 23.46 39 LEU C CA 1
ATOM 2541 C C . LEU C 3 39 ? 8.972 48.705 27.274 1.00 23.08 39 LEU C C 1
ATOM 2542 O O . LEU C 3 39 ? 8.233 49.696 27.305 1.00 23.94 39 LEU C O 1
ATOM 2547 N N . PHE C 3 40 ? 10.194 48.683 27.802 1.00 22.35 40 PHE C N 1
ATOM 2548 C CA . PHE C 3 40 ? 10.724 49.821 28.557 1.00 24.42 40 PHE C CA 1
ATOM 2549 C C . PHE C 3 40 ? 11.031 51.020 27.656 1.00 27.39 40 PHE C C 1
ATOM 2550 O O . PHE C 3 40 ? 10.893 52.171 28.087 1.00 26.55 40 PHE C O 1
ATOM 2558 N N . SER C 3 41 ? 11.419 50.752 26.410 1.00 27.12 41 SER C N 1
ATOM 2559 C CA . SER C 3 41 ? 11.626 51.811 25.412 1.00 27.64 41 SER C CA 1
ATOM 2560 C C . SER C 3 41 ? 10.316 52.523 25.089 1.00 29.89 41 SER C C 1
ATOM 2561 O O . SER C 3 41 ? 10.277 53.756 24.962 1.00 30.21 41 SER C O 1
ATOM 2564 N N . ARG C 3 42 ? 9.247 51.742 24.963 1.00 25.89 42 ARG C N 1
ATOM 2565 C CA . ARG C 3 42 ? 7.917 52.251 24.628 1.00 27.44 42 ARG C CA 1
ATOM 2566 C C . ARG C 3 42 ? 7.230 52.952 25.801 1.00 28.58 42 ARG C C 1
ATOM 2567 O O . ARG C 3 42 ? 6.437 53.879 25.601 1.00 30.64 42 ARG C O 1
ATOM 2575 N N . ASP C 3 43 ? 7.514 52.479 27.013 1.00 29.46 43 ASP C N 1
ATOM 2576 C CA . ASP C 3 43 ? 6.865 52.977 28.225 1.00 30.16 43 ASP C CA 1
ATOM 2577 C C . ASP C 3 43 ? 7.899 53.038 29.342 1.00 31.45 43 ASP C C 1
ATOM 2578 O O . ASP C 3 43 ? 8.065 52.077 30.098 1.00 30.40 43 ASP C O 1
ATOM 2583 N N . ALA C 3 44 ? 8.586 54.176 29.442 1.00 34.09 44 ALA C N 1
ATOM 2584 C CA . ALA C 3 44 ? 9.700 54.322 30.379 1.00 35.31 44 ALA C CA 1
ATOM 2585 C C . ALA C 3 44 ? 9.306 54.114 31.842 1.00 36.06 44 ALA C C 1
ATOM 2586 O O . ALA C 3 44 ? 10.095 53.577 32.628 1.00 37.85 44 ALA C O 1
ATOM 2588 N N . ALA C 3 45 ? 8.081 54.497 32.194 1.00 34.47 45 ALA C N 1
ATOM 2589 C CA . ALA C 3 45 ? 7.595 54.367 33.571 1.00 34.17 45 ALA C CA 1
ATOM 2590 C C . ALA C 3 45 ? 7.388 52.914 34.001 1.00 33.66 45 ALA C C 1
ATOM 2591 O O . ALA C 3 45 ? 7.473 52.596 35.193 1.00 32.87 45 ALA C O 1
ATOM 2593 N N . ALA C 3 46 ? 7.127 52.040 33.027 1.00 31.81 46 ALA C N 1
ATOM 2594 C CA . ALA C 3 46 ? 6.864 50.626 33.299 1.00 30.83 46 ALA C CA 1
ATOM 2595 C C . ALA C 3 46 ? 8.014 49.921 34.024 1.00 27.83 46 ALA C C 1
ATOM 2596 O O . ALA C 3 46 ? 7.779 49.028 34.832 1.00 29.15 46 ALA C O 1
ATOM 2598 N N . GLN C 3 47 ? 9.251 50.328 33.744 1.00 28.52 47 GLN C N 1
ATOM 2599 C CA . GLN C 3 47 ? 10.422 49.716 34.377 1.00 27.52 47 GLN C CA 1
ATOM 2600 C C . GLN C 3 47 ? 10.393 49.733 35.905 1.00 29.31 47 GLN C C 1
ATOM 2601 O O . GLN C 3 47 ? 10.878 48.805 36.545 1.00 27.77 47 GLN C O 1
ATOM 2607 N N . GLY C 3 48 ? 9.826 50.788 36.486 1.00 28.93 48 GLY C N 1
ATOM 2608 C CA . GLY C 3 48 ? 9.721 50.899 37.944 1.00 28.97 48 GLY C CA 1
ATOM 2609 C C . GLY C 3 48 ? 8.961 49.758 38.595 1.00 30.93 48 GLY C C 1
ATOM 2610 O O . GLY C 3 48 ? 9.255 49.369 39.735 1.00 31.00 48 GLY C O 1
ATOM 2611 N N . LEU C 3 49 ? 7.999 49.201 37.859 1.00 27.80 49 LEU C N 1
ATOM 2612 C CA . LEU C 3 49 ? 7.160 48.115 38.358 1.00 27.69 49 LEU C CA 1
ATOM 2613 C C . LEU C 3 49 ? 7.980 46.863 38.637 1.00 25.39 49 LEU C C 1
ATOM 2614 O O . LEU C 3 49 ? 7.559 45.984 39.399 1.00 25.63 49 LEU C O 1
ATOM 2619 N N . PHE C 3 50 ? 9.156 46.809 38.022 1.00 25.47 50 PHE C N 1
ATOM 2620 C CA . PHE C 3 50 ? 10.023 45.639 38.050 1.00 24.17 50 PHE C CA 1
ATOM 2621 C C . PHE C 3 50 ? 11.255 45.839 38.926 1.00 25.40 50 PHE C C 1
ATOM 2622 O O . PHE C 3 50 ? 12.248 45.130 38.783 1.00 27.74 50 PHE C O 1
ATOM 2630 N N . SER C 3 51 ? 11.182 46.806 39.844 1.00 28.17 51 SER C N 1
ATOM 2631 C CA . SER C 3 51 ? 12.294 47.094 40.752 1.00 29.19 51 SER C CA 1
ATOM 2632 C C . SER C 3 51 ? 12.658 45.885 41.616 1.00 28.28 51 SER C C 1
ATOM 2633 O O . SER C 3 51 ? 13.826 45.706 41.990 1.00 32.06 51 SER C O 1
ATOM 2636 N N . GLY C 3 52 ? 11.658 45.057 41.911 1.00 26.10 52 GLY C N 1
ATOM 2637 C CA . GLY C 3 52 ? 11.826 43.855 42.726 1.00 26.59 52 GLY C CA 1
ATOM 2638 C C . GLY C 3 52 ? 12.560 42.712 42.046 1.00 26.79 52 GLY C C 1
ATOM 2639 O O . GLY C 3 52 ? 12.887 41.714 42.699 1.00 29.10 52 GLY C O 1
ATOM 2640 N N . VAL C 3 53 ? 12.798 42.847 40.737 1.00 26.82 53 VAL C N 1
ATOM 2641 C CA . VAL C 3 53 ? 13.571 41.857 39.973 1.00 24.11 53 VAL C CA 1
ATOM 2642 C C . VAL C 3 53 ? 14.768 42.473 39.234 1.00 25.93 53 VAL C C 1
ATOM 2643 O O . VAL C 3 53 ? 15.214 41.961 38.212 1.00 23.44 53 VAL C O 1
ATOM 2647 N N . SER C 3 54 ? 15.301 43.580 39.757 1.00 25.91 54 SER C N 1
ATOM 2648 C CA . SER C 3 54 ? 16.529 44.171 39.208 1.00 25.61 54 SER C CA 1
ATOM 2649 C C . SER C 3 54 ? 16.451 44.533 37.726 1.00 23.77 54 SER C C 1
ATOM 2650 O O . SER C 3 54 ? 17.417 44.338 36.999 1.00 24.48 54 SER C O 1
ATOM 2653 N N . ALA C 3 55 ? 15.323 45.092 37.294 1.00 23.64 55 ALA C N 1
ATOM 2654 C CA . ALA C 3 55 ? 15.165 45.502 35.892 1.00 25.64 55 ALA C CA 1
ATOM 2655 C C . ALA C 3 55 ? 16.225 46.524 35.462 1.00 25.81 55 ALA C C 1
ATOM 2656 O O . ALA C 3 55 ? 16.557 46.634 34.277 1.00 26.64 55 ALA C O 1
ATOM 2658 N N . ASP C 3 56 ? 16.756 47.263 36.436 1.00 29.44 56 ASP C N 1
ATOM 2659 C CA . ASP C 3 56 ? 17.844 48.215 36.194 1.00 30.89 56 ASP C CA 1
ATOM 2660 C C . ASP C 3 56 ? 19.105 47.555 35.617 1.00 31.08 56 ASP C C 1
ATOM 2661 O O . ASP C 3 56 ? 19.914 48.211 34.950 1.00 31.33 56 ASP C O 1
ATOM 2666 N N . ASN C 3 57 ? 19.271 46.261 35.885 1.00 27.51 57 ASN C N 1
ATOM 2667 C CA . ASN C 3 57 ? 20.359 45.483 35.298 1.00 27.01 57 ASN C CA 1
ATOM 2668 C C . ASN C 3 57 ? 19.807 44.231 34.615 1.00 25.78 57 ASN C C 1
ATOM 2669 O O . ASN C 3 57 ? 19.764 43.161 35.219 1.00 25.34 57 ASN C O 1
ATOM 2674 N N . PRO C 3 58 ? 19.399 44.361 33.343 1.00 26.24 58 PRO C N 1
ATOM 2675 C CA . PRO C 3 58 ? 18.717 43.236 32.688 1.00 25.22 58 PRO C CA 1
ATOM 2676 C C . PRO C 3 58 ? 19.570 41.978 32.510 1.00 28.12 58 PRO C C 1
ATOM 2677 O O . PRO C 3 58 ? 19.024 40.904 32.241 1.00 27.11 58 PRO C O 1
ATOM 2681 N N . ASP C 3 59 ? 20.884 42.110 32.673 1.00 27.10 59 ASP C N 1
ATOM 2682 C CA . ASP C 3 59 ? 21.808 40.978 32.589 1.00 27.43 59 ASP C CA 1
ATOM 2683 C C . ASP C 3 59 ? 21.986 40.249 33.928 1.00 24.42 59 ASP C C 1
ATOM 2684 O O . ASP C 3 59 ? 22.627 39.192 33.980 1.00 24.53 59 ASP C O 1
ATOM 2689 N N . SER C 3 60 ? 21.412 40.802 34.992 1.00 23.84 60 SER C N 1
ATOM 2690 C CA . SER C 3 60 ? 21.497 40.194 36.335 1.00 22.22 60 SER C CA 1
ATOM 2691 C C . SER C 3 60 ? 20.780 38.847 36.388 1.00 26.59 60 SER C C 1
ATOM 2692 O O . SER C 3 60 ? 19.839 38.618 35.624 1.00 23.98 60 SER C O 1
ATOM 2695 N N . ALA C 3 61 ? 21.223 37.967 37.288 1.00 24.64 61 ALA C N 1
ATOM 2696 C CA . ALA C 3 61 ? 20.559 36.679 37.497 1.00 25.45 61 ALA C CA 1
ATOM 2697 C C . ALA C 3 61 ? 19.118 36.867 37.963 1.00 25.22 61 ALA C C 1
ATOM 2698 O O . ALA C 3 61 ? 18.220 36.102 37.588 1.00 23.09 61 ALA C O 1
ATOM 2700 N N . ASP C 3 62 ? 18.917 37.881 38.805 1.00 22.93 62 ASP C N 1
ATOM 2701 C CA . ASP C 3 62 ? 17.610 38.262 39.314 1.00 23.16 62 ASP C CA 1
ATOM 2702 C C . ASP C 3 62 ? 16.639 38.550 38.159 1.00 22.16 62 ASP C C 1
ATOM 2703 O O . ASP C 3 62 ? 15.535 38.000 38.123 1.00 22.19 62 ASP C O 1
ATOM 2708 N N . PHE C 3 63 ? 17.056 39.384 37.209 1.00 22.46 63 PHE C N 1
ATOM 2709 C CA . PHE 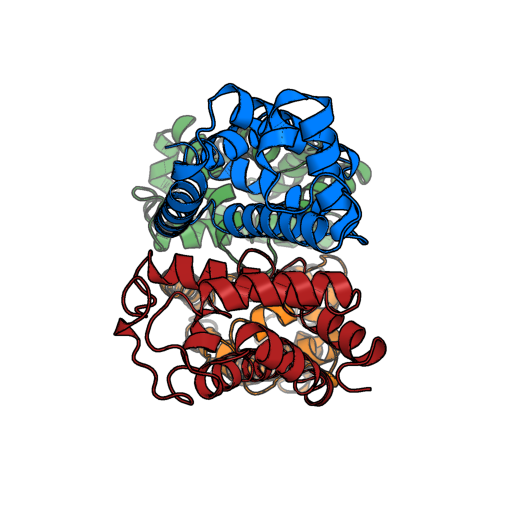C 3 63 ? 16.182 39.740 36.094 1.00 20.48 63 PHE C CA 1
ATOM 2710 C C . PHE C 3 63 ? 16.040 38.593 35.107 1.00 21.48 63 PHE C C 1
ATOM 2711 O O . PHE C 3 63 ? 14.949 38.373 34.567 1.00 19.89 63 PHE C O 1
ATOM 2719 N N . ARG C 3 64 ? 17.127 37.860 34.898 1.00 22.10 64 ARG C N 1
ATOM 2720 C CA . ARG C 3 64 ? 17.090 36.710 34.000 1.00 20.33 64 ARG C CA 1
ATOM 2721 C C . ARG C 3 64 ? 16.135 35.631 34.513 1.00 19.62 64 ARG C C 1
ATOM 2722 O O . ARG C 3 64 ? 15.421 34.996 33.719 1.00 17.96 64 ARG C O 1
ATOM 2730 N N . ALA C 3 65 ? 16.089 35.424 35.827 1.00 20.32 65 ALA C N 1
ATOM 2731 C CA . ALA C 3 65 ? 15.114 34.497 36.408 1.00 19.35 65 ALA C CA 1
ATOM 2732 C C . ALA C 3 65 ? 13.669 34.961 36.197 1.00 19.95 65 ALA C C 1
ATOM 2733 O O . ALA C 3 65 ? 12.766 34.149 35.898 1.00 18.05 65 ALA C O 1
ATOM 2735 N N . HIS C 3 66 ? 13.439 36.266 36.335 1.00 19.62 66 HIS C N 1
ATOM 2736 C CA . HIS C 3 66 ? 12.129 36.824 36.008 1.00 18.87 66 HIS C CA 1
ATOM 2737 C C . HIS C 3 66 ? 11.794 36.502 34.552 1.00 20.12 66 HIS C C 1
ATOM 2738 O O . HIS C 3 66 ? 10.682 36.076 34.260 1.00 18.15 66 HIS C O 1
ATOM 2745 N N . CYS C 3 67 ? 12.762 36.706 33.657 1.00 18.75 67 CYS C N 1
ATOM 2746 C CA . CYS C 3 67 ? 12.570 36.396 32.234 1.00 18.14 67 CYS C CA 1
ATOM 2747 C C . CYS C 3 67 ? 12.149 34.941 32.041 1.00 17.66 67 CYS C C 1
ATOM 2748 O O . CYS C 3 67 ? 11.224 34.650 31.269 1.00 18.77 67 CYS C O 1
ATOM 2751 N N . VAL C 3 68 ? 12.813 34.029 32.749 1.00 16.63 68 VAL C N 1
ATOM 2752 C CA . VAL C 3 68 ? 12.437 32.605 32.706 1.00 15.53 68 VAL C CA 1
ATOM 2753 C C . VAL C 3 68 ? 10.989 32.391 33.158 1.00 18.23 68 VAL C C 1
ATOM 2754 O O . VAL C 3 68 ? 10.232 31.658 32.511 1.00 17.77 68 VAL C O 1
ATOM 2758 N N . ARG C 3 69 ? 10.598 33.053 34.247 1.00 16.52 69 ARG C N 1
ATOM 2759 C CA . ARG C 3 69 ? 9.236 32.922 34.764 1.00 17.21 69 ARG C CA 1
ATOM 2760 C C . ARG C 3 69 ? 8.198 33.397 33.748 1.00 16.82 69 ARG C C 1
ATOM 2761 O O . ARG C 3 69 ? 7.167 32.751 33.566 1.00 18.50 69 ARG C O 1
ATOM 2769 N N . VAL C 3 70 ? 8.440 34.555 33.135 1.00 17.84 70 VAL C N 1
ATOM 2770 C CA . VAL C 3 70 ? 7.471 35.120 32.203 1.00 17.75 70 VAL C CA 1
ATOM 2771 C C . VAL C 3 70 ? 7.345 34.231 30.970 1.00 17.78 70 VAL C C 1
ATOM 2772 O O . VAL C 3 70 ? 6.226 33.896 30.551 1.00 18.83 70 VAL C O 1
ATOM 2776 N N . VAL C 3 71 ? 8.485 33.821 30.401 1.00 17.46 71 VAL C N 1
ATOM 2777 C CA . VAL C 3 71 ? 8.432 32.972 29.210 1.00 20.23 71 VAL C CA 1
ATOM 2778 C C . VAL C 3 71 ? 7.820 31.615 29.556 1.00 20.58 71 VAL C C 1
ATOM 2779 O O . VAL C 3 71 ? 7.104 31.050 28.730 1.00 19.33 71 VAL C O 1
ATOM 2783 N N A ASN C 3 72 ? 8.083 31.087 30.756 0.50 18.54 72 ASN C N 1
ATOM 2784 N N B ASN C 3 72 ? 8.112 31.098 30.773 0.50 19.64 72 ASN C N 1
ATOM 2785 C CA A ASN C 3 72 ? 7.481 29.805 31.164 0.50 18.94 72 ASN C CA 1
ATOM 2786 C CA B ASN C 3 72 ? 7.488 29.819 31.064 0.50 21.45 72 ASN C CA 1
ATOM 2787 C C A ASN C 3 72 ? 5.970 29.985 31.253 0.50 19.16 72 ASN C C 1
ATOM 2788 C C B ASN C 3 72 ? 5.991 29.958 31.314 0.50 21.44 72 ASN C C 1
ATOM 2789 O O A ASN C 3 72 ? 5.206 29.132 30.822 0.50 18.91 72 ASN C O 1
ATOM 2790 O O B ASN C 3 72 ? 5.201 29.143 30.831 0.50 20.28 72 ASN C O 1
ATOM 2799 N N . GLY C 3 73 ? 5.545 31.104 31.833 1.00 18.60 73 GLY C N 1
ATOM 2800 C CA . GLY C 3 73 ? 4.120 31.362 31.986 1.00 19.38 73 GLY C CA 1
ATOM 2801 C C . GLY C 3 73 ? 3.435 31.419 30.637 1.00 18.96 73 GLY C C 1
ATOM 2802 O O . GLY C 3 73 ? 2.326 30.889 30.471 1.00 19.04 73 GLY C O 1
ATOM 2803 N N . LEU C 3 74 ? 4.051 32.097 29.699 1.00 17.74 74 LEU C N 1
ATOM 2804 C CA . LEU C 3 74 ? 3.518 32.160 28.329 1.00 16.71 74 LEU C CA 1
ATOM 2805 C C . LEU C 3 74 ? 3.559 30.787 27.645 1.00 17.22 74 LEU C C 1
ATOM 2806 O O . LEU C 3 74 ? 2.619 30.417 26.939 1.00 17.21 74 LEU C O 1
ATOM 2811 N N . ASP C 3 75 ? 4.642 30.042 27.847 1.00 15.43 75 ASP C N 1
ATOM 2812 C CA . ASP C 3 75 ? 4.743 28.695 27.283 1.00 15.85 75 ASP C CA 1
ATOM 2813 C C . ASP C 3 75 ? 3.617 27.799 27.773 1.00 16.47 75 ASP C C 1
ATOM 2814 O O . ASP C 3 75 ? 3.021 27.045 26.989 1.00 17.73 75 ASP C O 1
ATOM 2819 N N . VAL C 3 76 ? 3.343 27.854 29.072 1.00 16.18 76 VAL C N 1
ATOM 2820 C CA . VAL C 3 76 ? 2.272 27.039 29.647 1.00 16.69 76 VAL C CA 1
ATOM 2821 C C . VAL C 3 76 ? 0.929 27.455 29.026 1.00 18.87 76 VAL C C 1
ATOM 2822 O O . VAL C 3 76 ? 0.165 26.599 28.586 1.00 17.82 76 VAL C O 1
ATOM 2826 N N . ALA C 3 77 ? 0.677 28.760 28.938 1.00 17.51 77 ALA C N 1
ATOM 2827 C CA . ALA C 3 77 ? -0.582 29.253 28.364 1.00 16.77 77 ALA C CA 1
ATOM 2828 C C . ALA C 3 77 ? -0.733 28.863 26.894 1.00 16.17 77 ALA C C 1
ATOM 2829 O O . ALA C 3 77 ? -1.800 28.408 26.470 1.00 17.85 77 ALA C O 1
ATOM 2831 N N . ILE C 3 78 ? 0.332 29.048 26.113 1.00 15.71 78 ILE C N 1
ATOM 2832 C CA . ILE C 3 78 ? 0.294 28.673 24.700 1.00 16.28 78 ILE C CA 1
ATOM 2833 C C . ILE C 3 78 ? -0.010 27.181 24.532 1.00 16.17 78 ILE C C 1
ATOM 2834 O O . ILE C 3 78 ? -0.806 26.793 23.662 1.00 17.71 78 ILE C O 1
ATOM 2839 N N . ASN C 3 79 ? 0.594 26.342 25.375 1.00 16.41 79 ASN C N 1
ATOM 2840 C CA . ASN C 3 79 ? 0.368 24.907 25.295 1.00 18.20 79 ASN C CA 1
ATOM 2841 C C . ASN C 3 79 ? -1.024 24.476 25.746 1.00 17.76 79 ASN C C 1
ATOM 2842 O O . ASN C 3 79 ? -1.421 23.337 25.490 1.00 21.08 79 ASN C O 1
ATOM 2847 N N . MET C 3 80 ? -1.758 25.403 26.365 1.00 15.31 80 MET C N 1
ATOM 2848 C CA . MET C 3 80 ? -3.142 25.175 26.782 1.00 18.26 80 MET C CA 1
ATOM 2849 C C . MET C 3 80 ? -4.154 25.718 25.790 1.00 18.04 80 MET C C 1
ATOM 2850 O O . MET C 3 80 ? -5.359 25.633 26.037 1.00 19.22 80 MET C O 1
ATOM 2855 N N . LEU C 3 81 ? -3.695 26.254 24.659 1.00 18.01 81 LEU C N 1
ATOM 2856 C CA . LEU C 3 81 ? -4.642 26.881 23.721 1.00 18.09 81 LEU C CA 1
ATOM 2857 C C . LEU C 3 81 ? -5.676 25.926 23.139 1.00 19.28 81 LEU C C 1
ATOM 2858 O O . LEU C 3 81 ? -6.786 26.354 22.798 1.00 20.07 81 LEU C O 1
ATOM 2863 N N . ASN C 3 82 ? -5.320 24.649 23.042 1.00 19.92 82 ASN C N 1
ATOM 2864 C CA . ASN C 3 82 ? -6.260 23.623 22.564 1.00 21.82 82 ASN C CA 1
ATOM 2865 C C . ASN C 3 82 ? -7.123 23.021 23.680 1.00 23.87 82 ASN C C 1
ATOM 2866 O O . ASN C 3 82 ? -7.956 22.149 23.418 1.00 26.17 82 ASN C O 1
ATOM 2871 N N . ASP C 3 83 ? -6.920 23.480 24.917 1.00 20.13 83 ASP C N 1
ATOM 2872 C CA . ASP C 3 83 ? -7.748 23.079 26.069 1.00 22.17 83 ASP C CA 1
ATOM 2873 C C . ASP C 3 83 ? -8.186 24.343 26.828 1.00 19.10 83 ASP C C 1
ATOM 2874 O O . ASP C 3 83 ? -7.733 24.597 27.952 1.00 19.81 83 ASP C O 1
ATOM 2879 N N . PRO C 3 84 ? -9.058 25.160 26.203 1.00 19.90 84 PRO C N 1
ATOM 2880 C CA . PRO C 3 84 ? -9.392 26.453 26.802 1.00 20.06 84 PRO C CA 1
ATOM 2881 C C . PRO C 3 84 ? -10.046 26.445 28.186 1.00 17.89 84 PRO C C 1
ATOM 2882 O O . PRO C 3 84 ? -9.926 27.431 28.909 1.00 19.36 84 PRO C O 1
ATOM 2886 N N . ALA C 3 85 ? -10.699 25.347 28.572 1.00 18.88 85 ALA C N 1
ATOM 2887 C CA . ALA C 3 85 ? -11.204 25.235 29.933 1.00 17.96 85 ALA C CA 1
ATOM 2888 C C . ALA C 3 85 ? -10.060 25.325 30.941 1.00 17.63 85 ALA C C 1
ATOM 2889 O O . ALA C 3 85 ? -10.178 25.966 31.984 1.00 19.00 85 ALA C O 1
ATOM 2891 N N . VAL C 3 86 ? -8.957 24.659 30.609 1.00 18.15 86 VAL C N 1
ATOM 2892 C CA . VAL C 3 86 ? -7.779 24.665 31.472 1.00 17.25 86 VAL C CA 1
ATOM 2893 C C . VAL C 3 86 ? -7.094 26.026 31.361 1.00 16.57 86 VAL C C 1
ATOM 2894 O O . VAL C 3 86 ? -6.698 26.610 32.378 1.00 17.72 86 VAL C O 1
ATOM 2898 N N . LEU C 3 87 ? -6.970 26.523 30.132 1.00 17.26 87 LEU C N 1
ATOM 2899 C CA . LEU C 3 87 ? -6.406 27.859 29.881 1.00 16.47 87 LEU C CA 1
ATOM 2900 C C . LEU C 3 87 ? -7.073 28.927 30.754 1.00 17.00 87 LEU C C 1
ATOM 2901 O O . LEU C 3 87 ? -6.396 29.774 31.331 1.00 17.69 87 LEU C O 1
ATOM 2906 N N . ASN C 3 88 ? -8.403 28.885 30.861 1.00 18.04 88 ASN C N 1
ATOM 2907 C CA . ASN C 3 88 ? -9.097 29.881 31.668 1.00 17.71 88 ASN C CA 1
ATOM 2908 C C . ASN C 3 88 ? -8.658 29.892 33.130 1.00 18.55 88 ASN C C 1
ATOM 2909 O O . ASN C 3 88 ? -8.518 30.948 33.730 1.00 19.41 88 ASN C O 1
ATOM 2914 N N . GLU C 3 89 ? -8.434 28.707 33.693 1.00 18.52 89 GLU C N 1
ATOM 2915 C CA . GLU C 3 89 ? -7.941 28.612 35.062 1.00 18.95 89 GLU C CA 1
ATOM 2916 C C . GLU C 3 89 ? -6.534 29.183 35.169 1.00 19.19 89 GLU C C 1
ATOM 2917 O O . GLU C 3 89 ? -6.221 29.902 36.124 1.00 20.77 89 GLU C O 1
ATOM 2923 N N . GLN C 3 90 ? -5.691 28.881 34.185 1.00 17.21 90 GLN C N 1
ATOM 2924 C CA . GLN C 3 90 ? -4.335 29.417 34.168 1.00 18.38 90 GLN C CA 1
ATOM 2925 C C . GLN C 3 90 ? -4.316 30.942 34.052 1.00 18.34 90 GLN C C 1
ATOM 2926 O O . GLN C 3 90 ? -3.572 31.619 34.766 1.00 19.50 90 GLN C O 1
ATOM 2932 N N . LEU C 3 91 ? -5.152 31.493 33.173 1.00 17.86 91 LEU C N 1
ATOM 2933 C CA . LEU C 3 91 ? -5.160 32.941 32.986 1.00 17.98 91 LEU C CA 1
ATOM 2934 C C . LEU C 3 91 ? -5.724 33.645 34.219 1.00 19.09 91 LEU C C 1
ATOM 2935 O O . LEU C 3 91 ? -5.243 34.715 34.583 1.00 20.81 91 LEU C O 1
ATOM 2940 N N . ALA C 3 92 ? -6.713 33.033 34.861 1.00 20.85 92 ALA C N 1
ATOM 2941 C CA . ALA C 3 92 ? -7.263 33.569 36.116 1.00 19.30 92 ALA C CA 1
ATOM 2942 C C . ALA C 3 92 ? -6.186 33.577 37.213 1.00 20.59 92 ALA C C 1
ATOM 2943 O O . ALA C 3 92 ? -6.100 34.529 38.004 1.00 19.92 92 ALA C O 1
ATOM 2945 N N . HIS C 3 93 ? -5.345 32.538 37.223 1.00 20.53 93 HIS C N 1
ATOM 2946 C CA . HIS C 3 93 ? -4.231 32.455 38.154 1.00 20.32 93 HIS C CA 1
ATOM 2947 C C . HIS C 3 93 ? -3.248 33.603 37.924 1.00 21.00 93 HIS C C 1
ATOM 2948 O O . HIS C 3 93 ? -2.881 34.317 38.855 1.00 21.51 93 HIS C O 1
ATOM 2955 N N . LEU C 3 94 ? -2.850 33.788 36.666 1.00 19.27 94 LEU C N 1
ATOM 2956 C CA . LEU C 3 94 ? -1.911 34.841 36.308 1.00 19.48 94 LEU C CA 1
ATOM 2957 C C . LEU C 3 94 ? -2.506 36.221 36.576 1.00 18.44 94 LEU C C 1
ATOM 2958 O O . LEU C 3 94 ? -1.793 37.140 36.975 1.00 21.93 94 LEU C O 1
ATOM 2963 N N . SER C 3 95 ? -3.811 36.351 36.337 1.00 18.92 95 SER C N 1
ATOM 2964 C CA . SER C 3 95 ? -4.517 37.602 36.588 1.00 19.79 95 SER C CA 1
ATOM 2965 C C . SER C 3 95 ? -4.415 37.986 38.060 1.00 22.59 95 SER C C 1
ATOM 2966 O O . SER C 3 95 ? -4.083 39.126 38.383 1.00 23.56 95 SER C O 1
ATOM 2969 N N . ALA C 3 96 ? -4.687 37.024 38.940 1.00 22.33 96 ALA C N 1
ATOM 2970 C CA . ALA C 3 96 ? -4.583 37.261 40.384 1.00 23.05 96 ALA C CA 1
ATOM 2971 C C . ALA C 3 96 ? -3.188 37.720 40.764 1.00 24.36 96 ALA C C 1
ATOM 2972 O O . ALA C 3 96 ? -3.031 38.631 41.575 1.00 24.98 96 ALA C O 1
ATOM 2974 N N . GLN C 3 97 ? -2.173 37.092 40.175 1.00 22.67 97 GLN C N 1
ATOM 2975 C CA . GLN C 3 97 ? -0.786 37.450 40.465 1.00 22.02 97 GLN C CA 1
ATOM 2976 C C . GLN C 3 97 ? -0.461 38.875 40.023 1.00 24.87 97 GLN C C 1
ATOM 2977 O O . GLN C 3 97 ? 0.278 39.593 40.696 1.00 27.03 97 GLN C O 1
ATOM 2983 N N . HIS C 3 98 ? -1.018 39.294 38.894 1.00 22.98 98 HIS C N 1
ATOM 2984 C CA . HIS C 3 98 ? -0.771 40.651 38.419 1.00 21.37 98 HIS C CA 1
ATOM 2985 C C . HIS C 3 98 ? -1.584 41.709 39.163 1.00 24.10 98 HIS C C 1
ATOM 2986 O O . HIS C 3 98 ? -1.103 42.829 39.356 1.00 23.66 98 HIS C O 1
ATOM 2993 N N . GLN C 3 99 ? -2.788 41.338 39.594 1.00 25.46 99 GLN C N 1
ATOM 2994 C CA . GLN C 3 99 ? -3.622 42.207 40.435 1.00 28.67 99 GLN C CA 1
ATOM 2995 C C . GLN C 3 99 ? -2.911 42.535 41.743 1.00 28.75 99 GLN C C 1
ATOM 2996 O O . GLN C 3 99 ? -3.071 43.634 42.298 1.00 31.60 99 GLN C O 1
ATOM 3002 N N . ALA C 3 100 ? -2.049 41.596 42.170 1.00 29.86 100 ALA C N 1
ATOM 3003 C CA . ALA C 3 100 ? -1.301 41.757 43.411 1.00 30.66 100 ALA C CA 1
ATOM 3004 C C . ALA C 3 100 ? -0.103 42.690 43.261 1.00 30.52 100 ALA C C 1
ATOM 3005 O O . ALA C 3 100 ? 0.549 43.026 44.249 1.00 33.35 100 ALA C O 1
ATOM 3007 N N A ARG C 3 101 ? 0.196 43.105 42.036 0.50 28.13 101 ARG C N 1
ATOM 3008 N N B ARG C 3 101 ? 0.182 43.096 42.040 0.50 27.04 101 ARG C N 1
ATOM 3009 C CA A ARG C 3 101 ? 1.323 44.001 41.809 0.50 28.09 101 ARG C CA 1
ATOM 3010 C CA B ARG C 3 101 ? 1.296 43.998 41.821 0.50 29.02 101 ARG C CA 1
ATOM 3011 C C A ARG C 3 101 ? 0.803 45.416 41.577 0.50 29.55 101 ARG C C 1
ATOM 3012 C C B ARG C 3 101 ? 0.823 45.422 41.559 0.50 29.61 101 ARG C C 1
ATOM 3013 O O A ARG C 3 101 ? 0.228 45.715 40.536 0.50 27.73 101 ARG C O 1
ATOM 3014 O O B ARG C 3 101 ? 0.218 45.717 40.533 0.50 27.96 101 ARG C O 1
ATOM 3029 N N . ALA C 3 102 ? 1.001 46.286 42.563 1.00 30.63 102 ALA C N 1
ATOM 3030 C CA . ALA C 3 102 ? 0.520 47.663 42.454 1.00 31.99 102 ALA C CA 1
ATOM 3031 C C . ALA C 3 102 ? 1.066 48.401 41.242 1.00 30.61 102 ALA C C 1
ATOM 3032 O O . ALA C 3 102 ? 2.268 48.406 40.984 1.00 33.79 102 ALA C O 1
ATOM 3034 N N . GLY C 3 103 ? 0.147 49.038 40.501 1.00 29.56 103 GLY C N 1
ATOM 3035 C CA . GLY C 3 103 ? 0.549 49.814 39.339 1.00 29.11 103 GLY C CA 1
ATOM 3036 C C . GLY C 3 103 ? 0.412 49.099 38.005 1.00 27.41 103 GLY C C 1
ATOM 3037 O O . GLY C 3 103 ? 0.355 49.754 36.969 1.00 29.74 103 GLY C O 1
ATOM 3038 N N . VAL C 3 104 ? 0.357 47.768 38.020 1.00 26.58 104 VAL C N 1
ATOM 3039 C CA . VAL C 3 104 ? 0.153 47.016 36.773 1.00 25.48 104 VAL C CA 1
ATOM 3040 C C . VAL C 3 104 ? -1.275 47.239 36.259 1.00 26.21 104 VAL C C 1
ATOM 3041 O O . VAL C 3 104 ? -2.253 47.019 36.985 1.00 28.22 104 VAL C O 1
ATOM 3045 N N . ALA C 3 105 ? -1.383 47.694 35.014 1.00 25.55 105 ALA C N 1
ATOM 3046 C CA . ALA C 3 105 ? -2.663 48.093 34.433 1.00 26.91 105 ALA C CA 1
ATOM 3047 C C . ALA C 3 105 ? -2.901 47.445 33.076 1.00 27.75 105 ALA C C 1
ATOM 3048 O O . ALA C 3 105 ? -1.956 47.021 32.402 1.00 25.65 105 ALA C O 1
ATOM 3050 N N . ALA C 3 106 ? -4.167 47.397 32.667 1.00 27.22 106 ALA C N 1
ATOM 3051 C CA . ALA C 3 106 ? -4.536 46.839 31.366 1.00 28.61 106 ALA C CA 1
ATOM 3052 C C . ALA C 3 106 ? -3.735 47.445 30.202 1.00 28.10 106 ALA C C 1
ATOM 3053 O O . ALA C 3 106 ? -3.339 46.735 29.277 1.00 26.84 106 ALA C O 1
ATOM 3055 N N . ALA C 3 107 ? -3.493 48.754 30.251 1.00 28.04 107 ALA C N 1
ATOM 3056 C CA . ALA C 3 107 ? -2.754 49.441 29.186 1.00 27.97 107 ALA C CA 1
ATOM 3057 C C . ALA C 3 107 ? -1.358 48.871 28.966 1.00 26.91 107 ALA C C 1
ATOM 3058 O O . ALA C 3 107 ? -0.875 48.839 27.831 1.00 26.85 107 ALA C O 1
ATOM 3060 N N . HIS C 3 108 ? -0.726 48.411 30.047 1.00 25.70 108 HIS C N 1
ATOM 3061 C CA . HIS C 3 108 ? 0.609 47.817 29.968 1.00 23.20 108 HIS C CA 1
ATOM 3062 C C . HIS C 3 108 ? 0.602 46.564 29.099 1.00 21.54 108 HIS C C 1
ATOM 3063 O O . HIS C 3 108 ? 1.603 46.239 28.470 1.00 21.13 108 HIS C O 1
ATOM 3070 N N . PHE C 3 109 ? -0.526 45.861 29.080 1.00 21.53 109 PHE C N 1
ATOM 3071 C CA . PHE C 3 109 ? -0.611 44.638 28.290 1.00 21.73 109 PHE C CA 1
ATOM 3072 C C . PHE C 3 109 ? -0.641 44.937 26.800 1.00 22.98 109 PHE C C 1
ATOM 3073 O O . PHE C 3 109 ? -0.184 44.132 25.993 1.00 23.27 109 PHE C O 1
ATOM 3081 N N . ASP C 3 110 ? -1.131 46.119 26.438 1.00 21.38 110 ASP C N 1
ATOM 3082 C CA . ASP C 3 110 ? -1.098 46.539 25.045 1.00 22.72 110 ASP C CA 1
ATOM 3083 C C . ASP C 3 110 ? 0.333 46.828 24.620 1.00 21.02 110 ASP C C 1
ATOM 3084 O O . ASP C 3 110 ? 0.758 46.453 23.522 1.00 21.93 110 ASP C O 1
ATOM 3089 N N . VAL C 3 111 ? 1.090 47.423 25.524 1.00 22.10 111 VAL C N 1
ATOM 3090 C CA . VAL C 3 111 ? 2.478 47.725 25.198 1.00 21.58 111 VAL C CA 1
ATOM 3091 C C . VAL C 3 111 ? 3.284 46.428 25.129 1.00 22.04 111 VAL C C 1
ATOM 3092 O O . VAL C 3 111 ? 4.159 46.283 24.276 1.00 21.95 111 VAL C O 1
ATOM 3096 N N A MET C 3 112 ? 2.974 45.490 26.022 0.50 21.96 112 MET C N 1
ATOM 3097 N N B MET C 3 112 ? 2.944 45.478 26.061 0.50 21.01 112 MET C N 1
ATOM 3098 C CA A MET C 3 112 ? 3.664 44.203 26.048 0.50 21.40 112 MET C CA 1
ATOM 3099 C CA B MET C 3 112 ? 3.679 44.219 26.015 0.50 20.11 112 MET C CA 1
ATOM 3100 C C A MET C 3 112 ? 3.367 43.466 24.750 0.50 20.81 112 MET C C 1
ATOM 3101 C C B MET C 3 112 ? 3.354 43.452 24.743 0.50 19.98 112 MET C C 1
ATOM 3102 O O A MET C 3 112 ? 4.240 42.824 24.167 0.50 19.06 112 MET C O 1
ATOM 3103 O O B MET C 3 112 ? 4.231 42.817 24.153 0.50 18.10 112 MET C O 1
ATOM 3112 N N . ALA C 3 113 ? 2.123 43.557 24.298 1.00 20.04 113 ALA C N 1
ATOM 3113 C CA . ALA C 3 113 ? 1.764 42.914 23.040 1.00 20.09 113 ALA C CA 1
ATOM 3114 C C . ALA C 3 113 ? 2.581 43.521 21.891 1.00 20.32 113 ALA C C 1
ATOM 3115 O O . ALA C 3 113 ? 3.008 42.801 20.994 1.00 20.48 113 ALA C O 1
ATOM 3117 N N . GLU C 3 114 ? 2.760 44.846 21.843 1.00 20.71 114 GLU C N 1
ATOM 3118 C CA . GLU C 3 114 ? 3.604 45.480 20.832 1.00 21.34 114 GLU C CA 1
ATOM 3119 C C . GLU C 3 114 ? 5.035 44.950 20.889 1.00 19.04 114 GLU C C 1
ATOM 3120 O O . GLU C 3 114 ? 5.670 44.714 19.859 1.00 19.60 114 GLU C O 1
ATOM 3126 N N . ALA C 3 115 ? 5.534 44.761 22.107 1.00 18.67 115 ALA C N 1
ATOM 3127 C CA . ALA C 3 115 ? 6.883 44.252 22.317 1.00 18.71 115 ALA C CA 1
ATOM 3128 C C . ALA C 3 115 ? 7.033 42.833 21.762 1.00 18.06 115 ALA C C 1
ATOM 3129 O O . ALA C 3 115 ? 7.981 42.565 21.036 1.00 18.55 115 ALA C O 1
ATOM 3131 N N . PHE C 3 116 ? 6.102 41.931 22.081 1.00 17.97 116 PHE C N 1
ATOM 3132 C CA . PHE C 3 116 ? 6.178 40.579 21.494 1.00 19.02 116 PHE C CA 1
ATOM 3133 C C . PHE C 3 116 ? 6.031 40.587 19.979 1.00 18.58 116 PHE C C 1
ATOM 3134 O O . PHE C 3 116 ? 6.690 39.804 19.284 1.00 19.04 116 PHE C O 1
ATOM 3142 N N . ALA C 3 117 ? 5.151 41.444 19.462 1.00 18.64 117 ALA C N 1
ATOM 3143 C CA . ALA C 3 117 ? 4.952 41.522 18.019 1.00 18.36 117 ALA C CA 1
ATOM 3144 C C . ALA C 3 117 ? 6.213 41.998 17.306 1.00 18.06 117 ALA C C 1
ATOM 3145 O O . ALA C 3 117 ? 6.453 41.620 16.170 1.00 20.27 117 ALA C O 1
ATOM 3147 N N . GLU C 3 118 ? 7.001 42.846 17.968 1.00 17.95 118 GLU C N 1
ATOM 3148 C CA . GLU C 3 118 ? 8.287 43.287 17.436 1.00 19.31 118 GLU C CA 1
ATOM 3149 C C . GLU C 3 118 ? 9.339 42.175 17.510 1.00 18.65 118 GLU C C 1
ATOM 3150 O O . GLU C 3 118 ? 10.121 41.990 16.583 1.00 19.06 118 GLU C O 1
ATOM 3156 N N . VAL C 3 119 ? 9.342 41.430 18.611 1.00 17.40 119 VAL C N 1
ATOM 3157 C CA . VAL C 3 119 ? 10.416 40.475 18.888 1.00 16.99 119 VAL C CA 1
ATOM 3158 C C . VAL C 3 119 ? 10.226 39.106 18.221 1.00 17.09 119 VAL C C 1
ATOM 3159 O O . VAL C 3 119 ? 11.183 38.527 17.705 1.00 17.61 119 VAL C O 1
ATOM 3163 N N . MET C 3 120 ? 9.001 38.591 18.227 1.00 17.22 120 MET C N 1
ATOM 3164 C CA . MET C 3 120 ? 8.785 37.246 17.695 1.00 16.71 120 MET C CA 1
ATOM 3165 C C . MET C 3 120 ? 9.226 37.040 16.233 1.00 18.05 120 MET C C 1
ATOM 3166 O O . MET C 3 120 ? 9.811 36.002 15.929 1.00 17.67 120 MET C O 1
ATOM 3171 N N . PRO C 3 121 ? 8.973 38.015 15.334 1.00 17.58 121 PRO C N 1
ATOM 3172 C CA . PRO C 3 121 ? 9.493 37.843 13.964 1.00 18.02 121 PRO C CA 1
ATOM 3173 C C . PRO C 3 121 ? 11.031 37.793 13.877 1.00 17.24 121 PRO C C 1
ATOM 3174 O O . PRO C 3 121 ? 11.568 37.405 12.836 1.00 20.46 121 PRO C O 1
ATOM 3178 N N . GLN C 3 122 ? 11.715 38.174 14.955 1.00 16.28 122 GLN C N 1
ATOM 3179 C CA . GLN C 3 122 ? 13.178 38.132 15.012 1.00 18.23 122 GLN C CA 1
ATOM 3180 C C . GLN C 3 122 ? 13.706 36.807 15.552 1.00 17.39 122 GLN C C 1
ATOM 3181 O O . GLN C 3 122 ? 14.908 36.573 15.514 1.00 18.97 122 GLN C O 1
ATOM 3187 N N . VAL C 3 123 ? 12.826 35.944 16.065 1.00 17.49 123 VAL C N 1
ATOM 3188 C CA . VAL C 3 123 ? 13.281 34.676 16.654 1.00 18.59 123 VAL C CA 1
ATOM 3189 C C . VAL C 3 123 ? 12.590 33.449 16.041 1.00 18.87 123 VAL C C 1
ATOM 3190 O O . VAL C 3 123 ? 13.088 32.327 16.166 1.00 19.73 123 VAL C O 1
ATOM 3194 N N . SER C 3 124 ? 11.463 33.681 15.368 1.00 18.42 124 SER C N 1
ATOM 3195 C CA . SER C 3 124 ? 10.638 32.594 14.841 1.00 18.04 124 SER C CA 1
ATOM 3196 C C . SER C 3 124 ? 10.652 32.574 13.311 1.00 18.70 124 SER C C 1
ATOM 3197 O O . SER C 3 124 ? 10.346 33.583 12.686 1.00 21.89 124 SER C O 1
ATOM 3200 N N . SER C 3 125 ? 10.998 31.420 12.735 1.00 18.85 125 SER C N 1
ATOM 3201 C CA . SER C 3 125 ? 10.968 31.183 11.272 1.00 20.59 125 SER C CA 1
ATOM 3202 C C . SER C 3 125 ? 9.534 31.102 10.749 1.00 17.94 125 SER C C 1
ATOM 3203 O O . SER C 3 125 ? 8.684 30.515 11.399 1.00 22.76 125 SER C O 1
ATOM 3206 N N . CYS C 3 126 ? 9.272 31.662 9.566 1.00 21.80 126 CYS C N 1
ATOM 3207 C CA . CYS C 3 126 ? 7.910 31.609 8.976 1.00 19.79 126 CYS C CA 1
ATOM 3208 C C . CYS C 3 126 ? 6.871 32.043 10.019 1.00 19.16 126 CYS C C 1
ATOM 3209 O O . CYS C 3 126 ? 5.874 31.357 10.249 1.00 20.79 126 CYS C O 1
ATOM 3212 N N . PHE C 3 127 ? 7.161 33.153 10.700 1.00 19.58 127 PHE C N 1
ATOM 3213 C CA . PHE C 3 127 ? 6.290 33.627 11.778 1.00 19.07 127 PHE C CA 1
ATOM 3214 C C . PHE C 3 127 ? 4.937 34.142 11.278 1.00 18.29 127 PHE C C 1
ATOM 3215 O O . PHE C 3 127 ? 4.879 35.014 10.402 1.00 20.65 127 PHE C O 1
ATOM 3223 N N A SER C 3 128 ? 3.852 33.613 11.843 0.50 16.64 128 SER C N 1
ATOM 3224 N N B SER C 3 128 ? 3.845 33.620 11.844 0.50 18.43 128 SER C N 1
ATOM 3225 C CA A SER C 3 128 ? 2.493 34.008 11.463 0.50 17.23 128 SER C CA 1
ATOM 3226 C CA B SER C 3 128 ? 2.492 34.004 11.459 0.50 19.53 128 SER C CA 1
ATOM 3227 C C A SER C 3 128 ? 2.036 35.155 12.356 0.50 15.79 128 SER C C 1
ATOM 3228 C C B SER C 3 128 ? 2.032 35.150 12.358 0.50 20.05 128 SER C C 1
ATOM 3229 O O A SER C 3 128 ? 1.477 34.929 13.422 0.50 16.17 128 SER C O 1
ATOM 3230 O O B SER C 3 128 ? 1.475 34.924 13.431 0.50 20.38 128 SER C O 1
ATOM 3235 N N A SER C 3 129 ? 2.250 36.383 11.903 0.50 15.63 129 SER C N 1
ATOM 3236 N N B SER C 3 129 ? 2.252 36.381 11.909 0.50 20.81 129 SER C N 1
ATOM 3237 C CA A SER C 3 129 ? 1.901 37.543 12.708 0.50 14.75 129 SER C CA 1
ATOM 3238 C CA B SER C 3 129 ? 1.911 37.551 12.706 0.50 21.15 129 SER C CA 1
ATOM 3239 C C A SER C 3 129 ? 0.435 37.726 13.074 0.50 15.75 129 SER C C 1
ATOM 3240 C C B SER C 3 129 ? 0.440 37.714 13.067 0.50 19.90 129 SER C C 1
ATOM 3241 O O A SER C 3 129 ? 0.138 38.077 14.210 0.50 16.25 129 SER C O 1
ATOM 3242 O O B SER C 3 129 ? 0.127 38.070 14.204 0.50 19.40 129 SER C O 1
ATOM 3247 N N . ASP C 3 130 ? -0.482 37.502 12.137 1.00 18.54 130 ASP C N 1
ATOM 3248 C CA . ASP C 3 130 ? -1.897 37.681 12.462 1.00 17.33 130 ASP C CA 1
ATOM 3249 C C . ASP C 3 130 ? -2.365 36.671 13.496 1.00 17.11 130 ASP C C 1
ATOM 3250 O O . ASP C 3 130 ? -3.083 37.045 14.424 1.00 17.95 130 ASP C O 1
ATOM 3255 N N . SER C 3 131 ? -1.966 35.409 13.375 1.00 16.17 131 SER C N 1
ATOM 3256 C CA . SER C 3 131 ? -2.382 34.387 14.336 1.00 14.59 131 SER C CA 1
ATOM 3257 C C . SER C 3 131 ? -1.809 34.716 15.701 1.00 15.70 131 SER C C 1
ATOM 3258 O O . SER C 3 131 ? -2.504 34.591 16.705 1.00 17.07 131 SER C O 1
ATOM 3261 N N . TRP C 3 132 ? -0.542 35.149 15.727 1.00 17.12 132 TRP C N 1
ATOM 3262 C CA . TRP C 3 132 ? 0.086 35.559 16.980 1.00 16.64 132 TRP C CA 1
ATOM 3263 C C . TRP C 3 132 ? -0.686 36.699 17.625 1.00 17.05 132 TRP C C 1
ATOM 3264 O O . TRP C 3 132 ? -1.015 36.647 18.804 1.00 18.15 132 TRP C O 1
ATOM 3275 N N . ASN C 3 133 ? -0.963 37.743 16.852 1.00 17.44 133 ASN C N 1
ATOM 3276 C CA . ASN C 3 133 ? -1.658 38.891 17.419 1.00 17.58 133 ASN C CA 1
ATOM 3277 C C . ASN C 3 133 ? -3.008 38.495 18.045 1.00 18.59 133 ASN C C 1
ATOM 3278 O O . ASN C 3 133 ? -3.326 38.914 19.159 1.00 18.97 133 ASN C O 1
ATOM 3283 N N . ARG C 3 134 ? -3.776 37.653 17.360 1.00 18.47 134 ARG C N 1
ATOM 3284 C CA . ARG C 3 134 ? -5.091 37.265 17.870 1.00 17.40 134 ARG C CA 1
ATOM 3285 C C . ARG C 3 134 ? -4.990 36.381 19.111 1.00 17.74 134 ARG C C 1
ATOM 3286 O O . ARG C 3 134 ? -5.759 36.545 20.068 1.00 18.14 134 ARG C O 1
ATOM 3294 N N . CYS C 3 135 ? -4.045 35.451 19.100 1.00 18.07 135 CYS C N 1
ATOM 3295 C CA . CYS C 3 135 ? -3.903 34.535 20.226 1.00 19.01 135 CYS C CA 1
ATOM 3296 C C . CYS C 3 135 ? -3.144 35.116 21.406 1.00 17.18 135 CYS C C 1
ATOM 3297 O O . CYS C 3 135 ? -3.430 34.768 22.551 1.00 18.06 135 CYS C O 1
ATOM 3300 N N . PHE C 3 136 ? -2.205 36.025 21.146 1.00 18.13 136 PHE C N 1
ATOM 3301 C CA . PHE C 3 136 ? -1.638 36.794 22.253 1.00 17.80 136 PHE C CA 1
ATOM 3302 C C . PHE C 3 136 ? -2.713 37.635 22.944 1.00 18.62 136 PHE C C 1
ATOM 3303 O O . PHE C 3 136 ? -2.722 37.728 24.167 1.00 17.73 136 PHE C O 1
ATOM 3311 N N . ALA C 3 137 ? -3.620 38.229 22.167 1.00 18.23 137 ALA C N 1
ATOM 3312 C CA . ALA C 3 137 ? -4.750 38.964 22.745 1.00 18.29 137 ALA C CA 1
ATOM 3313 C C . ALA C 3 137 ? -5.605 38.064 23.632 1.00 18.62 137 ALA C C 1
ATOM 3314 O O . ALA C 3 137 ? -5.976 38.462 24.730 1.00 19.68 137 ALA C O 1
ATOM 3316 N N . ARG C 3 138 ? -5.893 36.848 23.165 1.00 17.70 138 ARG C N 1
ATOM 3317 C CA . ARG C 3 138 ? -6.674 35.881 23.938 1.00 18.22 138 ARG C CA 1
ATOM 3318 C C . ARG C 3 138 ? -6.056 35.651 25.303 1.00 18.58 138 ARG C C 1
ATOM 3319 O O . ARG C 3 138 ? -6.750 35.628 26.318 1.00 21.08 138 ARG C O 1
ATOM 3327 N N . ILE C 3 139 ? -4.743 35.454 25.310 1.00 16.14 139 ILE C N 1
ATOM 3328 C CA . ILE C 3 139 ? -3.995 35.209 26.537 1.00 16.99 139 ILE C CA 1
ATOM 3329 C C . ILE C 3 139 ? -3.890 36.480 27.386 1.00 17.75 139 ILE C C 1
ATOM 3330 O O . ILE C 3 139 ? -4.263 36.468 28.563 1.00 17.97 139 ILE C O 1
ATOM 3335 N N . ALA C 3 140 ? -3.395 37.565 26.795 1.00 18.18 140 ALA C N 1
ATOM 3336 C CA . ALA C 3 140 ? -3.199 38.824 27.528 1.00 18.76 140 ALA C CA 1
ATOM 3337 C C . ALA C 3 140 ? -4.493 39.345 28.144 1.00 20.75 140 ALA C C 1
ATOM 3338 O O . ALA C 3 140 ? -4.482 39.813 29.292 1.00 21.63 140 ALA C O 1
ATOM 3340 N N . ASN C 3 141 ? -5.596 39.275 27.393 1.00 19.43 141 ASN C N 1
ATOM 3341 C CA . ASN C 3 141 ? -6.882 39.771 27.905 1.00 20.69 141 ASN C CA 1
ATOM 3342 C C . ASN C 3 141 ? -7.341 38.977 29.123 1.00 22.43 141 ASN C C 1
ATOM 3343 O O . ASN C 3 141 ? -7.975 39.529 30.035 1.00 23.56 141 ASN C O 1
ATOM 3348 N N . GLY C 3 142 ? -7.004 37.687 29.151 1.00 20.39 142 GLY C N 1
ATOM 3349 C CA . GLY C 3 142 ? -7.348 36.841 30.295 1.00 21.09 142 GLY C CA 1
ATOM 3350 C C . GLY C 3 142 ? -6.563 37.222 31.537 1.00 21.29 142 GLY C C 1
ATOM 3351 O O . GLY C 3 142 ? -7.085 37.174 32.660 1.00 22.04 142 GLY C O 1
ATOM 3352 N N . ILE C 3 143 ? -5.306 37.613 31.345 1.00 19.48 143 ILE C N 1
ATOM 3353 C CA . ILE C 3 143 ? -4.463 38.048 32.453 1.00 21.01 143 ILE C CA 1
ATOM 3354 C C . ILE C 3 143 ? -4.873 39.453 32.932 1.00 22.40 143 ILE C C 1
ATOM 3355 O O . ILE C 3 143 ? -4.922 39.717 34.138 1.00 23.45 143 ILE C O 1
ATOM 3360 N N . SER C 3 144 ? -5.166 40.347 31.988 1.00 22.02 144 SER C N 1
ATOM 3361 C CA . SER C 3 144 ? -5.453 41.744 32.338 1.00 23.69 144 SER C CA 1
ATOM 3362 C C . SER C 3 144 ? -6.890 41.988 32.817 1.00 24.86 144 SER C C 1
ATOM 3363 O O . SER C 3 144 ? -7.226 43.104 33.243 1.00 25.04 144 SER C O 1
ATOM 3366 N N . ALA C 3 145 ? -7.733 40.964 32.742 1.00 25.61 145 ALA C N 1
ATOM 3367 C CA . ALA C 3 145 ? -9.110 41.080 33.232 1.00 29.49 145 ALA C CA 1
ATOM 3368 C C . ALA C 3 145 ? -9.082 41.406 34.722 1.00 33.11 145 ALA C C 1
ATOM 3369 O O . ALA C 3 145 ? -8.343 40.782 35.486 1.00 34.08 145 ALA C O 1
ATOM 3371 N N . GLY C 3 146 ? -9.856 42.408 35.126 1.00 36.49 146 GLY C N 1
ATOM 3372 C CA . GLY C 3 146 ? -9.889 42.810 36.530 1.00 41.58 146 GLY C CA 1
ATOM 3373 C C . GLY C 3 146 ? -8.863 43.855 36.944 1.00 44.81 146 GLY C C 1
ATOM 3374 O O . GLY C 3 146 ? -8.834 44.259 38.112 1.00 46.03 146 GLY C O 1
ATOM 3375 N N . LEU C 3 147 ? -8.019 44.289 36.006 1.00 45.81 147 LEU C N 1
ATOM 3376 C CA . LEU C 3 147 ? -7.107 45.421 36.247 1.00 47.54 147 LEU C CA 1
ATOM 3377 C C . LEU C 3 147 ? -7.175 46.504 35.152 1.00 49.29 147 LEU C C 1
ATOM 3378 O O . LEU C 3 147 ? -6.335 47.407 35.063 1.00 51.43 147 LEU C O 1
ATOM 3384 N N . GLU D 4 1 ? 34.521 -7.418 11.134 1.00 45.07 1 GLU D N 1
ATOM 3385 C CA . GLU D 4 1 ? 35.808 -6.735 11.471 1.00 44.78 1 GLU D CA 1
ATOM 3386 C C . GLU D 4 1 ? 35.708 -5.899 12.758 1.00 43.30 1 GLU D C 1
ATOM 3387 O O . GLU D 4 1 ? 34.689 -5.944 13.456 1.00 42.97 1 GLU D O 1
ATOM 3393 N N . CYS D 4 2 ? 36.782 -5.166 13.067 1.00 38.94 2 CYS D N 1
ATOM 3394 C CA . CYS D 4 2 ? 36.822 -4.221 14.180 1.00 35.30 2 CYS D CA 1
ATOM 3395 C C . CYS D 4 2 ? 36.297 -2.871 13.740 1.00 32.18 2 CYS D C 1
ATOM 3396 O O . CYS D 4 2 ? 36.804 -2.283 12.783 1.00 33.21 2 CYS D O 1
ATOM 3399 N N . CYS D 4 3 ? 35.298 -2.384 14.470 1.00 27.70 3 CYS D N 1
ATOM 3400 C CA . CYS D 4 3 ? 34.460 -1.271 14.037 1.00 24.29 3 CYS D CA 1
ATOM 3401 C C . CYS D 4 3 ? 33.871 -1.557 12.658 1.00 23.39 3 CYS D C 1
ATOM 3402 O O . CYS D 4 3 ? 34.213 -0.932 11.644 1.00 24.60 3 CYS D O 1
ATOM 3405 N N . SER D 4 4 ? 32.968 -2.525 12.645 1.00 21.39 4 SER D N 1
ATOM 3406 C CA . SER D 4 4 ? 32.245 -2.884 11.436 1.00 20.41 4 SER D CA 1
ATOM 3407 C C . SER D 4 4 ? 31.281 -1.768 11.057 1.00 20.15 4 SER D C 1
ATOM 3408 O O . SER D 4 4 ? 31.085 -0.820 11.822 1.00 19.36 4 SER D O 1
ATOM 3411 N N . ARG D 4 5 ? 30.665 -1.890 9.883 1.00 19.75 5 ARG D N 1
ATOM 3412 C CA . ARG D 4 5 ? 29.609 -0.968 9.486 1.00 20.95 5 ARG D CA 1
ATOM 3413 C C . ARG D 4 5 ? 28.510 -0.897 10.541 1.00 21.34 5 ARG D C 1
ATOM 3414 O O . ARG D 4 5 ? 28.063 0.188 10.900 1.00 20.56 5 ARG D O 1
ATOM 3422 N N . GLY D 4 6 ? 28.090 -2.060 11.042 1.00 19.79 6 GLY D N 1
ATOM 3423 C CA . GLY D 4 6 ? 27.078 -2.122 12.087 1.00 20.07 6 GLY D CA 1
ATOM 3424 C C . GLY D 4 6 ? 27.509 -1.442 13.387 1.00 17.53 6 GLY D C 1
ATOM 3425 O O . GLY D 4 6 ? 26.705 -0.734 14.002 1.00 18.94 6 GLY D O 1
ATOM 3426 N N . ASP D 4 7 ? 28.760 -1.664 13.803 1.00 18.96 7 ASP D N 1
ATOM 3427 C CA . ASP D 4 7 ? 29.302 -1.015 15.007 1.00 19.99 7 ASP D CA 1
ATOM 3428 C C . ASP D 4 7 ? 29.298 0.506 14.830 1.00 19.45 7 ASP D C 1
ATOM 3429 O O . ASP D 4 7 ? 28.882 1.252 15.731 1.00 19.22 7 ASP D O 1
ATOM 3434 N N . ALA D 4 8 ? 29.763 0.950 13.663 1.00 19.80 8 ALA D N 1
ATOM 3435 C CA . ALA D 4 8 ? 29.799 2.370 13.318 1.00 20.12 8 ALA D CA 1
ATOM 3436 C C . ALA D 4 8 ? 28.408 2.991 13.375 1.00 20.20 8 ALA D C 1
ATOM 3437 O O . ALA D 4 8 ? 28.224 4.085 13.920 1.00 19.40 8 ALA D O 1
ATOM 3439 N N . GLU D 4 9 ? 27.419 2.294 12.827 1.00 18.80 9 GLU D N 1
ATOM 3440 C CA . GLU D 4 9 ? 26.048 2.798 12.859 1.00 19.84 9 GLU D CA 1
ATOM 3441 C C . GLU D 4 9 ? 25.542 2.976 14.293 1.00 19.42 9 GLU D C 1
ATOM 3442 O O . GLU D 4 9 ? 24.879 3.967 14.588 1.00 19.82 9 GLU D O 1
ATOM 3448 N N . VAL D 4 10 ? 25.857 2.026 15.174 1.00 19.98 10 VAL D N 1
ATOM 3449 C CA . VAL D 4 10 ? 25.450 2.117 16.584 1.00 18.54 10 VAL D CA 1
ATOM 3450 C C . VAL D 4 10 ? 26.101 3.335 17.228 1.00 18.81 10 VAL D C 1
ATOM 3451 O O . VAL D 4 10 ? 25.428 4.140 17.871 1.00 19.84 10 VAL D O 1
ATOM 3455 N N . VAL D 4 11 ? 27.406 3.469 17.021 1.00 17.14 11 VAL D N 1
ATOM 3456 C CA . VAL D 4 11 ? 28.159 4.599 17.583 1.00 17.94 11 VAL D CA 1
ATOM 3457 C C . VAL D 4 11 ? 27.620 5.956 17.094 1.00 18.02 11 VAL D C 1
ATOM 3458 O O . VAL D 4 11 ? 27.411 6.883 17.887 1.00 17.66 11 VAL D O 1
ATOM 3462 N N . ILE D 4 12 ? 27.374 6.059 15.791 1.00 18.03 12 ILE D N 1
ATOM 3463 C CA . ILE D 4 12 ? 26.817 7.283 15.225 1.00 17.75 12 ILE D CA 1
ATOM 3464 C C . ILE D 4 12 ? 25.441 7.570 15.825 1.00 18.94 12 ILE D C 1
ATOM 3465 O O . ILE D 4 12 ? 25.142 8.714 16.178 1.00 19.28 12 ILE D O 1
ATOM 3470 N N . SER D 4 13 ? 24.612 6.533 15.943 1.00 18.55 13 SER D N 1
ATOM 3471 C CA . SER D 4 13 ? 23.276 6.697 16.514 1.00 18.24 13 SER D CA 1
ATOM 3472 C C . SER D 4 13 ? 23.316 7.185 17.956 1.00 18.69 13 SER D C 1
ATOM 3473 O O . SER D 4 13 ? 22.500 8.021 18.362 1.00 19.05 13 SER D O 1
ATOM 3476 N N . GLU D 4 14 ? 24.258 6.654 18.723 1.00 17.62 14 GLU D N 1
ATOM 3477 C CA . GLU D 4 14 ? 24.356 6.977 20.141 1.00 17.98 14 GLU D CA 1
ATOM 3478 C C . GLU D 4 14 ? 24.931 8.373 20.355 1.00 18.49 14 GLU D C 1
ATOM 3479 O O . GLU D 4 14 ? 24.470 9.114 21.223 1.00 18.73 14 GLU D O 1
ATOM 3485 N N . TRP D 4 15 ? 25.851 8.764 19.480 1.00 18.67 15 TRP D N 1
ATOM 3486 C CA . TRP D 4 15 ? 26.416 10.103 19.575 1.00 19.12 15 TRP D CA 1
ATOM 3487 C C . TRP D 4 15 ? 25.294 11.091 19.191 1.00 20.45 15 TRP D C 1
ATOM 3488 O O . TRP D 4 15 ? 25.180 12.181 19.766 1.00 19.48 15 TRP D O 1
ATOM 3499 N N A ASP D 4 16 ? 24.450 10.693 18.240 0.50 19.39 16 ASP D N 1
ATOM 3500 N N B ASP D 4 16 ? 24.440 10.688 18.208 0.50 20.21 16 ASP D N 1
ATOM 3501 C CA A ASP D 4 16 ? 23.337 11.535 17.810 0.50 20.33 16 ASP D CA 1
ATOM 3502 C CA B ASP D 4 16 ? 23.318 11.535 17.807 0.50 21.73 16 ASP D CA 1
ATOM 3503 C C A ASP D 4 16 ? 22.287 11.642 18.911 0.50 21.60 16 ASP D C 1
ATOM 3504 C C B ASP D 4 16 ? 22.309 11.658 18.936 0.50 22.97 16 ASP D C 1
ATOM 3505 O O A ASP D 4 16 ? 21.587 12.644 19.013 0.50 22.28 16 ASP D O 1
ATOM 3506 O O B ASP D 4 16 ? 21.571 12.639 19.013 0.50 23.13 16 ASP D O 1
ATOM 3515 N N . GLN D 4 17 ? 22.159 10.594 19.719 1.00 20.49 17 GLN D N 1
ATOM 3516 C CA . GLN D 4 17 ? 21.186 10.619 20.820 1.00 21.27 17 GLN D CA 1
ATOM 3517 C C . GLN D 4 17 ? 21.636 11.603 21.904 1.00 21.57 17 GLN D C 1
ATOM 3518 O O . GLN D 4 17 ? 20.809 12.284 22.512 1.00 24.09 17 GLN D O 1
ATOM 3524 N N . VAL D 4 18 ? 22.936 11.639 22.181 1.00 19.23 18 VAL D N 1
ATOM 3525 C CA . VAL D 4 18 ? 23.533 12.576 23.136 1.00 19.20 18 VAL D CA 1
ATOM 3526 C C . VAL D 4 18 ? 23.409 14.008 22.624 1.00 18.97 18 VAL D C 1
ATOM 3527 O O . VAL D 4 18 ? 23.034 14.915 23.371 1.00 21.55 18 VAL D O 1
ATOM 3531 N N . PHE D 4 19 ? 23.719 14.194 21.346 1.00 19.21 19 PHE D N 1
ATOM 3532 C CA . PHE D 4 19 ? 23.642 15.504 20.708 1.00 20.00 19 PHE D CA 1
ATOM 3533 C C . PHE D 4 19 ? 22.406 15.606 19.822 1.00 19.41 19 PHE D C 1
ATOM 3534 O O . PHE D 4 19 ? 22.488 15.850 18.612 1.00 21.19 19 PHE D O 1
ATOM 3542 N N . ASN D 4 20 ? 21.257 15.418 20.459 1.00 19.77 20 ASN D N 1
ATOM 3543 C CA . ASN D 4 20 ? 19.981 15.447 19.755 1.00 19.72 20 ASN D CA 1
ATOM 3544 C C . ASN D 4 20 ? 19.505 16.894 19.577 1.00 19.98 20 ASN D C 1
ATOM 3545 O O . ASN D 4 20 ? 20.245 17.833 19.889 1.00 19.22 20 ASN D O 1
ATOM 3550 N N . ALA D 4 21 ? 18.289 17.093 19.072 1.00 21.03 21 ALA D N 1
ATOM 3551 C CA . ALA D 4 21 ? 17.849 18.454 18.761 1.00 23.44 21 ALA D CA 1
ATOM 3552 C C . ALA D 4 21 ? 17.835 19.350 20.000 1.00 21.61 21 ALA D C 1
ATOM 3553 O O . ALA D 4 21 ? 18.138 20.547 19.912 1.00 24.00 21 ALA D O 1
ATOM 3555 N N . ALA D 4 22 ? 17.518 18.768 21.156 1.00 21.54 22 ALA D N 1
ATOM 3556 C CA . ALA D 4 22 ? 17.486 19.538 22.405 1.00 22.41 22 ALA D CA 1
ATOM 3557 C C . ALA D 4 22 ? 18.879 19.908 22.897 1.00 22.18 22 ALA D C 1
ATOM 3558 O O . ALA D 4 22 ? 19.094 21.018 23.400 1.00 23.07 22 ALA D O 1
ATOM 3560 N N . MET D 4 23 ? 19.828 18.985 22.741 1.00 19.95 23 MET D N 1
ATOM 3561 C CA . MET D 4 23 ? 21.141 19.125 23.371 1.00 19.22 23 MET D CA 1
ATOM 3562 C C . MET D 4 23 ? 22.234 19.665 22.455 1.00 20.46 23 MET D C 1
ATOM 3563 O O . MET D 4 23 ? 23.187 20.280 22.931 1.00 21.88 23 MET D O 1
ATOM 3568 N N . ALA D 4 24 ? 22.106 19.430 21.154 1.00 19.61 24 ALA D N 1
ATOM 3569 C CA . ALA D 4 24 ? 23.114 19.884 20.191 1.00 20.88 24 ALA D CA 1
ATOM 3570 C C . ALA D 4 24 ? 23.199 21.399 20.222 1.00 22.52 24 ALA D C 1
ATOM 3571 O O . ALA D 4 24 ? 22.174 22.079 20.261 1.00 23.62 24 ALA D O 1
ATOM 3573 N N . GLY D 4 25 ? 24.421 21.916 20.251 1.00 24.18 25 GLY D N 1
ATOM 3574 C CA . GLY D 4 25 ? 24.636 23.366 20.238 1.00 24.13 25 GLY D CA 1
ATOM 3575 C C . GLY D 4 25 ? 24.664 24.021 21.606 1.00 26.47 25 GLY D C 1
ATOM 3576 O O . GLY D 4 25 ? 24.981 25.205 21.716 1.00 29.56 25 GLY D O 1
ATOM 3577 N N . SER D 4 26 ? 24.324 23.265 22.647 1.00 23.08 26 SER D N 1
ATOM 3578 C CA . SER D 4 26 ? 24.303 23.794 24.005 1.00 23.16 26 SER D CA 1
ATOM 3579 C C . SER D 4 26 ? 25.128 22.976 24.988 1.00 22.86 26 SER D C 1
ATOM 3580 O O . SER D 4 26 ? 25.568 23.498 26.006 1.00 25.28 26 SER D O 1
ATOM 3583 N N . SER D 4 27 ? 25.334 21.696 24.691 1.00 21.77 27 SER D N 1
ATOM 3584 C CA . SER D 4 27 ? 25.953 20.795 25.661 1.00 18.87 27 SER D CA 1
ATOM 3585 C C . SER D 4 27 ? 27.406 20.421 25.359 1.00 20.26 27 SER D C 1
ATOM 3586 O O . SER D 4 27 ? 28.040 19.737 26.161 1.00 19.76 27 SER D O 1
ATOM 3589 N N . GLU D 4 28 ? 27.927 20.857 24.194 1.00 20.00 28 GLU D N 1
ATOM 3590 C CA . GLU D 4 28 ? 29.284 20.473 23.795 1.00 21.58 28 GLU D CA 1
ATOM 3591 C C . GLU D 4 28 ? 30.353 20.840 24.815 1.00 20.87 28 GLU D C 1
ATOM 3592 O O . GLU D 4 28 ? 31.270 20.052 25.080 1.00 20.12 28 GLU D O 1
ATOM 3598 N N A SER D 4 29 ? 30.247 22.029 25.385 0.50 21.03 29 SER D N 1
ATOM 3599 N N B SER D 4 29 ? 30.234 22.044 25.394 0.50 21.90 29 SER D N 1
ATOM 3600 C CA A SER D 4 29 ? 31.240 22.470 26.349 0.50 20.55 29 SER D CA 1
ATOM 3601 C CA B SER D 4 29 ? 31.265 22.467 26.337 0.50 21.91 29 SER D CA 1
ATOM 3602 C C A SER D 4 29 ? 31.269 21.599 27.597 0.50 19.51 29 SER D C 1
ATOM 3603 C C B SER D 4 29 ? 31.268 21.612 27.598 0.50 20.41 29 SER D C 1
ATOM 3604 O O A SER D 4 29 ? 32.332 21.208 28.071 0.50 21.44 29 SER D O 1
ATOM 3605 O O B SER D 4 29 ? 32.326 21.203 28.080 0.50 22.05 29 SER D O 1
ATOM 3610 N N . ALA D 4 30 ? 30.091 21.296 28.133 1.00 19.88 30 ALA D N 1
ATOM 3611 C CA . ALA D 4 30 ? 30.004 20.470 29.328 1.00 19.24 30 ALA D CA 1
ATOM 3612 C C . ALA D 4 30 ? 30.512 19.052 29.063 1.00 20.04 30 ALA D C 1
ATOM 3613 O O . ALA D 4 30 ? 31.224 18.471 29.888 1.00 21.54 30 ALA D O 1
ATOM 3615 N N A ILE D 4 31 ? 30.110 18.503 27.933 0.50 21.22 31 ILE D N 1
ATOM 3616 C CA A ILE D 4 31 ? 30.583 17.150 27.543 0.50 21.88 31 ILE D CA 1
ATOM 3617 C C A ILE D 4 31 ? 32.101 17.171 27.404 0.50 21.55 31 ILE D C 1
ATOM 3618 O O A ILE D 4 31 ? 32.791 16.304 27.930 0.50 21.75 31 ILE D O 1
ATOM 3623 N N B VAL D 4 31 ? 30.132 18.493 27.922 0.50 19.72 31 VAL D N 1
ATOM 3624 C CA B VAL D 4 31 ? 30.572 17.154 27.560 0.50 19.82 31 VAL D CA 1
ATOM 3625 C C B VAL D 4 31 ? 32.089 17.161 27.399 0.50 19.74 31 VAL D C 1
ATOM 3626 O O B VAL D 4 31 ? 32.787 16.305 27.926 0.50 20.32 31 VAL D O 1
ATOM 3630 N N . GLY D 4 32 ? 32.582 18.157 26.675 1.00 20.49 32 GLY D N 1
ATOM 3631 C CA . GLY D 4 32 ? 34.009 18.266 26.425 1.00 18.19 32 GLY D CA 1
ATOM 3632 C C . GLY D 4 32 ? 34.873 18.469 27.654 1.00 18.20 32 GLY D C 1
ATOM 3633 O O . GLY D 4 32 ? 35.960 17.877 27.765 1.00 18.67 32 GLY D O 1
ATOM 3634 N N . VAL D 4 33 ? 34.444 19.356 28.548 1.00 18.13 33 VAL D N 1
ATOM 3635 C CA . VAL D 4 33 ? 35.181 19.578 29.796 1.00 18.29 33 VAL D CA 1
ATOM 3636 C C . VAL D 4 33 ? 35.215 18.289 30.612 1.00 18.46 33 VAL D C 1
ATOM 3637 O O . VAL D 4 33 ? 36.248 17.959 31.200 1.00 20.30 33 VAL D O 1
ATOM 3641 N N . ALA D 4 34 ? 34.107 17.539 30.605 1.00 18.86 34 ALA D N 1
ATOM 3642 C CA . ALA D 4 34 ? 34.050 16.265 31.328 1.00 19.88 34 ALA D CA 1
ATOM 3643 C C . ALA D 4 34 ? 34.998 15.238 30.733 1.00 20.60 34 ALA D C 1
ATOM 3644 O O . ALA D 4 34 ? 35.661 14.512 31.468 1.00 21.35 34 ALA D O 1
ATOM 3646 N N . ILE D 4 35 ? 35.051 15.187 29.402 1.00 18.98 35 ILE D N 1
ATOM 3647 C CA . ILE D 4 35 ? 35.990 14.331 28.684 1.00 19.24 35 ILE D CA 1
ATOM 3648 C C . ILE D 4 35 ? 37.426 14.704 29.077 1.00 19.74 35 ILE D C 1
ATOM 3649 O O . ILE D 4 35 ? 38.228 13.833 29.404 1.00 19.81 35 ILE D O 1
ATOM 3654 N N . PHE D 4 36 ? 37.740 15.999 29.084 1.00 20.99 36 PHE D N 1
ATOM 3655 C CA . PHE D 4 36 ? 39.090 16.402 29.483 1.00 19.98 36 PHE D CA 1
ATOM 3656 C C . PHE D 4 36 ? 39.420 16.063 30.927 1.00 21.27 36 PHE D C 1
ATOM 3657 O O . PHE D 4 36 ? 40.544 15.652 31.214 1.00 22.38 36 PHE D O 1
ATOM 3665 N N . ASP D 4 37 ? 38.439 16.176 31.815 1.00 21.56 37 ASP D N 1
ATOM 3666 C CA . ASP D 4 37 ? 38.698 15.842 33.213 1.00 21.97 37 ASP D CA 1
ATOM 3667 C C . ASP D 4 37 ? 39.056 14.358 33.341 1.00 22.40 37 ASP D C 1
ATOM 3668 O O . ASP D 4 37 ? 40.008 14.003 34.045 1.00 24.04 37 ASP D O 1
ATOM 3673 N N A VAL D 4 38 ? 38.313 13.481 32.643 0.50 20.95 38 VAL D N 1
ATOM 3674 C CA A VAL D 4 38 ? 38.600 12.054 32.712 0.50 20.02 38 VAL D CA 1
ATOM 3675 C C A VAL D 4 38 ? 39.955 11.753 32.086 0.50 20.39 38 VAL D C 1
ATOM 3676 O O A VAL D 4 38 ? 40.714 10.926 32.589 0.50 21.97 38 VAL D O 1
ATOM 3680 N N B ALA D 4 38 ? 38.318 13.489 32.652 0.50 22.56 38 ALA D N 1
ATOM 3681 C CA B ALA D 4 38 ? 38.604 12.058 32.723 0.50 21.78 38 ALA D CA 1
ATOM 3682 C C B ALA D 4 38 ? 39.953 11.758 32.083 0.50 21.48 38 ALA D C 1
ATOM 3683 O O B ALA D 4 38 ? 40.712 10.929 32.574 0.50 22.61 38 ALA D O 1
ATOM 3685 N N . PHE D 4 39 ? 40.244 12.458 30.988 1.00 20.70 39 PHE D N 1
ATOM 3686 C CA . PHE D 4 39 ? 41.492 12.277 30.251 1.00 20.88 39 PHE D CA 1
ATOM 3687 C C . PHE D 4 39 ? 42.693 12.689 31.102 1.00 23.55 39 PHE D C 1
ATOM 3688 O O . PHE D 4 39 ? 43.694 11.975 31.132 1.00 24.17 39 PHE D O 1
ATOM 3696 N N . PHE D 4 40 ? 42.596 13.821 31.794 1.00 23.21 40 PHE D N 1
ATOM 3697 C CA . PHE D 4 40 ? 43.722 14.270 32.624 1.00 24.52 40 PHE D CA 1
ATOM 3698 C C . PHE D 4 40 ? 43.983 13.277 33.757 1.00 25.40 40 PHE D C 1
ATOM 3699 O O . PHE D 4 40 ? 45.135 13.002 34.107 1.00 25.36 40 PHE D O 1
ATOM 3707 N N A THR D 4 41 ? 42.910 12.740 34.325 0.50 26.05 41 THR D N 1
ATOM 3708 C CA A THR D 4 41 ? 43.081 11.778 35.408 0.50 27.05 41 THR D CA 1
ATOM 3709 C C A THR D 4 41 ? 43.705 10.470 34.936 0.50 28.61 41 THR D C 1
ATOM 3710 O O A THR D 4 41 ? 44.571 9.903 35.608 0.50 29.87 41 THR D O 1
ATOM 3714 N N B ALA D 4 41 ? 42.916 12.735 34.325 0.50 25.21 41 ALA D N 1
ATOM 3715 C CA B ALA D 4 41 ? 43.068 11.779 35.408 0.50 26.18 41 ALA D CA 1
ATOM 3716 C C B ALA D 4 41 ? 43.699 10.461 34.943 0.50 26.75 41 ALA D C 1
ATOM 3717 O O B ALA D 4 41 ? 44.563 9.906 35.622 0.50 28.12 41 ALA D O 1
ATOM 3719 N N . SER D 4 42 ? 43.298 9.976 33.770 1.00 25.62 42 SER D N 1
ATOM 3720 C CA . SER D 4 42 ? 43.809 8.699 33.272 1.00 23.57 42 SER D CA 1
ATOM 3721 C C . SER D 4 42 ? 45.149 8.730 32.548 1.00 25.44 42 SER D C 1
ATOM 3722 O O . SER D 4 42 ? 45.899 7.742 32.571 1.00 27.28 42 SER D O 1
ATOM 3725 N N . SER D 4 43 ? 45.485 9.877 31.969 1.00 24.01 43 SER D N 1
ATOM 3726 C CA . SER D 4 43 ? 46.667 9.983 31.120 1.00 24.41 43 SER D CA 1
ATOM 3727 C C . SER D 4 43 ? 47.880 10.577 31.816 1.00 24.72 43 SER D C 1
ATOM 3728 O O . SER D 4 43 ? 49.007 10.375 31.361 1.00 26.35 43 SER D O 1
ATOM 3731 N N . GLY D 4 44 ? 47.641 11.353 32.869 1.00 26.13 44 GLY D N 1
ATOM 3732 C CA . GLY D 4 44 ? 48.715 12.076 33.546 1.00 26.01 44 GLY D CA 1
ATOM 3733 C C . GLY D 4 44 ? 49.316 13.221 32.742 1.00 26.82 44 GLY D C 1
ATOM 3734 O O . GLY D 4 44 ? 50.323 13.811 33.145 1.00 28.31 44 GLY D O 1
ATOM 3735 N N . VAL D 4 45 ? 48.710 13.535 31.599 1.00 25.24 45 VAL D N 1
ATOM 3736 C CA . VAL D 4 45 ? 49.169 14.635 30.758 1.00 24.83 45 VAL D CA 1
ATOM 3737 C C . VAL D 4 45 ? 48.920 15.984 31.446 1.00 25.26 45 VAL D C 1
ATOM 3738 O O . VAL D 4 45 ? 47.868 16.194 32.059 1.00 27.35 45 VAL D O 1
ATOM 3742 N N . SER D 4 46 ? 49.895 16.889 31.352 1.00 25.70 46 SER D N 1
ATOM 3743 C CA . SER D 4 46 ? 49.775 18.217 31.949 1.00 25.43 46 SER D CA 1
ATOM 3744 C C . SER D 4 46 ? 48.743 19.092 31.240 1.00 24.57 46 SER D C 1
ATOM 3745 O O . SER D 4 46 ? 48.840 19.291 30.031 1.00 24.63 46 SER D O 1
ATOM 3748 N N . PRO D 4 47 ? 47.768 19.640 31.991 1.00 24.21 47 PRO D N 1
ATOM 3749 C CA . PRO D 4 47 ? 46.876 20.641 31.406 1.00 23.77 47 PRO D CA 1
ATOM 3750 C C . PRO D 4 47 ? 47.606 21.832 30.783 1.00 24.90 47 PRO D C 1
ATOM 3751 O O . PRO D 4 47 ? 47.072 22.455 29.867 1.00 24.64 47 PRO D O 1
ATOM 3755 N N . SER D 4 48 ? 48.819 22.130 31.255 1.00 23.69 48 SER D N 1
ATOM 3756 C CA . SER D 4 48 ? 49.582 23.268 30.748 1.00 25.41 48 SER D CA 1
ATOM 3757 C C . SER D 4 48 ? 49.936 23.150 29.268 1.00 24.44 48 SER D C 1
ATOM 3758 O O . SER D 4 48 ? 50.293 24.151 28.642 1.00 26.08 48 SER D O 1
ATOM 3761 N N . MET D 4 49 ? 49.854 21.946 28.701 1.00 23.37 49 MET D N 1
ATOM 3762 C CA . MET D 4 49 ? 50.205 21.800 27.288 1.00 25.01 49 MET D CA 1
ATOM 3763 C C . MET D 4 49 ? 49.076 22.234 26.349 1.00 25.63 49 MET D C 1
ATOM 3764 O O . MET D 4 49 ? 49.274 22.302 25.131 1.00 26.55 49 MET D O 1
ATOM 3769 N N . PHE D 4 50 ? 47.914 22.536 26.934 1.00 22.60 50 PHE D N 1
ATOM 3770 C CA . PHE D 4 50 ? 46.725 22.930 26.178 1.00 22.90 50 PHE D CA 1
ATOM 3771 C C . PHE D 4 50 ? 46.512 24.432 26.184 1.00 22.27 50 PHE D C 1
ATOM 3772 O O . PHE D 4 50 ? 46.953 25.098 27.110 1.00 23.48 50 PHE D O 1
ATOM 3780 N N . PRO D 4 51 ? 45.840 24.970 25.146 1.00 22.68 51 PRO D N 1
ATOM 3781 C CA . PRO D 4 51 ? 45.463 26.376 25.140 1.00 24.54 51 PRO D CA 1
ATOM 3782 C C . PRO D 4 51 ? 44.693 26.718 26.412 1.00 25.41 51 PRO D C 1
ATOM 3783 O O . PRO D 4 51 ? 43.859 25.926 26.877 1.00 26.91 51 PRO D O 1
ATOM 3787 N N . GLY D 4 52 ? 44.995 27.874 26.995 1.00 24.56 52 GLY D N 1
ATOM 3788 C CA . GLY D 4 52 ? 44.376 28.276 28.252 1.00 26.18 52 GLY D CA 1
ATOM 3789 C C . GLY D 4 52 ? 44.719 27.389 29.429 1.00 26.59 52 GLY D C 1
ATOM 3790 O O . GLY D 4 52 ? 44.046 27.429 30.468 1.00 27.52 52 GLY D O 1
ATOM 3791 N N . GLY D 4 53 ? 45.761 26.576 29.265 1.00 26.78 53 GLY D N 1
ATOM 3792 C CA . GLY D 4 53 ? 46.261 25.723 30.344 1.00 28.38 53 GLY D CA 1
ATOM 3793 C C . GLY D 4 53 ? 45.270 24.726 30.914 1.00 27.21 53 GLY D C 1
ATOM 3794 O O . GLY D 4 53 ? 45.419 24.288 32.050 1.00 26.84 53 GLY D O 1
ATOM 3795 N N . GLY D 4 54 ? 44.260 24.350 30.129 1.00 26.87 54 GLY D N 1
ATOM 3796 C CA . GLY D 4 54 ? 43.272 23.375 30.585 1.00 24.68 54 GLY D CA 1
ATOM 3797 C C . GLY D 4 54 ? 42.289 23.907 31.614 1.00 26.23 54 GLY D C 1
ATOM 3798 O O . GLY D 4 54 ? 41.559 23.139 32.255 1.00 30.23 54 GLY D O 1
ATOM 3799 N N . ASP D 4 55 ? 42.257 25.228 31.753 1.00 26.38 55 ASP D N 1
ATOM 3800 C CA . ASP D 4 55 ? 41.381 25.914 32.698 1.00 27.01 55 ASP D CA 1
ATOM 3801 C C . ASP D 4 55 ? 40.016 26.129 32.044 1.00 26.11 55 ASP D C 1
ATOM 3802 O O . ASP D 4 55 ? 39.902 26.866 31.064 1.00 26.51 55 ASP D O 1
ATOM 3807 N N . SER D 4 56 ? 38.976 25.473 32.562 1.00 26.09 56 SER D N 1
ATOM 3808 C CA . SER D 4 56 ? 37.643 25.613 31.981 1.00 27.30 56 SER D CA 1
ATOM 3809 C C . SER D 4 56 ? 37.048 27.013 32.112 1.00 28.74 56 SER D C 1
ATOM 3810 O O . SER D 4 56 ? 35.998 27.301 31.535 1.00 28.85 56 SER D O 1
ATOM 3813 N N A SER D 4 57 ? 37.697 27.874 32.883 0.50 28.97 57 SER D N 1
ATOM 3814 C CA A SER D 4 57 ? 37.215 29.244 33.005 0.50 31.05 57 SER D CA 1
ATOM 3815 C C A SER D 4 57 ? 37.877 30.133 31.963 0.50 29.45 57 SER D C 1
ATOM 3816 O O A SER D 4 57 ? 37.581 31.324 31.872 0.50 31.15 57 SER D O 1
ATOM 3819 N N B ASN D 4 57 ? 37.707 27.883 32.868 0.50 29.00 57 ASN D N 1
ATOM 3820 C CA B ASN D 4 57 ? 37.217 29.247 33.012 0.50 31.35 57 ASN D CA 1
ATOM 3821 C C B ASN D 4 57 ? 37.879 30.133 31.968 0.50 31.01 57 ASN D C 1
ATOM 3822 O O B ASN D 4 57 ? 37.585 31.322 31.874 0.50 32.63 57 ASN D O 1
ATOM 3827 N N A SER D 4 58 ? 38.770 29.544 31.170 0.50 25.92 58 SER D N 1
ATOM 3828 C CA A SER D 4 58 ? 39.490 30.284 30.140 0.50 22.82 58 SER D CA 1
ATOM 3829 C C A SER D 4 58 ? 38.885 30.099 28.753 0.50 21.45 58 SER D C 1
ATOM 3830 O O A SER D 4 58 ? 38.706 28.971 28.297 0.50 20.43 58 SER D O 1
ATOM 3833 N N B ASN D 4 58 ? 38.770 29.542 31.178 0.50 29.08 58 ASN D N 1
ATOM 3834 C CA B ASN D 4 58 ? 39.475 30.286 30.147 0.50 27.27 58 ASN D CA 1
ATOM 3835 C C B ASN D 4 58 ? 38.878 30.103 28.760 0.50 26.07 58 ASN D C 1
ATOM 3836 O O B ASN D 4 58 ? 38.699 28.980 28.300 0.50 25.01 58 ASN D O 1
ATOM 3841 N N A ALA D 4 59 ? 38.592 31.199 28.064 0.50 20.15 59 ALA D N 1
ATOM 3842 C CA A ALA D 4 59 ? 38.002 31.089 26.733 0.50 20.26 59 ALA D CA 1
ATOM 3843 C C A ALA D 4 59 ? 38.900 30.353 25.747 0.50 20.81 59 ALA D C 1
ATOM 3844 O O A ALA D 4 59 ? 38.415 29.703 24.819 0.50 20.40 59 ALA D O 1
ATOM 3846 N N B PRO D 4 59 ? 38.583 31.211 28.066 0.50 24.55 59 PRO D N 1
ATOM 3847 C CA B PRO D 4 59 ? 38.009 31.083 26.727 0.50 23.67 59 PRO D CA 1
ATOM 3848 C C B PRO D 4 59 ? 38.903 30.345 25.737 0.50 22.68 59 PRO D C 1
ATOM 3849 O O B PRO D 4 59 ? 38.408 29.699 24.818 0.50 22.26 59 PRO D O 1
ATOM 3853 N N . GLU D 4 60 ? 40.219 30.441 25.908 1.00 20.69 60 GLU D N 1
ATOM 3854 C CA . GLU D 4 60 ? 41.109 29.736 25.002 1.00 20.59 60 GLU D CA 1
ATOM 3855 C C . GLU D 4 60 ? 40.945 28.225 25.171 1.00 18.32 60 GLU D C 1
ATOM 3856 O O . GLU D 4 60 ? 41.008 27.478 24.191 1.00 19.90 60 GLU D O 1
ATOM 3862 N N . PHE D 4 61 ? 40.787 27.757 26.397 1.00 19.23 61 PHE D N 1
ATOM 3863 C CA . PHE D 4 61 ? 40.568 26.331 26.586 1.00 18.58 61 PHE D CA 1
ATOM 3864 C C . PHE D 4 61 ? 39.165 25.930 26.146 1.00 18.95 61 PHE D C 1
ATOM 3865 O O . PHE D 4 61 ? 38.983 24.867 25.541 1.00 19.61 61 PHE D O 1
ATOM 3873 N N . LEU D 4 62 ? 38.177 26.775 26.436 1.00 18.17 62 LEU D N 1
ATOM 3874 C CA . LEU D 4 62 ? 36.817 26.479 25.968 1.00 18.19 62 LEU D CA 1
ATOM 3875 C C . LEU D 4 62 ? 36.756 26.348 24.438 1.00 19.34 62 LEU D C 1
ATOM 3876 O O . LEU D 4 62 ? 36.054 25.474 23.906 1.00 18.32 62 LEU D O 1
ATOM 3881 N N . ALA D 4 63 ? 37.524 27.176 23.728 1.00 17.75 63 ALA D N 1
ATOM 3882 C CA . ALA D 4 63 ? 37.556 27.054 22.275 1.00 17.37 63 ALA D CA 1
ATOM 3883 C C . ALA D 4 63 ? 38.261 25.757 21.876 1.00 18.33 63 ALA D C 1
ATOM 3884 O O . ALA D 4 63 ? 37.849 25.102 20.910 1.00 18.74 63 ALA D O 1
ATOM 3886 N N . GLN D 4 64 ? 39.310 25.370 22.607 1.00 17.69 64 GLN D N 1
ATOM 3887 C CA . GLN D 4 64 ? 39.982 24.102 22.334 1.00 17.54 64 GLN D CA 1
ATOM 3888 C C . GLN D 4 64 ? 38.977 22.956 22.535 1.00 17.81 64 GLN D C 1
ATOM 3889 O O . GLN D 4 64 ? 38.912 22.038 21.714 1.00 19.39 64 GLN D O 1
ATOM 3895 N N . VAL D 4 65 ? 38.187 23.013 23.606 1.00 17.93 65 VAL D N 1
ATOM 3896 C CA . VAL D 4 65 ? 37.207 21.957 23.864 1.00 18.87 65 VAL D CA 1
ATOM 3897 C C . VAL D 4 65 ? 36.206 21.894 22.710 1.00 19.25 65 VAL D C 1
ATOM 3898 O O . VAL D 4 65 ? 35.839 20.805 22.256 1.00 18.90 65 VAL D O 1
ATOM 3902 N N . SER D 4 66 ? 35.758 23.055 22.238 1.00 19.41 66 SER D N 1
ATOM 3903 C CA . SER D 4 66 ? 34.849 23.113 21.096 1.00 17.69 66 SER D CA 1
ATOM 3904 C C . SER D 4 66 ? 35.456 22.408 19.886 1.00 18.55 66 SER D C 1
ATOM 3905 O O . SER D 4 66 ? 34.780 21.627 19.201 1.00 19.24 66 SER D O 1
ATOM 3908 N N . ARG D 4 67 ? 36.742 22.664 19.633 1.00 18.14 67 ARG D N 1
ATOM 3909 C CA . ARG D 4 67 ? 37.438 22.052 18.509 1.00 18.75 67 ARG D CA 1
ATOM 3910 C C . ARG D 4 67 ? 37.546 20.539 18.644 1.00 18.49 67 ARG D C 1
ATOM 3911 O O . ARG D 4 67 ? 37.332 19.811 17.675 1.00 19.29 67 ARG D O 1
ATOM 3919 N N . VAL D 4 68 ? 37.869 20.075 19.852 1.00 18.28 68 VAL D N 1
ATOM 3920 C CA . VAL D 4 68 ? 38.042 18.653 20.057 1.00 18.59 68 VAL D CA 1
ATOM 3921 C C . VAL D 4 68 ? 36.720 17.910 19.903 1.00 18.28 68 VAL D C 1
ATOM 3922 O O . VAL D 4 68 ? 36.673 16.882 19.223 1.00 18.63 68 VAL D O 1
ATOM 3926 N N A ILE D 4 69 ? 35.659 18.424 20.514 0.50 19.54 69 ILE D N 1
ATOM 3927 C CA A ILE D 4 69 ? 34.372 17.750 20.371 0.50 19.26 69 ILE D CA 1
ATOM 3928 C C A ILE D 4 69 ? 33.938 17.768 18.906 0.50 18.08 69 ILE D C 1
ATOM 3929 O O A ILE D 4 69 ? 33.383 16.795 18.392 0.50 19.24 69 ILE D O 1
ATOM 3934 N N B VAL D 4 69 ? 35.656 18.419 20.509 0.50 18.43 69 VAL D N 1
ATOM 3935 C CA B VAL D 4 69 ? 34.365 17.756 20.377 0.50 18.04 69 VAL D CA 1
ATOM 3936 C C B VAL D 4 69 ? 33.938 17.761 18.904 0.50 17.21 69 VAL D C 1
ATOM 3937 O O B VAL D 4 69 ? 33.379 16.789 18.405 0.50 18.52 69 VAL D O 1
ATOM 3941 N N . SER D 4 70 ? 34.212 18.856 18.199 1.00 18.40 70 SER D N 1
ATOM 3942 C CA . SER D 4 70 ? 33.846 18.930 16.786 1.00 17.52 70 SER D CA 1
ATOM 3943 C C . SER D 4 70 ? 34.667 17.959 15.933 1.00 18.78 70 SER D C 1
ATOM 3944 O O . SER D 4 70 ? 34.139 17.345 14.993 1.00 18.64 70 SER D O 1
ATOM 3947 N N . GLY D 4 71 ? 35.958 17.841 16.196 1.00 17.20 71 GLY D N 1
ATOM 3948 C CA . GLY D 4 71 ? 36.804 16.872 15.490 1.00 18.37 71 GLY D CA 1
ATOM 3949 C C . GLY D 4 71 ? 36.300 15.459 15.718 1.00 19.10 71 GLY D C 1
ATOM 3950 O O . GLY D 4 71 ? 36.190 14.659 14.769 1.00 19.60 71 GLY D O 1
ATOM 3951 N N . ALA D 4 72 ? 35.970 15.152 16.970 1.00 18.18 72 ALA D N 1
ATOM 3952 C CA . ALA D 4 72 ? 35.373 13.850 17.302 1.00 17.00 72 ALA D CA 1
ATOM 3953 C C . ALA D 4 72 ? 34.064 13.629 16.547 1.00 17.53 72 ALA D C 1
ATOM 3954 O O . ALA D 4 72 ? 33.821 12.546 15.999 1.00 18.63 72 ALA D O 1
ATOM 3956 N N . ASP D 4 73 ? 33.237 14.667 16.496 1.00 17.37 73 ASP D N 1
ATOM 3957 C CA . ASP D 4 73 ? 31.955 14.591 15.816 1.00 17.58 73 ASP D CA 1
ATOM 3958 C C . ASP D 4 73 ? 32.142 14.245 14.336 1.00 17.62 73 ASP D C 1
ATOM 3959 O O . ASP D 4 73 ? 31.436 13.380 13.800 1.00 16.94 73 ASP D O 1
ATOM 3964 N N . ILE D 4 74 ? 33.071 14.941 13.682 1.00 17.23 74 ILE D N 1
ATOM 3965 C CA . ILE D 4 74 ? 33.347 14.754 12.252 1.00 18.05 74 ILE D CA 1
ATOM 3966 C C . ILE D 4 74 ? 33.852 13.327 11.978 1.00 17.29 74 ILE D C 1
ATOM 3967 O O . ILE D 4 74 ? 33.380 12.668 11.048 1.00 18.97 74 ILE D O 1
ATOM 3972 N N . ALA D 4 75 ? 34.779 12.848 12.800 1.00 18.28 75 ALA D N 1
ATOM 3973 C CA . ALA D 4 75 ? 35.330 11.510 12.644 1.00 18.13 75 ALA D CA 1
ATOM 3974 C C . ALA D 4 75 ? 34.251 10.461 12.879 1.00 17.62 75 ALA D C 1
ATOM 3975 O O . ALA D 4 75 ? 34.095 9.541 12.072 1.00 18.60 75 ALA D O 1
ATOM 3977 N N . ILE D 4 76 ? 33.498 10.614 13.966 1.00 16.67 76 ILE D N 1
ATOM 3978 C CA . ILE D 4 76 ? 32.436 9.659 14.302 1.00 18.02 76 ILE D CA 1
ATOM 3979 C C . ILE D 4 76 ? 31.420 9.588 13.169 1.00 17.83 76 ILE D C 1
ATOM 3980 O O . ILE D 4 76 ? 31.040 8.504 12.724 1.00 18.78 76 ILE D O 1
ATOM 3985 N N . ASN D 4 77 ? 30.990 10.747 12.687 1.00 17.97 77 ASN D N 1
ATOM 3986 C CA . ASN D 4 77 ? 29.942 10.764 11.674 1.00 18.17 77 ASN D CA 1
ATOM 3987 C C . ASN D 4 77 ? 30.412 10.235 10.323 1.00 19.67 77 ASN D C 1
ATOM 3988 O O . ASN D 4 77 ? 29.593 9.926 9.454 1.00 23.26 77 ASN D O 1
ATOM 3993 N N . SER D 4 78 ? 31.725 10.093 10.170 1.00 17.82 78 SER D N 1
ATOM 3994 C CA . SER D 4 78 ? 32.295 9.503 8.966 1.00 18.89 78 SER D CA 1
ATOM 3995 C C . SER D 4 78 ? 32.679 8.021 9.121 1.00 19.57 78 SER D C 1
ATOM 3996 O O . SER D 4 78 ? 33.271 7.442 8.214 1.00 19.72 78 SER D O 1
ATOM 3999 N N . LEU D 4 79 ? 32.326 7.398 10.245 1.00 18.80 79 LEU D N 1
ATOM 4000 C CA . LEU D 4 79 ? 32.774 6.020 10.490 1.00 19.50 79 LEU D CA 1
ATOM 4001 C C . LEU D 4 79 ? 32.272 5.001 9.464 1.00 22.79 79 LEU D C 1
ATOM 4002 O O . LEU D 4 79 ? 32.903 3.958 9.277 1.00 24.63 79 LEU D O 1
ATOM 4007 N N . THR D 4 80 ? 31.150 5.299 8.802 1.00 23.31 80 THR D N 1
ATOM 4008 C CA . THR D 4 80 ? 30.627 4.347 7.823 1.00 26.68 80 THR D CA 1
ATOM 4009 C C . TH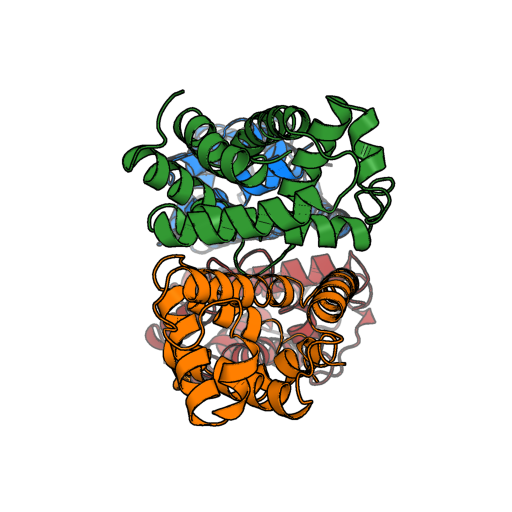R D 4 80 ? 31.235 4.508 6.428 1.00 27.48 80 THR D C 1
ATOM 4010 O O . THR D 4 80 ? 30.918 3.731 5.523 1.00 30.00 80 THR D O 1
ATOM 4014 N N A ASN D 4 81 ? 32.080 5.520 6.235 0.50 26.63 81 ASN D N 1
ATOM 4015 N N B ASN D 4 81 ? 32.052 5.534 6.238 0.50 25.77 81 ASN D N 1
ATOM 4016 C CA A ASN D 4 81 ? 32.789 5.680 4.959 0.50 26.97 81 ASN D CA 1
ATOM 4017 C CA B ASN D 4 81 ? 32.775 5.697 4.986 0.50 27.17 81 ASN D CA 1
ATOM 4018 C C A ASN D 4 81 ? 34.240 5.680 5.386 0.50 26.50 81 ASN D C 1
ATOM 4019 C C B ASN D 4 81 ? 34.251 5.682 5.348 0.50 26.61 81 ASN D C 1
ATOM 4020 O O A ASN D 4 81 ? 34.827 6.730 5.647 0.50 25.97 81 ASN D O 1
ATOM 4021 O O B ASN D 4 81 ? 34.835 6.727 5.651 0.50 25.94 81 ASN D O 1
ATOM 4030 N N . ARG D 4 82 ? 34.816 4.491 5.443 1.00 25.77 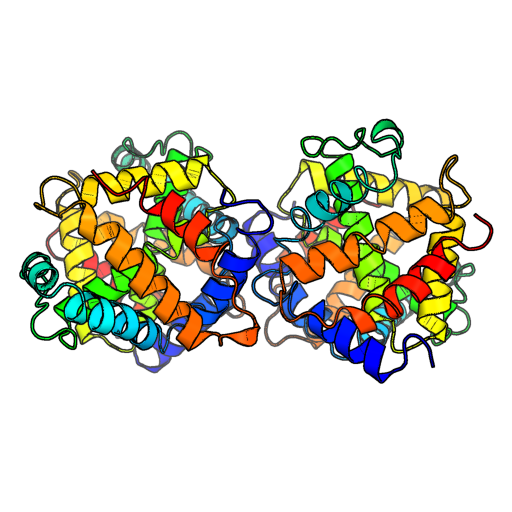82 ARG D N 1
ATOM 4031 C CA . ARG D 4 82 ? 36.173 4.319 5.930 1.00 26.71 82 ARG D CA 1
ATOM 4032 C C . ARG D 4 82 ? 37.272 5.081 5.202 1.00 26.17 82 ARG D C 1
ATOM 4033 O O . ARG D 4 82 ? 38.211 5.576 5.833 1.00 24.40 82 ARG D O 1
ATOM 4041 N N . ALA D 4 83 ? 37.185 5.210 3.887 1.00 22.69 83 ALA D N 1
ATOM 4042 C CA . ALA D 4 83 ? 38.198 5.955 3.150 1.00 23.64 83 ALA D CA 1
ATOM 4043 C C . ALA D 4 83 ? 38.206 7.435 3.545 1.00 20.90 83 ALA D C 1
ATOM 4044 O O . ALA D 4 83 ? 39.278 8.039 3.731 1.00 22.23 83 ALA D O 1
ATOM 4046 N N . THR D 4 84 ? 37.016 8.012 3.700 1.00 20.36 84 THR D N 1
ATOM 4047 C CA . THR D 4 84 ? 36.908 9.402 4.154 1.00 17.82 84 THR D CA 1
ATOM 4048 C C . THR D 4 84 ? 37.379 9.523 5.598 1.00 16.77 84 THR D C 1
ATOM 4049 O O . THR D 4 84 ? 38.138 10.432 5.938 1.00 19.29 84 THR D O 1
ATOM 4053 N N . CYS D 4 85 ? 36.950 8.590 6.441 1.00 17.62 85 CYS D N 1
ATOM 4054 C CA . CYS D 4 85 ? 37.358 8.619 7.839 1.00 19.39 85 CYS D CA 1
ATOM 4055 C C . CYS D 4 85 ? 38.878 8.513 7.960 1.00 19.62 85 CYS D C 1
ATOM 4056 O O . CYS D 4 85 ? 39.494 9.258 8.724 1.00 19.04 85 CYS D O 1
ATOM 4059 N N . ASP D 4 86 ? 39.487 7.617 7.180 1.00 19.54 86 ASP D N 1
ATOM 4060 C CA . ASP D 4 86 ? 40.938 7.460 7.197 1.00 20.20 86 ASP D CA 1
ATOM 4061 C C . ASP D 4 86 ? 41.625 8.784 6.888 1.00 18.62 86 ASP D C 1
ATOM 4062 O O . ASP D 4 86 ? 42.632 9.128 7.507 1.00 19.90 86 ASP D O 1
ATOM 4067 N N . SER D 4 87 ? 41.087 9.520 5.914 1.00 18.16 87 SER D N 1
ATOM 4068 C CA . SER D 4 87 ? 41.642 10.820 5.557 1.00 19.61 87 SER D CA 1
ATOM 4069 C C . SER D 4 87 ? 41.505 11.845 6.694 1.00 19.45 87 SER D C 1
ATOM 4070 O O . SER D 4 87 ? 42.460 12.547 7.020 1.00 19.86 87 SER D O 1
ATOM 4073 N N . LEU D 4 88 ? 40.321 11.920 7.302 1.00 18.57 88 LEU D N 1
ATOM 4074 C CA . LEU D 4 88 ? 40.127 12.792 8.455 1.00 17.52 88 LEU D CA 1
ATOM 4075 C C . LEU D 4 88 ? 41.135 12.469 9.550 1.00 17.43 88 LEU D C 1
ATOM 4076 O O . LEU D 4 88 ? 41.736 13.366 10.124 1.00 17.63 88 LEU D O 1
ATOM 4081 N N . LEU D 4 89 ? 41.316 11.180 9.831 1.00 16.83 89 LEU D N 1
ATOM 4082 C CA . LEU D 4 89 ? 42.252 10.783 10.882 1.00 17.97 89 LEU D CA 1
ATOM 4083 C C . LEU D 4 89 ? 43.704 11.111 10.545 1.00 18.10 89 LEU D C 1
ATOM 4084 O O . LEU D 4 89 ? 44.460 11.520 11.421 1.00 18.92 89 LEU D O 1
ATOM 4089 N N . SER D 4 90 ? 44.071 10.958 9.276 1.00 20.07 90 SER D N 1
ATOM 4090 C CA . SER D 4 90 ? 45.415 11.304 8.807 1.00 19.91 90 SER D CA 1
ATOM 4091 C C . SER D 4 90 ? 45.707 12.798 8.975 1.00 20.33 90 SER D C 1
ATOM 4092 O O . SER D 4 90 ? 46.830 13.186 9.324 1.00 20.14 90 SER D O 1
ATOM 4095 N N . HIS D 4 91 ? 44.702 13.637 8.724 1.00 18.95 91 HIS D N 1
ATOM 4096 C CA . HIS D 4 91 ? 44.842 15.080 8.932 1.00 18.21 91 HIS D CA 1
ATOM 4097 C C . HIS D 4 91 ? 45.074 15.382 10.412 1.00 19.45 91 HIS D C 1
ATOM 4098 O O . HIS D 4 91 ? 45.980 16.145 10.761 1.00 19.57 91 HIS D O 1
ATOM 4105 N N . LEU D 4 92 ? 44.264 14.770 11.274 1.00 17.29 92 LEU D N 1
ATOM 4106 C CA . LEU D 4 92 ? 44.399 14.936 12.719 1.00 16.64 92 LEU D CA 1
ATOM 4107 C C . LEU D 4 92 ? 45.755 14.417 13.202 1.00 17.94 92 LEU D C 1
ATOM 4108 O O . LEU D 4 92 ? 46.360 15.005 14.094 1.00 19.91 92 LEU D O 1
ATOM 4113 N N . ASN D 4 93 ? 46.217 13.321 12.610 1.00 19.21 93 ASN D N 1
ATOM 4114 C CA . ASN D 4 93 ? 47.522 12.747 12.943 1.00 19.41 93 ASN D CA 1
ATOM 4115 C C . ASN D 4 93 ? 48.631 13.756 12.638 1.00 19.88 93 ASN D C 1
ATOM 4116 O O . ASN D 4 93 ? 49.497 14.006 13.474 1.00 21.53 93 ASN D O 1
ATOM 4121 N N . ALA D 4 94 ? 48.558 14.372 11.463 1.00 20.75 94 ALA D N 1
ATOM 4122 C CA . ALA D 4 94 ? 49.542 15.379 11.074 1.00 21.43 94 ALA D CA 1
ATOM 4123 C C . ALA D 4 94 ? 49.535 16.557 12.045 1.00 22.98 94 ALA D C 1
ATOM 4124 O O . ALA D 4 94 ? 50.592 17.047 12.452 1.00 24.32 94 ALA D O 1
ATOM 4126 N N . GLN D 4 95 ? 48.346 17.002 12.444 1.00 21.87 95 GLN D N 1
ATOM 4127 C CA . GLN D 4 95 ? 48.249 18.083 13.411 1.00 21.12 95 GLN D CA 1
ATOM 4128 C C . GLN D 4 95 ? 48.900 17.733 14.746 1.00 21.10 95 GLN D C 1
ATOM 4129 O O . GLN D 4 95 ? 49.516 18.596 15.372 1.00 22.66 95 GLN D O 1
ATOM 4135 N N . HIS D 4 96 ? 48.750 16.492 15.195 1.00 20.54 96 HIS D N 1
ATOM 4136 C CA . HIS D 4 96 ? 49.302 16.121 16.489 1.00 20.55 96 HIS D CA 1
ATOM 4137 C C . HIS D 4 96 ? 50.775 15.786 16.415 1.00 23.09 96 HIS D C 1
ATOM 4138 O O . HIS D 4 96 ? 51.467 15.873 17.423 1.00 23.40 96 HIS D O 1
ATOM 4145 N N A LYS D 4 97 ? 51.239 15.420 15.225 0.50 23.21 97 LYS D N 1
ATOM 4146 C CA A LYS D 4 97 ? 52.671 15.151 15.073 0.50 24.51 97 LYS D CA 1
ATOM 4147 C C A LYS D 4 97 ? 53.439 16.458 15.154 0.50 27.45 97 LYS D C 1
ATOM 4148 O O A LYS D 4 97 ? 54.613 16.480 15.522 0.50 28.01 97 LYS D O 1
ATOM 4154 N N B ARG D 4 97 ? 51.255 15.433 15.230 0.50 23.95 97 ARG D N 1
ATOM 4155 C CA B ARG D 4 97 ? 52.676 15.137 15.072 0.50 25.98 97 ARG D CA 1
ATOM 4156 C C B ARG D 4 97 ? 53.441 16.449 15.162 0.50 28.57 97 ARG D C 1
ATOM 4157 O O B ARG D 4 97 ? 54.614 16.474 15.522 0.50 28.96 97 ARG D O 1
ATOM 4165 N N . ALA D 4 98 ? 52.764 17.546 14.846 1.00 26.98 98 ALA D N 1
ATOM 4166 C CA . ALA D 4 98 ? 53.388 18.864 14.882 1.00 30.38 98 ALA D CA 1
ATOM 4167 C C . ALA D 4 98 ? 53.386 19.457 16.288 1.00 32.31 98 ALA D C 1
ATOM 4168 O O . ALA D 4 98 ? 53.913 20.549 16.506 1.00 36.10 98 ALA D O 1
ATOM 4170 N N . ILE D 4 99 ? 52.812 18.732 17.272 1.00 34.79 99 ILE D N 1
ATOM 4171 C CA . ILE D 4 99 ? 52.698 19.125 18.683 1.00 35.75 99 ILE D CA 1
ATOM 4172 C C . ILE D 4 99 ? 53.575 18.232 19.575 1.00 36.66 99 ILE D C 1
ATOM 4173 O O . ILE D 4 99 ? 53.358 17.017 19.666 1.00 39.13 99 ILE D O 1
ATOM 4178 N N . SER D 4 100 ? 54.540 18.836 20.265 1.00 35.01 100 SER D N 1
ATOM 4179 C CA . SER D 4 100 ? 55.405 18.080 21.165 1.00 35.89 100 SER D CA 1
ATOM 4180 C C . SER D 4 100 ? 54.619 17.486 22.327 1.00 35.02 100 SER D C 1
ATOM 4181 O O . SER D 4 100 ? 53.782 18.163 22.922 1.00 35.00 100 SER D O 1
ATOM 4184 N N . GLY D 4 101 ? 54.886 16.222 22.642 1.00 33.89 101 GLY D N 1
ATOM 4185 C CA . GLY D 4 101 ? 54.347 15.617 23.856 1.00 34.15 101 GLY D CA 1
ATOM 4186 C C . GLY D 4 101 ? 53.042 14.859 23.691 1.00 33.15 101 GLY D C 1
ATOM 4187 O O . GLY D 4 101 ? 52.420 14.463 24.682 1.00 36.01 101 GLY D O 1
ATOM 4188 N N . VAL D 4 102 ? 52.609 14.670 22.446 1.00 28.97 102 VAL D N 1
ATOM 4189 C CA . VAL D 4 102 ? 51.451 13.815 22.172 1.00 25.54 102 VAL D CA 1
ATOM 4190 C C . VAL D 4 102 ? 51.929 12.388 21.934 1.00 26.35 102 VAL D C 1
ATOM 4191 O O . VAL D 4 102 ? 52.666 12.129 20.978 1.00 27.01 102 VAL D O 1
ATOM 4195 N N . THR D 4 103 ? 51.507 11.469 22.801 1.00 23.68 103 THR D N 1
ATOM 4196 C CA . THR D 4 103 ? 51.899 10.060 22.686 1.00 25.60 103 THR D CA 1
ATOM 4197 C C . THR D 4 103 ? 50.719 9.217 22.228 1.00 26.53 103 THR D C 1
ATOM 4198 O O . THR D 4 103 ? 49.554 9.613 22.405 1.00 23.95 103 THR D O 1
ATOM 4202 N N . GLY D 4 104 ? 51.014 8.057 21.648 1.00 23.98 104 GLY D N 1
ATOM 4203 C CA . GLY D 4 104 ? 49.973 7.086 21.288 1.00 25.22 104 GLY D CA 1
ATOM 4204 C C . GLY D 4 104 ? 49.114 6.680 22.469 1.00 24.54 104 GLY D C 1
ATOM 4205 O O . GLY D 4 104 ? 47.886 6.550 22.337 1.00 22.83 104 GLY D O 1
ATOM 4206 N N . ALA D 4 105 ? 49.749 6.485 23.631 1.00 24.32 105 ALA D N 1
ATOM 4207 C CA . ALA D 4 105 ? 49.036 6.100 24.840 1.00 23.76 105 ALA D CA 1
ATOM 4208 C C . ALA D 4 105 ? 48.069 7.191 25.273 1.00 21.54 105 ALA D C 1
ATOM 4209 O O . ALA D 4 105 ? 46.943 6.897 25.675 1.00 23.96 105 ALA D O 1
ATOM 4211 N N . ALA D 4 106 ? 48.505 8.445 25.183 1.00 21.30 106 ALA D N 1
ATOM 4212 C CA . ALA D 4 106 ? 47.651 9.568 25.559 1.00 20.60 106 ALA D CA 1
ATOM 4213 C C . ALA D 4 106 ? 46.460 9.681 24.608 1.00 21.76 106 ALA D C 1
ATOM 4214 O O . ALA D 4 106 ? 45.345 9.971 25.057 1.00 19.82 106 ALA D O 1
ATOM 4216 N N . VAL D 4 107 ? 46.694 9.456 23.313 1.00 20.94 107 VAL D N 1
ATOM 4217 C CA . VAL D 4 107 ? 45.608 9.488 22.320 1.00 18.82 107 VAL D CA 1
ATOM 4218 C C . VAL D 4 107 ? 44.573 8.422 22.660 1.00 20.10 107 VAL D C 1
ATOM 4219 O O . VAL D 4 107 ? 43.364 8.694 22.669 1.00 19.63 107 VAL D O 1
ATOM 4223 N N . THR D 4 108 ? 45.053 7.218 22.979 1.00 20.14 108 THR D N 1
ATOM 4224 C CA . THR D 4 108 ? 44.169 6.162 23.461 1.00 19.41 108 THR D CA 1
ATOM 4225 C C . THR D 4 108 ? 43.372 6.607 24.700 1.00 19.84 108 THR D C 1
ATOM 4226 O O . THR D 4 108 ? 42.150 6.411 24.752 1.00 20.34 108 THR D O 1
ATOM 4230 N N . HIS D 4 109 ? 44.038 7.220 25.681 1.00 20.19 109 HIS D N 1
ATOM 4231 C CA . HIS D 4 109 ? 43.327 7.695 26.877 1.00 19.37 109 HIS D CA 1
ATOM 4232 C C . HIS D 4 109 ? 42.225 8.698 26.537 1.00 19.90 109 HIS D C 1
ATOM 4233 O O . HIS D 4 109 ? 41.148 8.647 27.117 1.00 19.98 109 HIS D O 1
ATOM 4240 N N . LEU D 4 110 ? 42.497 9.622 25.618 1.00 19.90 110 LEU D N 1
ATOM 4241 C CA . LEU D 4 110 ? 41.465 10.597 25.258 1.00 18.04 110 LEU D CA 1
ATOM 4242 C C . LEU D 4 110 ? 40.288 9.907 24.556 1.00 18.72 110 LEU D C 1
ATOM 4243 O O . LEU D 4 110 ? 39.119 10.186 24.875 1.00 18.16 110 LEU D O 1
ATOM 4248 N N . SER D 4 111 ? 40.599 8.982 23.662 1.00 17.77 111 SER D N 1
ATOM 4249 C CA . SER D 4 111 ? 39.515 8.288 22.965 1.00 18.21 111 SER D CA 1
ATOM 4250 C C . SER D 4 111 ? 38.657 7.490 23.958 1.00 18.39 111 SER D C 1
ATOM 4251 O O . SER D 4 111 ? 37.424 7.406 23.807 1.00 18.65 111 SER D O 1
ATOM 4254 N N A GLU D 4 112 ? 39.284 6.913 24.972 0.50 21.35 112 GLU D N 1
ATOM 4255 C CA A GLU D 4 112 ? 38.533 6.139 25.955 0.50 22.22 112 GLU D CA 1
ATOM 4256 C C A GLU D 4 112 ? 37.714 7.032 26.880 0.50 21.66 112 GLU D C 1
ATOM 4257 O O A GLU D 4 112 ? 36.710 6.596 27.447 0.50 21.66 112 GLU D O 1
ATOM 4263 N N B GLN D 4 112 ? 39.286 6.909 24.974 0.50 18.15 112 GLN D N 1
ATOM 4264 C CA B GLN D 4 112 ? 38.538 6.138 25.963 0.50 18.57 112 GLN D CA 1
ATOM 4265 C C B GLN D 4 112 ? 37.719 7.038 26.881 0.50 18.21 112 GLN D C 1
ATOM 4266 O O B GLN D 4 112 ? 36.714 6.603 27.446 0.50 18.65 112 GLN D O 1
ATOM 4272 N N . ALA D 4 113 ? 38.168 8.284 27.039 1.00 18.77 113 ALA D N 1
ATOM 4273 C CA . ALA D 4 113 ? 37.450 9.263 27.852 1.00 17.70 113 ALA D CA 1
ATOM 4274 C C . ALA D 4 113 ? 36.181 9.663 27.093 1.00 19.51 113 ALA D C 1
ATOM 4275 O O . ALA D 4 113 ? 35.142 9.926 27.707 1.00 19.62 113 ALA D O 1
ATOM 4277 N N . ILE D 4 114 ? 36.258 9.763 25.766 1.00 18.10 114 ILE D N 1
ATOM 4278 C CA . ILE D 4 114 ? 35.065 10.040 24.964 1.00 18.26 114 ILE D CA 1
ATOM 4279 C C . ILE D 4 114 ? 34.017 8.946 25.217 1.00 17.28 114 ILE D C 1
ATOM 4280 O O . ILE D 4 114 ? 32.862 9.241 25.570 1.00 18.55 114 ILE D O 1
ATOM 4285 N N . SER D 4 115 ? 34.434 7.693 25.064 1.00 18.25 115 SER D N 1
ATOM 4286 C CA . SER D 4 115 ? 33.552 6.541 25.301 1.00 18.72 115 SER D CA 1
ATOM 4287 C C . SER D 4 115 ? 32.972 6.535 26.711 1.00 19.74 115 SER D C 1
ATOM 4288 O O . SER D 4 115 ? 31.774 6.309 26.898 1.00 20.38 115 SER D O 1
ATOM 4291 N N . SER D 4 116 ? 33.819 6.795 27.703 1.00 18.78 116 SER D N 1
ATOM 4292 C CA . SER D 4 116 ? 33.377 6.679 29.090 1.00 19.33 116 SER D CA 1
ATOM 4293 C C . SER D 4 116 ? 32.387 7.783 29.462 1.00 19.89 116 SER D C 1
ATOM 4294 O O . SER D 4 116 ? 31.389 7.526 30.145 1.00 20.35 116 SER D O 1
ATOM 4297 N N . VAL D 4 117 ? 32.635 9.004 28.981 1.00 18.82 117 VAL D N 1
ATOM 4298 C CA . VAL D 4 117 ? 31.695 10.101 29.227 1.00 19.14 117 VAL D CA 1
ATOM 4299 C C . VAL D 4 117 ? 30.366 9.852 28.500 1.00 19.09 117 VAL D C 1
ATOM 4300 O O . VAL D 4 117 ? 29.292 10.087 29.062 1.00 19.67 117 VAL D O 1
ATOM 4304 N N . VAL D 4 118 ? 30.428 9.370 27.260 1.00 18.20 118 VAL D N 1
ATOM 4305 C CA . VAL D 4 118 ? 29.188 9.007 26.552 1.00 18.30 118 VAL D CA 1
ATOM 4306 C C . VAL D 4 118 ? 28.372 8.004 27.363 1.00 18.78 118 VAL D C 1
ATOM 4307 O O . VAL D 4 118 ? 27.155 8.168 27.511 1.00 19.61 118 VAL D O 1
ATOM 4311 N N . ALA D 4 119 ? 29.031 6.992 27.919 1.00 18.69 119 ALA D N 1
ATOM 4312 C CA . ALA D 4 119 ? 28.306 5.978 28.691 1.00 19.26 119 ALA D CA 1
ATOM 4313 C C . ALA D 4 119 ? 27.713 6.549 29.991 1.00 21.44 119 ALA D C 1
ATOM 4314 O O . ALA D 4 119 ? 26.710 6.035 30.498 1.00 24.63 119 ALA D O 1
ATOM 4316 N N . GLN D 4 120 ? 28.318 7.610 30.519 1.00 19.78 120 GLN D N 1
ATOM 4317 C CA . GLN D 4 120 ? 27.784 8.255 31.725 1.00 19.86 120 GLN D CA 1
ATOM 4318 C C . GLN D 4 120 ? 26.527 9.065 31.442 1.00 20.85 120 GLN D C 1
ATOM 4319 O O . GLN D 4 120 ? 25.597 9.085 32.263 1.00 22.26 120 GLN D O 1
ATOM 4325 N N . VAL D 4 121 ? 26.487 9.724 30.287 1.00 19.80 121 VAL D N 1
ATOM 4326 C CA . VAL D 4 121 ? 25.303 10.514 29.922 1.00 19.97 121 VAL D CA 1
ATOM 4327 C C . VAL D 4 121 ? 24.274 9.693 29.155 1.00 21.54 121 VAL D C 1
ATOM 4328 O O . VAL D 4 121 ? 23.110 10.084 29.063 1.00 21.10 121 VAL D O 1
ATOM 4332 N N . LEU D 4 122 ? 24.709 8.545 28.642 1.00 21.17 122 LEU D N 1
ATOM 4333 C CA . LEU D 4 122 ? 23.815 7.627 27.926 1.00 19.73 122 LEU D CA 1
ATOM 4334 C C . LEU D 4 122 ? 24.069 6.216 28.435 1.00 21.99 122 LEU D C 1
ATOM 4335 O O . LEU D 4 122 ? 24.806 5.463 27.814 1.00 20.85 122 LEU D O 1
ATOM 4340 N N . PRO D 4 123 ? 23.450 5.850 29.575 1.00 23.43 123 PRO D N 1
ATOM 4341 C CA . PRO D 4 123 ? 23.767 4.581 30.245 1.00 24.99 123 PRO D CA 1
ATOM 4342 C C . PRO D 4 123 ? 23.545 3.325 29.399 1.00 23.84 123 PRO D C 1
ATOM 4343 O O . PRO D 4 123 ? 24.136 2.288 29.696 1.00 27.87 123 PRO D O 1
ATOM 4347 N N . SER D 4 124 ? 22.702 3.429 28.373 1.00 24.59 124 SER D N 1
ATOM 4348 C CA . SER D 4 124 ? 22.419 2.307 27.470 1.00 24.71 124 SER D CA 1
ATOM 4349 C C . SER D 4 124 ? 23.508 2.117 26.404 1.00 24.88 124 SER D C 1
ATOM 4350 O O . SER D 4 124 ? 23.426 1.191 25.584 1.00 24.25 124 SER D O 1
ATOM 4353 N N . ALA D 4 125 ? 24.526 2.982 26.410 1.00 22.77 125 ALA D N 1
ATOM 4354 C CA . ALA D 4 125 ? 25.530 2.975 25.336 1.00 20.67 125 ALA D CA 1
ATOM 4355 C C . ALA D 4 125 ? 26.145 1.599 25.099 1.00 20.86 125 ALA D C 1
ATOM 4356 O O . ALA D 4 125 ? 26.455 0.870 26.047 1.00 21.63 125 ALA D O 1
ATOM 4358 N N . HIS D 4 126 ? 26.349 1.276 23.826 1.00 19.53 126 HIS D N 1
ATOM 4359 C CA . HIS D 4 126 ? 26.990 0.022 23.433 1.00 20.26 126 HIS D CA 1
ATOM 4360 C C . HIS D 4 126 ? 28.496 0.142 23.637 1.00 20.40 126 HIS D C 1
ATOM 4361 O O . HIS D 4 126 ? 29.247 0.495 22.726 1.00 19.80 126 HIS D O 1
ATOM 4368 N N . ILE D 4 127 ? 28.934 -0.180 24.848 1.00 19.76 127 ILE D N 1
ATOM 4369 C CA . ILE D 4 127 ? 30.322 0.083 25.231 1.00 20.29 127 ILE D CA 1
ATOM 4370 C C . ILE D 4 127 ? 31.348 -0.678 24.377 1.00 19.17 127 ILE D C 1
ATOM 4371 O O . ILE D 4 127 ? 32.456 -0.198 24.179 1.00 19.25 127 ILE D O 1
ATOM 4376 N N . ASP D 4 128 ? 30.972 -1.849 23.858 1.00 17.90 128 ASP D N 1
ATOM 4377 C CA . ASP D 4 128 ? 31.863 -2.598 22.978 1.00 19.37 128 ASP D CA 1
ATOM 4378 C C . ASP D 4 128 ? 32.059 -1.903 21.629 1.00 19.50 128 ASP D C 1
ATOM 4379 O O . ASP D 4 128 ? 33.196 -1.748 21.182 1.00 19.25 128 ASP D O 1
ATOM 4384 N N . ALA D 4 129 ? 30.967 -1.476 20.996 1.00 18.14 129 ALA D N 1
ATOM 4385 C CA . ALA D 4 129 ? 31.065 -0.793 19.705 1.00 18.75 129 ALA D CA 1
ATOM 4386 C C . ALA D 4 129 ? 31.862 0.503 19.864 1.00 18.05 129 ALA D C 1
ATOM 4387 O O . ALA D 4 129 ? 32.687 0.830 19.010 1.00 18.24 129 ALA D O 1
ATOM 4389 N N . TRP D 4 130 ? 31.632 1.184 20.988 1.00 18.24 130 TRP D N 1
ATOM 4390 C CA . TRP D 4 130 ? 32.389 2.405 21.261 1.00 16.48 130 TRP D CA 1
ATOM 4391 C C . TRP D 4 130 ? 33.861 2.075 21.436 1.00 19.03 130 TRP D C 1
ATOM 4392 O O . TRP D 4 130 ? 34.719 2.781 20.919 1.00 19.03 130 TRP D O 1
ATOM 4403 N N A GLY D 4 131 ? 34.165 0.986 22.143 0.50 17.82 131 GLY D N 1
ATOM 4404 C CA A GLY D 4 131 ? 35.552 0.597 22.310 0.50 17.15 131 GLY D CA 1
ATOM 4405 C C A GLY D 4 131 ? 36.201 0.286 20.973 0.50 16.43 131 GLY D C 1
ATOM 4406 O O A GLY D 4 131 ? 37.313 0.774 20.699 0.50 18.37 131 GLY D O 1
ATOM 4407 N N B GLU D 4 131 ? 34.157 0.986 22.130 0.50 19.38 131 GLU D N 1
ATOM 4408 C CA B GLU D 4 131 ? 35.539 0.579 22.327 0.50 19.86 131 GLU D CA 1
ATOM 4409 C C B GLU D 4 131 ? 36.215 0.298 20.983 0.50 18.89 131 GLU D C 1
ATOM 4410 O O B GLU D 4 131 ? 37.313 0.771 20.713 0.50 20.04 131 GLU D O 1
ATOM 4416 N N . TYR D 4 132 ? 35.546 -0.465 20.128 1.00 18.49 132 TYR D N 1
ATOM 4417 C CA . TYR D 4 132 ? 36.155 -0.822 18.849 1.00 18.39 132 TYR D CA 1
ATOM 4418 C C . TYR D 4 132 ? 36.329 0.358 17.916 1.00 18.59 132 TYR D C 1
ATOM 4419 O O . TYR D 4 132 ? 37.381 0.499 17.282 1.00 20.28 132 TYR D O 1
ATOM 4428 N N . CYS D 4 133 ? 35.323 1.247 17.878 1.00 19.60 133 CYS D N 1
ATOM 4429 C CA . CYS D 4 133 ? 35.379 2.378 16.945 1.00 18.30 133 CYS D CA 1
ATOM 4430 C C . CYS D 4 133 ? 36.284 3.484 17.456 1.00 17.86 133 CYS D C 1
ATOM 4431 O O . CYS D 4 133 ? 36.988 4.122 16.673 1.00 18.38 133 CYS D O 1
ATOM 4434 N N . MET D 4 134 ? 36.301 3.703 18.763 1.00 17.31 134 MET D N 1
ATOM 4435 C CA . MET D 4 134 ? 37.259 4.668 19.302 1.00 18.82 134 MET D CA 1
ATOM 4436 C C . MET D 4 134 ? 38.698 4.175 19.196 1.00 19.70 134 MET D C 1
ATOM 4437 O O . MET D 4 134 ? 39.605 4.987 19.032 1.00 19.23 134 MET D O 1
ATOM 4442 N N . ALA D 4 135 ? 38.908 2.857 19.265 1.00 19.12 135 ALA D N 1
ATOM 4443 C CA . ALA D 4 135 ? 40.253 2.297 19.023 1.00 19.47 135 ALA D CA 1
ATOM 4444 C C . ALA D 4 135 ? 40.728 2.514 17.580 1.00 19.04 135 ALA D C 1
ATOM 4445 O O . ALA D 4 135 ? 41.897 2.825 17.349 1.00 19.90 135 ALA D O 1
ATOM 4447 N N . TYR D 4 136 ? 39.816 2.377 16.616 1.00 18.84 136 TYR D N 1
ATOM 4448 C CA . TYR D 4 136 ? 40.122 2.709 15.229 1.00 17.95 136 TYR D CA 1
ATOM 4449 C C . TYR D 4 136 ? 40.490 4.201 15.080 1.00 19.82 136 TYR D C 1
ATOM 4450 O O . TYR D 4 136 ? 41.495 4.553 14.444 1.00 18.33 136 TYR D O 1
ATOM 4459 N N . ILE D 4 137 ? 39.699 5.066 15.707 1.00 18.82 137 ILE D N 1
ATOM 4460 C CA . ILE D 4 137 ? 39.990 6.501 15.698 1.00 16.20 137 ILE D CA 1
ATOM 4461 C C . ILE D 4 137 ? 41.354 6.791 16.343 1.00 18.89 137 ILE D C 1
ATOM 4462 O O . ILE D 4 137 ? 42.155 7.531 15.780 1.00 18.70 137 ILE D O 1
ATOM 4467 N N . ALA D 4 138 ? 41.620 6.186 17.499 1.00 18.62 138 ALA D N 1
ATOM 4468 C CA . ALA D 4 138 ? 42.880 6.414 18.215 1.00 20.96 138 ALA D CA 1
ATOM 4469 C C . ALA D 4 138 ? 44.077 5.929 17.406 1.00 20.07 138 ALA D C 1
ATOM 4470 O O . ALA D 4 138 ? 45.133 6.568 17.419 1.00 20.61 138 ALA D O 1
ATOM 4472 N N . ALA D 4 139 ? 43.913 4.797 16.727 1.00 20.41 139 ALA D N 1
ATOM 4473 C CA . ALA D 4 139 ? 44.983 4.242 15.882 1.00 19.58 139 ALA D CA 1
ATOM 4474 C C . ALA D 4 139 ? 45.349 5.206 14.763 1.00 22.47 139 ALA D C 1
ATOM 4475 O O . ALA D 4 139 ? 46.522 5.345 14.414 1.00 23.15 139 ALA D O 1
ATOM 4477 N N . GLY D 4 140 ? 44.347 5.890 14.218 1.00 20.89 140 GLY D N 1
ATOM 4478 C CA . GLY D 4 140 ? 44.573 6.820 13.117 1.00 20.03 140 GLY D CA 1
ATOM 4479 C C . GLY D 4 140 ? 45.197 8.116 13.592 1.00 20.67 140 GLY D C 1
ATOM 4480 O O . GLY D 4 140 ? 46.168 8.602 13.006 1.00 20.10 140 GLY D O 1
ATOM 4481 N N . ILE D 4 141 ? 44.651 8.687 14.658 1.00 19.07 141 ILE D N 1
ATOM 4482 C CA . ILE D 4 141 ? 45.175 9.946 15.184 1.00 19.54 141 ILE D CA 1
ATOM 4483 C C . ILE D 4 141 ? 46.575 9.756 15.763 1.00 20.22 141 ILE D C 1
ATOM 4484 O O . ILE D 4 141 ? 47.428 10.630 15.643 1.00 21.32 141 ILE D O 1
ATOM 4489 N N . GLY D 4 142 ? 46.799 8.596 16.376 1.00 22.03 142 GLY D N 1
ATOM 4490 C CA . GLY D 4 142 ? 48.039 8.346 17.121 1.00 21.43 142 GLY D CA 1
ATOM 4491 C C . GLY D 4 142 ? 49.123 7.649 16.324 1.00 24.45 142 GLY D C 1
ATOM 4492 O O . GLY D 4 142 ? 50.159 7.267 16.884 1.00 23.64 142 GLY D O 1
ATOM 4493 N N . ALA D 4 143 ? 48.896 7.480 15.025 1.00 24.33 143 ALA D N 1
ATOM 4494 C CA . ALA D 4 143 ? 49.833 6.753 14.165 1.00 23.65 143 ALA D CA 1
ATOM 4495 C C . ALA D 4 143 ? 51.240 7.330 14.229 1.00 25.13 143 ALA D C 1
ATOM 4496 O O . ALA D 4 143 ? 51.459 8.518 13.989 1.00 24.86 143 ALA D O 1
ATOM 4498 N N . GLY D 4 144 ? 52.193 6.472 14.591 1.00 26.93 144 GLY D N 1
ATOM 4499 C CA . GLY D 4 144 ? 53.589 6.881 14.684 1.00 28.71 144 GLY D CA 1
ATOM 4500 C C . GLY D 4 144 ? 53.933 7.710 15.907 1.00 30.53 144 GLY D C 1
ATOM 4501 O O . GLY D 4 144 ? 55.047 8.231 16.002 1.00 32.77 144 GLY D O 1
ATOM 4502 N N . LEU D 4 145 ? 52.984 7.835 16.841 1.00 29.58 145 LEU D N 1
ATOM 4503 C CA . LEU D 4 145 ? 53.186 8.580 18.083 1.00 31.49 145 LEU D CA 1
ATOM 4504 C C . LEU D 4 145 ? 53.248 7.647 19.299 1.00 31.56 145 LEU D C 1
ATOM 4505 O O . LEU D 4 145 ? 52.855 6.479 19.237 1.00 33.29 145 LEU D O 1
#